Protein AF-A0A4Z1SYX3-F1 (afdb_monomer)

Sequence (659 aa):
MNRSADDVRPVAAAAPKKRDGNDTVETYSTALTLSNTMVGAALLSLSYTIVRIGWGMGLVLMAFAFTYSLFGFYAVIDAAHYTQSRTLRGCVTAVFGPIPAMVMDVCIVLMYTGLLVVYVSICGDYIGACITGFSYGRASFDIRYTKLILGGLLLPLTLLRSVKALSNISGFCIIFIFVSVLSITVYFFIGLGKRKVACNVAGLQIDEPFTGSTCDLDANTCTWEPFPSPMYIVGPAHTVAWKAFLEIVRRVSVFMPLFGCHASIAPLLHELKGTPIRRWKILRKAITIAAATTGALYLISGFGSSLMFNRYIQANVLLSFLPTEIYMTVVRLLYTLVMALSYVVILFPIRVIIMSWWSLSNETKKGKVVFVCIGIILMIVSVTLSIFVPSIDTVFNAISALFGIAVYWLVPLLLRWKLPFIQATSPLAFPDEVQDEAEDDTVAVGAFAMFGLNVNYARTMSKVLSRDHALQSRLRTRSELRQNQNDIAARGRAATLAVPKGSRDPLLTPSNPPLVTENLRSEPPITDRNTILTQQRNRTISIADSHPTKPFDLTDDANSPDRKAPPPGVTADLLIMQQVVDEFRAEQAEQATRPETVAIPIEEQEIDMTDPRRVLLLKKMTKLRFGGFMAATTIICIINLTAFFLSTFVDTNTFTFNI

Secondary structure (DSSP, 8-state):
-----------------PPPHHHHHHHHHHHHHHHHHH-STHHHHHHHHHHHH-H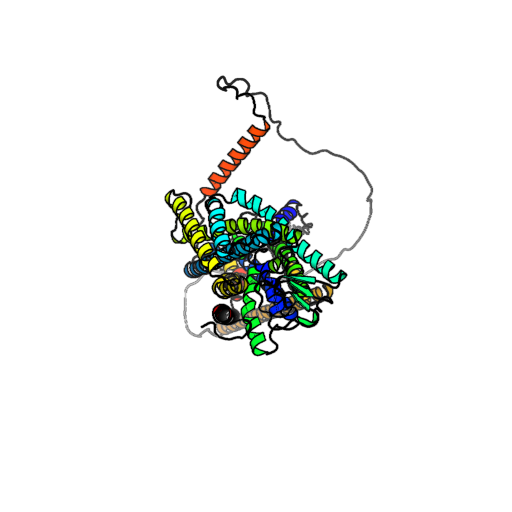HHHHHHHHHHHHHHHHHHHHHHHHHHHH--SSHHHHHHHHH-HHHHHHHHHHHHHHHHHHHHHHHHHHHHHHHHHHHHHTTTS----HHHHHHHHHHHHHHHHT----HHHHHHHHHHHHHHHHHHHHHHHHHHHHHHHT-EEEE-TT---SSPPTTEEEETTTTEEEESSPPPGGGGSS-S-SSHHHHHHHHHHHGGGGTGGG--HHHHHHHHHHS-S-HHHHHHHHHHHHHHHHHHHHHHHIIIIIHHHHHHTTS--SSGGGGS-TT-HHHHHHHHHHHHHHHHHHHHHHHHHHHHHHHHTT--TTSHHHHHHHHHHHHHHHHHHHHHHHS-S-HHHHHHHHHHHTHIIIIIIHHHHHHHHHHHHHHH-SSPPPPSSSHHHHHHHHHHHHHHHTT--HHHHHHHHHHHHHHHHHHHHHHHHHHHHHHHHHHHHHHHHHHS-------------------------------------------------PPPPP----S-S--S--PPPPTT--HHHHHHHHHHHHHHHHHHHHHHS-------GGGSPP-TTSHHHHHHHHT--HHHHHHHHHHHHHHHHHHHHHHHHHHHB-TTT--B--

Radius of gyration: 33.65 Å; Cα contacts (8 Å, |Δi|>4): 683; chains: 1; bounding box: 106×90×88 Å

Structure (mmCIF, N/CA/C/O backbone):
data_AF-A0A4Z1SYX3-F1
#
_entry.id   AF-A0A4Z1SYX3-F1
#
loop_
_atom_site.group_PDB
_atom_site.id
_atom_site.type_symbol
_atom_site.label_atom_id
_atom_site.label_alt_id
_atom_site.label_comp_id
_atom_site.label_asym_id
_atom_site.label_entity_id
_atom_site.label_seq_id
_atom_site.pdbx_PDB_ins_code
_atom_site.Cartn_x
_atom_site.Cartn_y
_atom_site.Cartn_z
_atom_site.occupancy
_atom_site.B_iso_or_equiv
_atom_site.auth_seq_id
_atom_site.auth_comp_id
_atom_site.auth_asym_id
_atom_site.auth_atom_id
_atom_site.pdbx_PDB_model_num
ATOM 1 N N . MET A 1 1 ? -74.793 15.955 28.199 1.00 36.84 1 MET A N 1
ATOM 2 C CA . MET A 1 1 ? -73.450 16.561 28.062 1.00 36.84 1 MET A CA 1
ATOM 3 C C . MET A 1 1 ? -72.533 15.523 27.430 1.00 36.84 1 MET A C 1
ATOM 5 O O . MET A 1 1 ? -72.028 14.666 28.135 1.00 36.84 1 MET A O 1
ATOM 9 N N . ASN A 1 2 ? -72.411 15.547 26.100 1.00 31.08 2 ASN A N 1
ATOM 10 C CA . ASN A 1 2 ? -71.523 14.675 25.320 1.00 31.08 2 ASN A CA 1
ATOM 11 C C . ASN A 1 2 ? -70.255 15.460 24.955 1.00 31.08 2 ASN A C 1
ATOM 13 O O . ASN A 1 2 ? -70.366 16.580 24.457 1.00 31.08 2 ASN A O 1
ATOM 17 N N . ARG A 1 3 ? -69.072 14.866 25.134 1.00 29.41 3 ARG A N 1
ATOM 18 C CA . ARG A 1 3 ? -67.852 15.231 24.397 1.00 29.41 3 ARG A CA 1
ATOM 19 C C . ARG A 1 3 ? -67.200 13.943 23.901 1.00 29.41 3 ARG A C 1
ATOM 21 O O . ARG A 1 3 ? -66.823 13.101 24.709 1.00 29.41 3 ARG A O 1
ATOM 28 N N . SER A 1 4 ? -67.154 13.801 22.579 1.00 27.48 4 SER A N 1
ATOM 29 C CA . SER A 1 4 ? -66.535 12.705 21.838 1.00 27.48 4 SER A CA 1
ATOM 30 C C . SER A 1 4 ? -65.041 12.948 21.614 1.00 27.48 4 SER A C 1
ATOM 32 O O . SER A 1 4 ? -64.558 14.078 21.693 1.00 27.48 4 SER A O 1
ATOM 34 N N . ALA A 1 5 ? -64.346 11.851 21.317 1.00 38.03 5 ALA A N 1
ATOM 35 C CA . ALA A 1 5 ? -63.003 11.791 20.760 1.00 38.03 5 ALA A CA 1
ATOM 36 C C . ALA A 1 5 ? -62.943 12.364 19.329 1.00 38.03 5 ALA A C 1
ATOM 38 O O . ALA A 1 5 ? -63.943 12.297 18.621 1.00 38.03 5 ALA A O 1
ATOM 39 N N . ASP A 1 6 ? -61.788 12.936 18.963 1.00 30.81 6 ASP A N 1
ATOM 40 C CA . ASP A 1 6 ? -61.081 12.806 17.670 1.00 30.81 6 ASP A CA 1
ATOM 41 C C . ASP A 1 6 ? -60.074 13.961 17.505 1.00 30.81 6 ASP A C 1
ATOM 43 O O . ASP A 1 6 ? -60.460 15.096 17.243 1.00 30.81 6 ASP A O 1
ATOM 47 N N . ASP A 1 7 ? -58.773 13.678 17.645 1.00 28.75 7 ASP A N 1
ATOM 48 C CA . ASP A 1 7 ? -57.711 14.499 17.034 1.00 28.75 7 ASP A CA 1
ATOM 49 C C . ASP A 1 7 ? -56.451 13.639 16.792 1.00 28.75 7 ASP A C 1
ATOM 51 O O . ASP A 1 7 ? -55.428 13.753 17.470 1.00 28.75 7 ASP A O 1
ATOM 55 N N . VAL A 1 8 ? -56.536 12.701 15.840 1.00 32.72 8 VAL A N 1
ATOM 56 C CA . VAL A 1 8 ? -55.350 12.064 15.245 1.00 32.72 8 VAL A CA 1
ATOM 57 C C . VAL A 1 8 ? -54.934 12.912 14.047 1.00 32.72 8 VAL A C 1
ATOM 59 O O . VAL A 1 8 ? -55.524 12.834 12.971 1.00 32.72 8 VAL A O 1
ATOM 62 N N . ARG A 1 9 ? -53.907 13.742 14.237 1.00 26.08 9 ARG A N 1
ATOM 63 C CA . ARG A 1 9 ? -53.308 14.543 13.162 1.00 26.08 9 ARG A CA 1
ATOM 64 C C . ARG A 1 9 ? -52.588 13.639 12.151 1.00 26.08 9 ARG A C 1
ATOM 66 O O . ARG A 1 9 ? -51.863 12.733 12.566 1.00 26.08 9 ARG A O 1
ATOM 73 N N . PRO A 1 10 ? -52.703 13.893 10.836 1.00 28.12 10 PRO A N 1
ATOM 74 C CA . PRO A 1 10 ? -51.936 13.161 9.839 1.00 28.12 10 PRO A CA 1
ATOM 75 C C . PRO A 1 10 ? -50.450 13.525 9.964 1.00 28.12 10 PRO A C 1
ATOM 77 O O . PRO A 1 10 ? -50.082 14.700 10.006 1.00 28.12 10 PRO A O 1
ATOM 80 N N . VAL A 1 11 ? -49.585 12.508 10.017 1.00 30.77 11 VAL A N 1
ATOM 81 C CA . VAL A 1 11 ? -48.128 12.670 9.940 1.00 30.77 11 VAL A CA 1
ATOM 82 C C . VAL A 1 11 ? -47.802 13.269 8.573 1.00 30.77 11 VAL A C 1
ATOM 84 O O . VAL A 1 11 ? -47.882 12.592 7.549 1.00 30.77 11 VAL A O 1
ATOM 87 N N . ALA A 1 12 ? -47.474 14.560 8.555 1.00 31.50 12 ALA A N 1
ATOM 88 C CA . ALA A 1 12 ? -46.992 15.242 7.367 1.00 31.50 12 ALA A CA 1
ATOM 89 C C . ALA A 1 12 ? -45.757 14.501 6.832 1.00 31.50 12 ALA A C 1
ATOM 91 O O . ALA A 1 12 ? -44.781 14.298 7.555 1.00 31.50 12 ALA A O 1
ATOM 92 N N . ALA A 1 13 ? -45.812 14.087 5.565 1.00 31.72 13 ALA A N 1
ATOM 93 C CA . ALA A 1 13 ? -44.674 13.516 4.863 1.00 31.72 13 ALA A CA 1
ATOM 94 C C . ALA A 1 13 ? -43.483 14.480 4.976 1.00 31.72 13 ALA A C 1
ATOM 96 O O . ALA A 1 13 ? -43.553 15.623 4.521 1.00 31.72 13 ALA A O 1
ATOM 97 N N . ALA A 1 14 ? -42.409 14.029 5.627 1.00 31.66 14 ALA A N 1
ATOM 98 C CA . ALA A 1 14 ? -41.200 14.817 5.801 1.00 31.66 14 ALA A CA 1
ATOM 99 C C . ALA A 1 14 ? -40.653 15.216 4.423 1.00 31.66 14 ALA A C 1
ATOM 101 O O . ALA A 1 14 ? -40.245 14.366 3.630 1.00 31.66 14 ALA A O 1
ATOM 102 N N . ALA A 1 15 ? -40.661 16.519 4.137 1.00 33.12 15 ALA A N 1
ATOM 103 C CA . ALA A 1 15 ? -40.040 17.070 2.943 1.00 33.12 15 ALA A CA 1
ATOM 104 C C . ALA A 1 15 ? -38.557 16.644 2.881 1.00 33.12 15 ALA A C 1
ATOM 106 O O . ALA A 1 15 ? -37.897 16.574 3.925 1.00 33.12 15 ALA A O 1
ATOM 107 N N . PRO A 1 16 ? -38.003 16.361 1.686 1.00 33.44 16 PRO A N 1
ATOM 108 C CA . PRO A 1 16 ? -36.612 15.953 1.553 1.00 33.44 16 PRO A CA 1
ATOM 109 C C . PRO A 1 16 ? -35.702 17.039 2.132 1.00 33.44 16 PRO A C 1
ATOM 111 O O . PRO A 1 16 ? -35.651 18.168 1.643 1.00 33.44 16 PRO A O 1
ATOM 114 N N . LYS A 1 17 ? -34.996 16.687 3.210 1.00 38.41 17 LYS A N 1
ATOM 115 C CA . LYS A 1 17 ? -34.055 17.562 3.910 1.00 38.41 17 LYS A CA 1
ATOM 116 C C . LYS A 1 17 ? -32.992 18.029 2.910 1.00 38.41 17 LYS A C 1
ATOM 118 O O . LYS A 1 17 ? -32.253 17.209 2.362 1.00 38.41 17 LYS A O 1
ATOM 123 N N . LYS A 1 18 ? -32.951 19.337 2.639 1.00 35.69 18 LYS A N 1
ATOM 124 C CA . LYS A 1 18 ? -31.956 19.981 1.770 1.00 35.69 18 LYS A CA 1
ATOM 125 C C . LYS A 1 18 ? -30.565 19.571 2.279 1.00 35.69 18 LYS A C 1
ATOM 127 O O . LYS A 1 18 ? -30.258 19.807 3.441 1.00 35.69 18 LYS A O 1
ATOM 132 N N . ARG A 1 19 ? -29.767 18.871 1.461 1.00 47.53 19 ARG A N 1
ATOM 133 C CA . ARG A 1 19 ? -28.376 18.519 1.808 1.00 47.53 19 ARG A CA 1
ATOM 134 C C . ARG A 1 19 ? -27.602 19.824 1.985 1.00 47.53 19 ARG A C 1
ATOM 136 O O . ARG A 1 19 ? -27.468 20.572 1.018 1.00 47.53 19 ARG A O 1
ATOM 143 N N . ASP A 1 20 ? -27.114 20.089 3.192 1.00 56.81 20 ASP A N 1
ATOM 144 C CA . ASP A 1 20 ? -26.285 21.258 3.469 1.00 56.81 20 ASP A CA 1
ATOM 145 C C . ASP A 1 20 ? -24.988 21.154 2.654 1.00 56.81 20 ASP A C 1
ATOM 147 O O . ASP A 1 20 ? -24.298 20.136 2.712 1.00 56.81 20 ASP A O 1
ATOM 151 N N . GLY A 1 21 ? -24.629 22.196 1.893 1.00 63.06 21 GLY A N 1
ATOM 152 C CA . GLY A 1 21 ? -23.403 22.214 1.073 1.00 63.06 21 GLY A CA 1
ATOM 153 C C . GLY A 1 21 ? -22.113 21.973 1.875 1.00 63.06 21 GLY A C 1
ATOM 154 O O . GLY A 1 21 ? -21.093 21.574 1.316 1.00 63.06 21 GLY A O 1
ATOM 155 N N . ASN A 1 22 ? -22.177 22.132 3.198 1.00 77.88 22 ASN A N 1
ATOM 156 C CA . ASN A 1 22 ? -21.096 21.819 4.123 1.00 77.88 22 ASN A CA 1
ATOM 157 C C . ASN A 1 22 ? -20.799 20.304 4.206 1.00 77.88 22 ASN A C 1
ATOM 159 O O . ASN A 1 22 ? -19.635 19.913 4.235 1.00 77.88 22 ASN A O 1
ATOM 163 N N . ASP A 1 23 ? -21.822 19.437 4.149 1.00 81.44 23 ASP A N 1
ATOM 164 C CA . ASP A 1 23 ? -21.647 17.973 4.222 1.00 81.44 23 ASP A CA 1
ATOM 165 C C . ASP A 1 23 ? -20.876 17.432 3.018 1.00 81.44 23 ASP A C 1
ATOM 167 O O . ASP A 1 23 ? -20.065 16.513 3.142 1.00 81.44 23 ASP A O 1
ATOM 171 N N . THR A 1 24 ? -21.135 17.988 1.832 1.00 81.50 24 THR A N 1
ATOM 172 C CA . THR A 1 24 ? -20.435 17.590 0.609 1.00 81.50 24 THR A CA 1
ATOM 173 C C . THR A 1 24 ? -18.963 17.969 0.665 1.00 81.50 24 THR A C 1
ATOM 175 O O . THR A 1 24 ? -18.121 17.126 0.371 1.00 81.50 24 THR A O 1
ATOM 178 N N . VAL A 1 25 ? -18.642 19.191 1.099 1.00 82.94 25 VAL A N 1
ATOM 179 C CA . VAL A 1 25 ? -17.252 19.657 1.226 1.00 82.94 25 VAL A CA 1
ATOM 180 C C . VAL A 1 25 ? -16.490 18.818 2.254 1.00 82.94 25 VAL A C 1
ATOM 182 O O . VAL A 1 25 ? -15.387 18.355 1.962 1.00 82.94 25 VAL A O 1
ATOM 185 N N . GLU A 1 26 ? -17.100 18.550 3.412 1.00 84.88 26 GLU A N 1
ATOM 186 C CA . GLU A 1 26 ? -16.522 17.691 4.453 1.00 84.88 26 GLU A CA 1
ATOM 187 C C . GLU A 1 26 ? -16.277 16.269 3.912 1.00 84.88 26 GLU A C 1
ATOM 189 O O . GLU A 1 26 ? -15.167 15.757 4.024 1.00 84.88 26 GLU A O 1
ATOM 194 N N . THR A 1 27 ? -17.249 15.682 3.198 1.00 84.88 27 THR A N 1
ATOM 195 C CA . THR A 1 27 ? -17.113 14.348 2.575 1.00 84.88 27 THR A CA 1
ATOM 196 C C . THR A 1 27 ? -15.939 14.274 1.595 1.00 84.88 27 THR A C 1
ATOM 198 O O . THR A 1 27 ? -15.153 13.328 1.657 1.00 84.88 27 THR A O 1
ATOM 201 N N . TYR A 1 28 ? -15.802 15.246 0.685 1.00 83.56 28 TYR A N 1
ATOM 202 C CA . TYR A 1 28 ? -14.714 15.245 -0.300 1.00 83.56 28 TYR A CA 1
ATOM 203 C C . TYR A 1 28 ? -13.348 15.481 0.346 1.00 83.56 28 TYR A C 1
ATOM 205 O O . TYR A 1 28 ? -12.388 14.806 -0.018 1.00 83.56 28 TYR A O 1
ATOM 213 N N . SER A 1 29 ? -13.260 16.377 1.332 1.00 82.25 29 SER A N 1
ATOM 214 C CA . SER A 1 29 ? -12.023 16.607 2.088 1.00 82.25 29 SER A CA 1
ATOM 215 C C . SER A 1 29 ? -11.564 15.330 2.802 1.00 82.25 29 SER A C 1
ATOM 217 O O . SER A 1 29 ? -10.428 14.885 2.633 1.00 82.25 29 SER A O 1
ATOM 219 N N . THR A 1 30 ? -12.479 14.655 3.504 1.00 85.06 30 THR A N 1
ATOM 220 C CA . THR A 1 30 ? -12.210 13.361 4.146 1.00 85.06 30 THR A CA 1
ATOM 221 C C . THR A 1 30 ? -11.812 12.287 3.130 1.00 85.06 30 THR A C 1
ATOM 223 O O . THR A 1 30 ? -10.894 11.509 3.392 1.00 85.06 30 THR A O 1
ATOM 226 N N . ALA A 1 31 ? -12.453 12.249 1.957 1.00 86.56 31 ALA A N 1
ATOM 227 C CA . ALA A 1 31 ? -12.118 11.297 0.898 1.00 86.56 31 ALA A CA 1
ATOM 228 C C . ALA A 1 31 ? -10.707 11.524 0.333 1.00 86.56 31 ALA A C 1
ATOM 230 O O . ALA A 1 31 ? -9.995 10.557 0.060 1.00 86.56 31 ALA A O 1
ATOM 231 N N . LEU A 1 32 ? -10.275 12.780 0.186 1.00 81.69 32 LEU A N 1
ATOM 232 C CA . LEU A 1 32 ? -8.916 13.114 -0.251 1.00 81.69 32 LEU A CA 1
ATOM 233 C C . LEU A 1 32 ? -7.874 12.684 0.782 1.00 81.69 32 LEU A C 1
ATOM 235 O O . LEU A 1 32 ? -6.881 12.057 0.413 1.00 81.69 32 LEU A O 1
ATOM 239 N N . THR A 1 33 ? -8.128 12.935 2.068 1.00 81.44 33 THR A N 1
ATOM 240 C CA . THR A 1 33 ? -7.256 12.465 3.153 1.00 81.44 33 THR A CA 1
ATOM 241 C C . THR A 1 33 ? -7.143 10.940 3.150 1.00 81.44 33 THR A C 1
ATOM 243 O O . THR A 1 33 ? -6.035 10.408 3.186 1.00 81.44 33 THR A O 1
ATOM 246 N N . LEU A 1 34 ? -8.266 10.222 3.031 1.00 84.88 34 LEU A N 1
ATOM 247 C CA . LEU A 1 34 ? -8.268 8.758 2.941 1.00 84.88 34 LEU A CA 1
ATOM 248 C C . LEU A 1 34 ? -7.544 8.255 1.686 1.00 84.88 34 LEU A C 1
ATOM 250 O O . LEU A 1 34 ? -6.760 7.313 1.777 1.00 84.88 34 LEU A O 1
ATOM 254 N N . SER A 1 35 ? -7.733 8.910 0.540 1.00 85.06 35 SER A N 1
ATOM 255 C CA . SER A 1 35 ? -7.019 8.566 -0.697 1.00 85.06 35 SER A CA 1
ATOM 256 C C . SER A 1 35 ? -5.509 8.715 -0.515 1.00 85.06 35 SER A C 1
ATOM 258 O O . SER A 1 35 ? -4.763 7.807 -0.861 1.00 85.06 35 SER A O 1
ATOM 260 N N . ASN A 1 36 ? -5.053 9.802 0.116 1.00 79.62 36 ASN A N 1
ATOM 261 C CA . ASN A 1 36 ? -3.634 10.007 0.421 1.00 79.62 36 ASN A CA 1
ATOM 262 C C . ASN A 1 36 ? -3.060 8.911 1.336 1.00 79.62 36 ASN A C 1
ATOM 264 O O . ASN A 1 36 ? -1.887 8.575 1.232 1.00 79.62 36 ASN A O 1
ATOM 268 N N . THR A 1 37 ? -3.878 8.333 2.224 1.00 80.50 37 THR A N 1
ATOM 269 C CA . THR A 1 37 ? -3.438 7.204 3.062 1.00 80.50 37 THR A CA 1
ATOM 270 C C . THR A 1 37 ? -3.395 5.871 2.320 1.00 80.50 37 THR A C 1
ATOM 272 O O . THR A 1 37 ? -2.559 5.036 2.647 1.00 80.50 37 THR A O 1
ATOM 275 N N . MET A 1 38 ? -4.276 5.663 1.335 1.00 84.94 38 MET A N 1
ATOM 276 C CA . MET A 1 38 ? -4.302 4.436 0.534 1.00 84.94 38 MET A CA 1
ATOM 277 C C . MET A 1 38 ? -3.177 4.431 -0.503 1.00 84.94 38 MET A C 1
ATOM 279 O O . MET A 1 38 ? -2.479 3.430 -0.648 1.00 84.94 38 MET A O 1
ATOM 283 N N . VAL A 1 39 ? -2.985 5.554 -1.205 1.00 80.69 39 VAL A N 1
ATOM 284 C CA . VAL A 1 39 ? -2.004 5.682 -2.283 1.00 80.69 39 VAL A CA 1
ATOM 285 C C . VAL A 1 39 ? -0.588 5.740 -1.701 1.00 80.69 39 VAL A C 1
ATOM 287 O O . VAL A 1 39 ? -0.113 6.782 -1.256 1.00 80.69 39 VAL A O 1
ATOM 290 N N . GLY A 1 40 ? 0.105 4.603 -1.729 1.00 71.56 40 GLY A N 1
ATOM 291 C CA . GLY A 1 40 ? 1.465 4.465 -1.207 1.00 71.56 40 GLY A CA 1
ATOM 292 C C . GLY A 1 40 ? 2.410 3.719 -2.146 1.00 71.56 40 GLY A C 1
ATOM 293 O O . GLY A 1 40 ? 2.137 3.522 -3.330 1.00 71.56 40 GLY A O 1
ATOM 294 N N . ALA A 1 41 ? 3.534 3.257 -1.596 1.00 73.19 41 ALA A N 1
ATOM 295 C CA . ALA A 1 41 ? 4.580 2.571 -2.358 1.00 73.19 41 ALA A CA 1
ATOM 296 C C . ALA A 1 41 ? 4.133 1.254 -3.021 1.00 73.19 41 ALA A C 1
ATOM 298 O O . ALA A 1 41 ? 4.755 0.827 -3.990 1.00 73.19 41 ALA A O 1
ATOM 299 N N . ALA A 1 42 ? 3.051 0.627 -2.548 1.00 78.44 42 ALA A N 1
ATOM 300 C CA . ALA A 1 42 ? 2.508 -0.594 -3.147 1.00 78.44 42 ALA A CA 1
ATOM 301 C C . ALA A 1 42 ? 2.011 -0.384 -4.595 1.00 78.44 42 ALA A C 1
ATOM 303 O O . ALA A 1 42 ? 1.994 -1.324 -5.387 1.00 78.44 42 ALA A O 1
ATOM 304 N N . LEU A 1 43 ? 1.689 0.858 -4.986 1.00 87.69 43 LEU A N 1
ATOM 305 C CA . LEU A 1 43 ? 1.382 1.206 -6.377 1.00 87.69 43 LEU A CA 1
ATOM 306 C C . LEU A 1 43 ? 2.554 0.907 -7.326 1.00 87.69 43 LEU A C 1
ATOM 308 O O . LEU A 1 43 ? 2.339 0.538 -8.478 1.00 87.69 43 LEU A O 1
ATOM 312 N N . LEU A 1 44 ? 3.793 1.055 -6.853 1.00 88.31 44 LEU A N 1
ATOM 313 C CA . LEU A 1 44 ? 4.992 0.935 -7.683 1.00 88.31 44 LEU A CA 1
ATOM 314 C C . LEU A 1 44 ? 5.325 -0.515 -8.052 1.00 88.31 44 LEU A C 1
ATOM 316 O O . LEU A 1 44 ? 5.926 -0.750 -9.100 1.00 88.31 44 LEU A O 1
ATOM 320 N N . SER A 1 45 ? 4.930 -1.471 -7.206 1.00 90.56 45 SER A N 1
ATOM 321 C CA . SER A 1 45 ? 5.126 -2.910 -7.423 1.00 90.56 45 SER A CA 1
ATOM 322 C C . SER A 1 45 ? 3.912 -3.610 -8.028 1.00 90.56 45 SER A C 1
ATOM 324 O O . SER A 1 45 ? 4.008 -4.766 -8.457 1.00 90.56 45 SER A O 1
ATOM 326 N N . LEU A 1 46 ? 2.774 -2.915 -8.117 1.00 92.31 46 LEU A N 1
ATOM 327 C CA . LEU A 1 46 ? 1.546 -3.457 -8.687 1.00 92.31 46 LEU A CA 1
ATOM 328 C C . LEU A 1 46 ? 1.741 -3.905 -10.140 1.00 92.31 46 LEU A C 1
ATOM 330 O O . LEU A 1 46 ? 1.343 -5.010 -10.500 1.00 92.31 46 LEU A O 1
ATOM 334 N N . SER A 1 47 ? 2.394 -3.086 -10.965 1.00 93.50 47 SER A N 1
ATOM 335 C CA . SER A 1 47 ? 2.629 -3.390 -12.381 1.00 93.50 47 SER A CA 1
ATOM 336 C C . SER A 1 47 ? 3.450 -4.669 -12.563 1.00 93.50 47 SER A C 1
ATOM 338 O O . SER A 1 47 ? 3.093 -5.530 -13.366 1.00 93.50 47 SER A O 1
ATOM 340 N N . TYR A 1 48 ? 4.513 -4.828 -11.769 1.00 92.56 48 TYR A N 1
ATOM 341 C CA . TYR A 1 48 ? 5.330 -6.042 -11.757 1.00 92.56 48 TYR A CA 1
ATOM 342 C C . TYR A 1 48 ? 4.509 -7.259 -11.318 1.00 92.56 48 TYR A C 1
ATOM 344 O O . TYR A 1 48 ? 4.538 -8.302 -11.969 1.00 92.56 48 TYR A O 1
ATOM 352 N N . THR A 1 49 ? 3.702 -7.107 -10.266 1.00 92.88 49 THR A N 1
ATOM 353 C CA . THR A 1 49 ? 2.800 -8.162 -9.781 1.00 92.88 49 THR A CA 1
ATOM 354 C C . THR A 1 49 ? 1.836 -8.620 -10.874 1.00 92.88 49 THR A C 1
ATOM 356 O O . THR A 1 49 ? 1.694 -9.824 -11.083 1.00 92.88 49 THR A O 1
ATOM 359 N N . ILE A 1 50 ? 1.241 -7.679 -11.615 1.00 93.88 50 ILE A N 1
ATOM 360 C CA . ILE A 1 50 ? 0.329 -7.946 -12.736 1.00 93.88 50 ILE A CA 1
ATOM 361 C C . ILE A 1 50 ? 1.026 -8.733 -13.852 1.00 93.88 50 ILE A C 1
ATOM 363 O O . ILE A 1 50 ? 0.462 -9.713 -14.332 1.00 93.88 50 ILE A O 1
ATOM 367 N N . VAL A 1 51 ? 2.254 -8.372 -14.237 1.00 92.19 51 VAL A N 1
ATOM 368 C CA . VAL A 1 51 ? 3.007 -9.116 -15.269 1.00 92.19 51 VAL A CA 1
ATOM 369 C C . VAL A 1 51 ? 3.313 -10.552 -14.829 1.00 92.19 51 VAL A C 1
ATOM 371 O O . VAL A 1 51 ? 3.336 -11.462 -15.657 1.00 92.19 51 VAL A O 1
ATOM 374 N N . ARG A 1 52 ? 3.514 -10.786 -13.528 1.00 91.44 52 ARG A N 1
ATOM 375 C CA . ARG A 1 52 ? 3.851 -12.113 -12.991 1.00 91.44 52 ARG A CA 1
ATOM 376 C C . ARG A 1 52 ? 2.653 -13.057 -12.905 1.00 91.44 52 ARG A C 1
ATOM 378 O O . ARG A 1 52 ? 2.792 -14.236 -13.224 1.00 91.44 52 ARG A O 1
ATOM 385 N N . ILE A 1 53 ? 1.482 -12.559 -12.516 1.00 92.88 53 ILE A N 1
ATOM 386 C CA . ILE A 1 53 ? 0.250 -13.371 -12.415 1.00 92.88 53 ILE A CA 1
ATOM 387 C C . ILE A 1 53 ? -0.607 -13.347 -13.689 1.00 92.88 53 ILE A C 1
ATOM 389 O O . ILE A 1 53 ? -1.494 -14.185 -13.842 1.00 92.88 53 ILE A O 1
ATOM 393 N N . GLY A 1 54 ? -0.335 -12.411 -14.595 1.00 92.38 54 GLY A N 1
ATOM 394 C CA . GLY A 1 54 ? -1.141 -12.121 -15.774 1.00 92.38 54 GLY A CA 1
ATOM 395 C C . GLY A 1 54 ? -2.234 -11.091 -15.490 1.00 92.38 54 GLY A C 1
ATOM 396 O O . GLY A 1 54 ? -2.858 -11.092 -14.424 1.00 92.38 54 GLY A O 1
ATOM 397 N N . TRP A 1 55 ? -2.510 -10.204 -16.447 1.00 90.62 55 TRP A N 1
ATOM 398 C CA . TRP A 1 55 ? -3.464 -9.111 -16.233 1.00 90.62 55 TRP A CA 1
ATOM 399 C C . TRP A 1 55 ? -4.903 -9.590 -16.035 1.00 90.62 55 TRP A C 1
ATOM 401 O O . TRP A 1 55 ? -5.652 -8.939 -15.308 1.00 90.62 55 TRP A O 1
ATOM 411 N N . GLY A 1 56 ? -5.280 -10.749 -16.589 1.00 90.88 56 GLY A N 1
ATOM 412 C CA . GLY A 1 56 ? -6.600 -11.337 -16.355 1.00 90.88 56 GLY A CA 1
ATOM 413 C C . GLY A 1 56 ? -6.811 -11.684 -14.878 1.00 90.88 56 GLY A C 1
ATOM 414 O O . GLY A 1 56 ? -7.769 -11.224 -14.256 1.00 90.88 56 GLY A O 1
ATOM 415 N N . MET A 1 57 ? -5.871 -12.429 -14.286 1.00 91.81 57 MET A N 1
ATOM 416 C CA . MET A 1 57 ? -5.908 -12.761 -12.857 1.00 91.81 57 MET A CA 1
ATOM 417 C C . MET A 1 57 ? -5.709 -11.516 -11.984 1.00 91.81 57 MET A C 1
ATOM 419 O O . MET A 1 57 ? -6.394 -11.354 -10.977 1.00 91.81 57 MET A O 1
ATOM 423 N N . GLY A 1 58 ? -4.824 -10.599 -12.387 1.00 93.44 58 GLY A N 1
ATOM 424 C CA . GLY A 1 58 ? -4.608 -9.335 -11.684 1.00 93.44 58 GLY A CA 1
ATOM 425 C C . GLY A 1 58 ? -5.870 -8.482 -11.573 1.00 93.44 58 GLY A C 1
ATOM 426 O O . GLY A 1 58 ? -6.111 -7.899 -10.518 1.00 93.44 58 GLY A O 1
ATOM 427 N N . LEU A 1 59 ? -6.718 -8.459 -12.606 1.00 93.25 59 LEU A N 1
ATOM 428 C CA . LEU A 1 59 ? -8.001 -7.753 -12.570 1.00 93.25 59 LEU A CA 1
ATOM 429 C C . LEU A 1 59 ? -8.981 -8.400 -11.585 1.00 93.25 59 LEU A C 1
ATOM 431 O O . LEU A 1 59 ? -9.608 -7.694 -10.796 1.00 93.25 59 LEU A O 1
ATOM 435 N N . VAL A 1 60 ? -9.070 -9.734 -11.587 1.00 93.75 60 VAL A N 1
ATOM 436 C CA . VAL A 1 60 ? -9.919 -10.487 -10.649 1.00 93.75 60 VAL A CA 1
ATOM 437 C C . VAL A 1 60 ? -9.476 -10.255 -9.203 1.00 93.75 60 VAL A C 1
ATOM 439 O O . VAL A 1 60 ? -10.308 -9.956 -8.346 1.00 93.75 60 VAL A O 1
ATOM 442 N N . LEU A 1 61 ? -8.171 -10.335 -8.925 1.00 93.88 61 LEU A N 1
ATOM 443 C CA . LEU A 1 61 ? -7.633 -10.098 -7.584 1.00 93.88 61 LEU A CA 1
ATOM 444 C C . LEU A 1 61 ? -7.787 -8.642 -7.141 1.00 93.88 61 LEU A C 1
ATOM 446 O O . LEU A 1 61 ? -8.112 -8.401 -5.981 1.00 93.88 61 LEU A O 1
ATOM 450 N N . MET A 1 62 ? -7.623 -7.677 -8.049 1.00 94.12 62 MET A N 1
ATOM 451 C CA . MET A 1 62 ? -7.886 -6.268 -7.751 1.00 94.12 62 MET A CA 1
ATOM 452 C C . MET A 1 62 ? -9.361 -6.037 -7.403 1.00 94.12 62 MET A C 1
ATOM 454 O O . MET A 1 62 ? -9.657 -5.349 -6.428 1.00 94.12 62 MET A O 1
ATOM 458 N N . ALA A 1 63 ? -10.291 -6.636 -8.154 1.00 93.00 63 ALA A N 1
ATOM 459 C CA . ALA A 1 63 ? -11.726 -6.543 -7.881 1.00 93.00 63 ALA A CA 1
ATOM 460 C C . ALA A 1 63 ? -12.105 -7.159 -6.534 1.00 93.00 63 ALA A C 1
ATOM 462 O O . ALA A 1 63 ? -12.867 -6.574 -5.755 1.00 93.00 63 ALA A O 1
ATOM 463 N N . PHE A 1 64 ? -11.527 -8.320 -6.239 1.00 92.94 64 PHE A N 1
ATOM 464 C CA . PHE A 1 64 ? -11.675 -8.966 -4.947 1.00 92.94 64 PHE A CA 1
ATOM 465 C C . PHE A 1 64 ? -11.125 -8.089 -3.814 1.00 92.94 64 PHE A C 1
ATOM 467 O O . PHE A 1 64 ? -11.839 -7.838 -2.846 1.00 92.94 64 PHE A O 1
ATOM 474 N N . ALA A 1 65 ? -9.907 -7.559 -3.951 1.00 93.44 65 ALA A N 1
ATOM 475 C CA . ALA A 1 65 ? -9.289 -6.705 -2.943 1.00 93.44 65 ALA A CA 1
ATOM 476 C C . ALA A 1 65 ? -10.064 -5.404 -2.722 1.00 93.44 65 ALA A C 1
ATOM 478 O O . ALA A 1 65 ? -10.256 -5.007 -1.575 1.00 93.44 65 ALA A O 1
ATOM 479 N N . PHE A 1 66 ? -10.580 -4.779 -3.781 1.00 93.69 66 PHE A N 1
ATOM 480 C CA . PHE A 1 66 ? -11.440 -3.602 -3.675 1.00 93.69 66 PHE A CA 1
ATOM 481 C C . PHE A 1 66 ? -12.723 -3.907 -2.886 1.00 93.69 66 PHE A C 1
ATOM 483 O O . PHE A 1 66 ? -13.041 -3.226 -1.910 1.00 93.69 66 PHE A O 1
ATOM 490 N N . THR A 1 67 ? -13.427 -4.976 -3.265 1.00 89.62 67 THR A N 1
ATOM 491 C CA . THR A 1 67 ? -14.700 -5.373 -2.640 1.00 89.62 67 THR A CA 1
ATOM 492 C C . THR A 1 67 ? -14.506 -5.770 -1.177 1.00 89.62 67 THR A C 1
ATOM 494 O O . THR A 1 67 ? -15.253 -5.337 -0.299 1.00 89.62 67 THR A O 1
ATOM 497 N N . TYR A 1 68 ? -13.476 -6.569 -0.900 1.00 91.62 68 TYR A N 1
ATOM 498 C CA . TYR A 1 68 ? -13.147 -7.018 0.446 1.00 91.62 68 TYR A CA 1
ATOM 499 C C . TYR A 1 68 ? -12.683 -5.861 1.342 1.00 91.62 68 TYR A C 1
ATOM 501 O O . TYR A 1 68 ? -13.060 -5.791 2.512 1.00 91.62 68 TYR A O 1
ATOM 509 N N . SER A 1 69 ? -11.930 -4.909 0.786 1.00 92.31 69 SER A N 1
ATOM 510 C CA . SER A 1 69 ? -11.500 -3.718 1.527 1.00 92.31 69 SER A CA 1
ATOM 511 C C . SER A 1 69 ? -12.686 -2.823 1.885 1.00 92.31 69 SER A C 1
ATOM 513 O O . SER A 1 69 ? -12.789 -2.411 3.035 1.00 92.31 69 SER A O 1
ATOM 515 N N . LEU A 1 70 ? -13.641 -2.597 0.970 1.00 91.00 70 LEU A N 1
ATOM 516 C CA . LEU A 1 70 ? -14.889 -1.878 1.284 1.00 91.00 70 LEU A CA 1
ATOM 517 C C . LEU A 1 70 ? -15.675 -2.558 2.411 1.00 91.00 70 LEU A C 1
ATOM 519 O O . LEU A 1 70 ? -16.113 -1.895 3.354 1.00 91.00 70 LEU A O 1
ATOM 523 N N . PHE A 1 71 ? -15.802 -3.885 2.342 1.00 90.00 71 PHE A N 1
ATOM 524 C CA . PHE A 1 71 ? -16.400 -4.677 3.413 1.00 90.00 71 PHE A CA 1
ATOM 525 C C . PHE A 1 71 ? -15.691 -4.441 4.756 1.00 90.00 71 PHE A C 1
ATOM 527 O O . PHE A 1 71 ? -16.353 -4.203 5.771 1.00 90.00 71 PHE A O 1
ATOM 534 N N . GLY A 1 72 ? -14.355 -4.463 4.769 1.00 90.69 72 GLY A N 1
ATOM 535 C CA . GLY A 1 72 ? -13.580 -4.258 5.988 1.00 90.69 72 GLY A CA 1
ATOM 536 C C . GLY A 1 72 ? -13.629 -2.838 6.524 1.00 90.69 72 GLY A C 1
ATOM 537 O O . GLY A 1 72 ? -13.763 -2.645 7.734 1.00 90.69 72 GLY A O 1
ATOM 538 N N . PHE A 1 73 ? -13.640 -1.841 5.648 1.00 92.69 73 PHE A N 1
ATOM 539 C CA . PHE A 1 73 ? -13.822 -0.451 6.034 1.00 92.69 73 PHE A CA 1
ATOM 540 C C . PHE A 1 73 ? -15.151 -0.226 6.733 1.00 92.69 73 PHE A C 1
ATOM 542 O O . PHE A 1 73 ? -15.168 0.367 7.808 1.00 92.69 73 PHE A O 1
ATOM 549 N N . TYR A 1 74 ? -16.256 -0.724 6.176 1.00 90.94 74 TYR A N 1
ATOM 550 C CA . TYR A 1 74 ? -17.560 -0.581 6.820 1.00 90.94 74 TYR A CA 1
ATOM 551 C C . TYR A 1 74 ? -17.628 -1.327 8.149 1.00 90.94 74 TYR A C 1
ATOM 553 O O . TYR A 1 74 ? -18.180 -0.787 9.104 1.00 90.94 74 TYR A O 1
ATOM 561 N N . ALA A 1 75 ? -17.013 -2.509 8.255 1.00 90.25 75 ALA A N 1
ATOM 562 C CA . ALA A 1 75 ? -16.930 -3.227 9.525 1.00 90.25 75 ALA A CA 1
ATOM 563 C C . ALA A 1 75 ? -16.192 -2.411 10.603 1.00 90.25 75 ALA A C 1
ATOM 565 O O . ALA A 1 75 ? -16.655 -2.336 11.742 1.00 90.25 75 ALA A O 1
ATOM 566 N N . VAL A 1 76 ? -15.082 -1.756 10.245 1.00 92.12 76 VAL A N 1
ATOM 567 C CA . VAL A 1 76 ? -14.331 -0.887 11.165 1.00 92.12 76 VAL A CA 1
ATOM 568 C C . VAL A 1 76 ? -15.090 0.408 11.474 1.00 92.12 76 VAL A C 1
ATOM 570 O O . VAL A 1 76 ? -15.102 0.826 12.628 1.00 92.12 76 VAL A O 1
ATOM 573 N N . ILE A 1 77 ? -15.750 1.029 10.490 1.00 91.94 77 ILE A N 1
ATOM 574 C CA . ILE A 1 77 ? -16.578 2.231 10.698 1.00 91.94 77 ILE A CA 1
ATOM 575 C C . ILE A 1 77 ? -17.725 1.928 11.663 1.00 91.94 77 ILE A C 1
ATOM 577 O O . ILE A 1 77 ? -17.963 2.704 12.587 1.00 91.94 77 ILE A O 1
ATOM 581 N N . ASP A 1 78 ? -18.422 0.809 11.464 1.00 89.19 78 ASP A N 1
ATOM 582 C CA . ASP A 1 78 ? -19.528 0.400 12.325 1.00 89.19 78 ASP A CA 1
ATOM 583 C C . ASP A 1 78 ? -19.031 0.116 13.739 1.00 89.19 78 ASP A C 1
ATOM 585 O O . ASP A 1 78 ? -19.605 0.621 14.701 1.00 89.19 78 ASP A O 1
ATOM 589 N N . ALA A 1 79 ? -17.926 -0.621 13.875 1.00 89.94 79 ALA A N 1
ATOM 590 C CA . ALA A 1 79 ? -17.316 -0.859 15.175 1.00 89.94 79 ALA A CA 1
ATOM 591 C C . ALA A 1 79 ? -16.947 0.460 15.868 1.00 89.94 79 ALA A C 1
ATOM 593 O O . ALA A 1 79 ? -17.404 0.697 16.978 1.00 89.94 79 ALA A O 1
ATOM 594 N N . ALA A 1 80 ? -16.209 1.353 15.204 1.00 90.06 80 ALA A N 1
ATOM 595 C CA . ALA A 1 80 ? -15.813 2.643 15.769 1.00 90.06 80 ALA A CA 1
ATOM 596 C C . ALA A 1 80 ? -17.017 3.530 16.127 1.00 90.06 80 ALA A C 1
ATOM 598 O O . ALA A 1 80 ? -16.977 4.260 17.118 1.00 90.06 80 ALA A O 1
ATOM 599 N N . HIS A 1 81 ? -18.101 3.454 15.350 1.00 89.81 81 HIS A N 1
ATOM 600 C CA . HIS A 1 81 ? -19.340 4.165 15.638 1.00 89.81 81 HIS A CA 1
ATOM 601 C C . HIS A 1 81 ? -20.046 3.602 16.872 1.00 89.81 81 HIS A C 1
ATOM 603 O O . HIS A 1 81 ? -20.402 4.368 17.757 1.00 89.81 81 HIS A O 1
ATOM 609 N N . TYR A 1 82 ? -20.231 2.291 16.987 1.00 87.25 82 TYR A N 1
ATOM 610 C CA . TYR A 1 82 ? -20.978 1.731 18.116 1.00 87.25 82 TYR A CA 1
ATOM 611 C C . TYR A 1 82 ? -20.170 1.674 19.416 1.00 87.25 82 TYR A C 1
ATOM 613 O O . TYR A 1 82 ? -20.747 1.849 20.487 1.00 87.25 82 TYR A O 1
ATOM 621 N N . THR A 1 83 ? -18.851 1.478 19.342 1.00 86.75 83 THR A N 1
ATOM 622 C CA . THR A 1 83 ? -17.975 1.466 20.526 1.00 86.75 83 THR A CA 1
ATOM 623 C C . THR A 1 83 ? -17.517 2.857 20.956 1.00 86.75 83 THR A C 1
ATOM 625 O O . THR A 1 83 ? -16.945 2.989 22.034 1.00 86.75 83 THR A O 1
ATOM 628 N N . GLN A 1 84 ? -17.707 3.883 20.112 1.00 87.25 84 GLN A N 1
ATOM 629 C CA . GLN A 1 84 ? -17.194 5.249 20.321 1.00 87.25 84 GLN A CA 1
ATOM 630 C C . GLN A 1 84 ? -15.682 5.288 20.636 1.00 87.25 84 GLN A C 1
ATOM 632 O O . GLN A 1 84 ? -15.177 6.190 21.304 1.00 87.25 84 GLN A O 1
ATOM 637 N N . SER A 1 85 ? -14.940 4.287 20.155 1.00 84.12 85 SER A N 1
ATOM 638 C CA . SER A 1 85 ? -13.500 4.178 20.369 1.00 84.12 85 SER A CA 1
ATOM 639 C C . SER A 1 85 ? -12.733 4.996 19.334 1.00 84.12 85 SER A C 1
ATOM 641 O O . SER A 1 85 ? -12.920 4.836 18.129 1.00 84.12 85 SER A O 1
ATOM 643 N N . ARG A 1 86 ? -11.802 5.838 19.798 1.00 84.06 86 ARG A N 1
ATOM 644 C CA . ARG A 1 86 ? -10.987 6.722 18.938 1.00 84.06 86 ARG A CA 1
ATOM 645 C C . ARG A 1 86 ? -9.874 6.011 18.173 1.00 84.06 86 ARG A C 1
ATOM 647 O O . ARG A 1 86 ? -9.282 6.599 17.277 1.00 84.06 86 ARG A O 1
ATOM 654 N N . THR A 1 87 ? -9.567 4.767 18.522 1.00 86.81 87 THR A N 1
ATOM 655 C CA . THR A 1 87 ? -8.484 3.988 17.916 1.00 86.81 87 THR A CA 1
ATOM 656 C C . THR A 1 87 ? -8.982 2.612 17.500 1.00 86.81 87 THR A C 1
ATOM 658 O O . THR A 1 87 ? -9.914 2.062 18.094 1.00 86.81 87 THR A O 1
ATOM 661 N N . LEU A 1 88 ? -8.333 2.027 16.488 1.00 87.06 88 LEU A N 1
ATOM 662 C CA . LEU A 1 88 ? -8.628 0.657 16.070 1.00 87.06 88 LEU A CA 1
ATOM 663 C C . LEU A 1 88 ? -8.366 -0.339 17.212 1.00 87.06 88 LEU A C 1
ATOM 665 O O . LEU A 1 88 ? -9.180 -1.229 17.442 1.00 87.06 88 LEU A O 1
ATOM 669 N N . ARG A 1 89 ? -7.289 -0.132 17.984 1.00 86.88 89 ARG A N 1
ATOM 670 C CA . ARG A 1 89 ? -7.005 -0.900 19.203 1.00 86.88 89 ARG A CA 1
ATOM 671 C C . ARG A 1 89 ? -8.165 -0.825 20.190 1.00 86.88 89 ARG A C 1
ATOM 673 O O . ARG A 1 89 ? -8.620 -1.864 20.640 1.00 86.88 89 ARG A O 1
ATOM 680 N N . GLY A 1 90 ? -8.672 0.374 20.489 1.00 86.81 90 GLY A N 1
ATOM 681 C CA . GLY A 1 90 ? -9.816 0.555 21.389 1.00 86.81 90 GLY A CA 1
ATOM 682 C C . GLY A 1 90 ? -11.050 -0.217 20.923 1.00 86.81 90 GLY A C 1
ATOM 683 O O . GLY A 1 90 ? -11.675 -0.905 21.724 1.00 86.81 90 GLY A O 1
ATOM 684 N N . CYS A 1 91 ? -11.326 -0.209 19.613 1.00 88.06 91 CYS A N 1
ATOM 685 C CA . CYS A 1 91 ? -12.418 -0.995 19.036 1.00 88.06 91 CYS A CA 1
ATOM 686 C C . CYS A 1 91 ? -12.231 -2.497 19.286 1.00 88.06 91 CYS A C 1
ATOM 688 O O . CYS A 1 91 ? -13.162 -3.168 19.717 1.00 88.06 91 CYS A O 1
ATOM 690 N N . VAL A 1 92 ? -11.035 -3.032 19.027 1.00 90.38 92 VAL A N 1
ATOM 691 C CA . VAL A 1 92 ? -10.757 -4.464 19.214 1.00 90.38 92 VAL A CA 1
ATOM 692 C C . VAL A 1 92 ? -10.761 -4.840 20.696 1.00 90.38 92 VAL A C 1
ATOM 694 O O . VAL A 1 92 ? -11.357 -5.855 21.045 1.00 90.38 92 VAL A O 1
ATOM 697 N N . THR A 1 93 ? -10.189 -4.009 21.571 1.00 89.25 93 THR A N 1
ATOM 698 C CA . THR A 1 93 ? -10.198 -4.224 23.026 1.00 89.25 93 THR A CA 1
ATOM 699 C C . THR A 1 93 ? -11.618 -4.269 23.576 1.00 89.25 93 THR A C 1
ATOM 701 O O . THR A 1 93 ? -11.933 -5.153 24.367 1.00 89.25 93 THR A O 1
ATOM 704 N N . ALA A 1 94 ? -12.487 -3.358 23.132 1.00 85.50 94 ALA A N 1
ATOM 705 C CA . ALA A 1 94 ? -13.872 -3.302 23.588 1.00 85.50 94 ALA A CA 1
ATOM 706 C C . ALA A 1 94 ? -14.679 -4.550 23.183 1.00 85.50 94 ALA A C 1
ATOM 708 O O . ALA A 1 94 ? -15.586 -4.945 23.907 1.00 85.50 94 ALA A O 1
ATOM 709 N N . VAL A 1 95 ? -14.353 -5.169 22.041 1.00 87.25 95 VAL A N 1
ATOM 710 C CA . VAL A 1 95 ? -15.128 -6.282 21.457 1.00 87.25 95 VAL A CA 1
ATOM 711 C C . VAL A 1 95 ? -14.563 -7.664 21.805 1.00 87.25 95 VAL A C 1
ATOM 713 O O . VAL A 1 95 ? -15.331 -8.614 21.950 1.00 87.25 95 VAL A O 1
ATOM 716 N N . PHE A 1 96 ? -13.238 -7.799 21.885 1.00 88.31 96 PHE A N 1
ATOM 717 C CA . PHE A 1 96 ? -12.533 -9.083 22.017 1.00 88.31 96 PHE A CA 1
ATOM 718 C C . PHE A 1 96 ? -11.573 -9.144 23.212 1.00 88.31 96 PHE A C 1
ATOM 720 O O . PHE A 1 96 ? -10.896 -10.155 23.403 1.00 88.31 96 PHE A O 1
ATOM 727 N N . GLY A 1 97 ? -11.475 -8.068 23.992 1.00 88.00 97 GLY A N 1
ATOM 728 C CA . GLY A 1 97 ? -10.547 -7.964 25.109 1.00 88.00 97 GLY A CA 1
ATOM 729 C C . GLY A 1 97 ? -9.120 -7.556 24.706 1.00 88.00 97 GLY A C 1
ATOM 730 O O . GLY A 1 97 ? -8.806 -7.344 23.530 1.00 88.00 97 GLY A O 1
ATOM 731 N N . PRO A 1 98 ? -8.219 -7.422 25.693 1.00 87.38 98 PRO A N 1
ATOM 732 C CA . PRO A 1 98 ? -6.905 -6.806 25.501 1.00 87.38 98 PRO A CA 1
ATOM 733 C C . PRO A 1 98 ? -5.899 -7.687 24.745 1.00 87.38 98 PRO A C 1
ATOM 735 O O . PRO A 1 98 ? -5.031 -7.156 24.055 1.00 87.38 98 PRO A O 1
ATOM 738 N N . ILE A 1 99 ? -5.999 -9.019 24.843 1.00 89.94 99 ILE A N 1
ATOM 739 C CA . ILE A 1 99 ? -5.017 -9.935 24.237 1.00 89.94 99 ILE A CA 1
ATOM 740 C C . ILE A 1 99 ? -5.068 -9.870 22.698 1.00 89.94 99 ILE A C 1
ATOM 742 O O . ILE A 1 99 ? -4.024 -9.618 22.092 1.00 89.94 99 ILE A O 1
ATOM 746 N N . PRO A 1 100 ? -6.234 -10.014 22.030 1.00 89.19 100 PRO A N 1
ATOM 747 C CA . PRO A 1 100 ? -6.303 -9.893 20.571 1.00 89.19 100 PRO A CA 1
ATOM 748 C C . PRO A 1 100 ? -5.918 -8.497 20.069 1.00 89.19 100 PRO A C 1
ATOM 750 O O . PRO A 1 100 ? -5.302 -8.374 19.011 1.00 89.19 100 PRO A O 1
ATOM 753 N N . ALA A 1 101 ? -6.228 -7.450 20.842 1.00 88.69 101 ALA A N 1
ATOM 754 C CA . ALA A 1 101 ? -5.818 -6.085 20.527 1.00 88.69 101 ALA A CA 1
ATOM 755 C C . ALA A 1 101 ? -4.288 -5.924 20.557 1.00 88.69 101 ALA A C 1
ATOM 757 O O . ALA A 1 101 ? -3.721 -5.325 19.647 1.00 88.69 101 ALA A O 1
ATOM 758 N N . MET A 1 102 ? -3.612 -6.519 21.547 1.00 89.50 102 MET A N 1
ATOM 759 C CA . MET A 1 102 ? -2.148 -6.524 21.633 1.00 89.50 102 MET A CA 1
ATOM 760 C C . MET A 1 102 ? -1.506 -7.276 20.459 1.00 89.50 102 MET A C 1
ATOM 762 O O . MET A 1 102 ? -0.548 -6.787 19.864 1.00 89.50 102 MET A O 1
ATOM 766 N N . VAL A 1 103 ? -2.043 -8.443 20.086 1.00 91.56 103 VAL A N 1
ATOM 767 C CA . VAL A 1 103 ? -1.549 -9.214 18.929 1.00 91.56 103 VAL A CA 1
ATOM 768 C C . VAL A 1 103 ? -1.686 -8.404 17.638 1.00 91.56 103 VAL A C 1
ATOM 770 O O . VAL A 1 103 ? -0.736 -8.320 16.860 1.00 91.56 103 VAL A O 1
ATOM 773 N N . MET A 1 104 ? -2.837 -7.756 17.431 1.00 91.12 104 MET A N 1
ATOM 774 C CA . MET A 1 104 ? -3.053 -6.868 16.288 1.00 91.12 104 MET A CA 1
ATOM 775 C C . MET A 1 104 ? -2.043 -5.713 16.272 1.00 91.12 104 MET A C 1
ATOM 777 O O . MET A 1 104 ? -1.456 -5.443 15.226 1.00 91.12 104 MET A O 1
ATOM 781 N N . ASP A 1 105 ? -1.816 -5.053 17.408 1.00 90.56 105 ASP A N 1
ATOM 782 C CA . ASP A 1 105 ? -0.849 -3.959 17.530 1.00 90.56 105 ASP A CA 1
ATOM 783 C C . ASP A 1 105 ? 0.571 -4.406 17.154 1.00 90.56 105 ASP A C 1
ATOM 785 O O . ASP A 1 105 ? 1.251 -3.712 16.397 1.00 90.56 105 ASP A O 1
ATOM 789 N N . VAL A 1 106 ? 1.009 -5.581 17.622 1.00 92.69 106 VAL A N 1
ATOM 790 C CA . VAL A 1 106 ? 2.311 -6.160 17.248 1.00 92.69 106 VAL A CA 1
ATOM 791 C C . VAL A 1 106 ? 2.387 -6.392 15.737 1.00 92.69 106 VAL A C 1
ATOM 793 O O . VAL A 1 106 ? 3.374 -6.002 15.108 1.00 92.69 106 VAL A O 1
ATOM 796 N N . CYS A 1 107 ? 1.339 -6.952 15.126 1.00 92.38 107 CYS A N 1
ATOM 797 C CA . CYS A 1 107 ? 1.271 -7.116 13.673 1.00 92.38 107 CYS A CA 1
ATOM 798 C C . CYS A 1 107 ? 1.334 -5.769 12.932 1.00 92.38 107 CYS A C 1
ATOM 800 O O . CYS A 1 107 ? 2.073 -5.657 11.955 1.00 92.38 107 CYS A O 1
ATOM 802 N N . ILE A 1 108 ? 0.625 -4.732 13.399 1.00 90.50 108 ILE A N 1
ATOM 803 C CA . ILE A 1 108 ? 0.673 -3.382 12.807 1.00 90.50 108 ILE A CA 1
ATOM 804 C C . ILE A 1 108 ? 2.090 -2.810 12.883 1.00 90.50 108 ILE A C 1
ATOM 806 O O . ILE A 1 108 ? 2.597 -2.300 11.884 1.00 90.50 108 ILE A O 1
ATOM 810 N N . VAL A 1 109 ? 2.743 -2.907 14.046 1.00 91.94 109 VAL A N 1
ATOM 811 C CA . VAL A 1 109 ? 4.107 -2.399 14.257 1.00 91.94 109 VAL A CA 1
ATOM 812 C C . VAL A 1 109 ? 5.096 -3.087 13.316 1.00 91.94 109 VAL A C 1
ATOM 814 O O . VAL A 1 109 ? 5.874 -2.403 12.648 1.00 91.94 109 VAL A O 1
ATOM 817 N N . LEU A 1 110 ? 5.052 -4.416 13.214 1.00 93.19 110 LEU A N 1
ATOM 818 C CA . LEU A 1 110 ? 5.933 -5.179 12.323 1.00 93.19 110 LEU A CA 1
ATOM 819 C C . LEU A 1 110 ? 5.650 -4.877 10.846 1.00 93.19 110 LEU A C 1
ATOM 821 O O . LEU A 1 110 ? 6.584 -4.656 10.073 1.00 93.19 110 LEU A O 1
ATOM 825 N N . MET A 1 111 ? 4.375 -4.771 10.467 1.00 90.50 111 MET A N 1
ATOM 826 C CA . MET A 1 111 ? 3.966 -4.409 9.112 1.00 90.50 111 MET A CA 1
ATOM 827 C C . MET A 1 111 ? 4.468 -3.019 8.708 1.00 90.50 111 MET A C 1
ATOM 829 O O . MET A 1 111 ? 5.092 -2.861 7.658 1.00 90.50 111 MET A O 1
ATOM 833 N N . TYR A 1 112 ? 4.242 -2.011 9.549 1.00 90.62 112 TYR A N 1
ATOM 834 C CA . TYR A 1 112 ? 4.684 -0.645 9.276 1.00 90.62 112 TYR A CA 1
ATOM 835 C C . TYR A 1 112 ? 6.203 -0.500 9.334 1.00 90.62 112 TYR A C 1
ATOM 837 O O . TYR A 1 112 ? 6.759 0.236 8.526 1.00 90.62 112 TYR A O 1
ATOM 845 N N . THR A 1 113 ? 6.895 -1.240 10.203 1.00 92.50 113 THR A N 1
ATOM 846 C CA . THR A 1 113 ? 8.369 -1.284 10.204 1.00 92.50 113 THR A CA 1
ATOM 847 C C . THR A 1 113 ? 8.886 -1.802 8.864 1.00 92.50 113 THR A C 1
ATOM 849 O O . THR A 1 113 ? 9.807 -1.229 8.286 1.00 92.50 113 THR A O 1
ATOM 852 N N . GLY A 1 114 ? 8.237 -2.824 8.312 1.00 92.06 114 GLY A N 1
ATOM 853 C CA . GLY A 1 114 ? 8.510 -3.305 6.969 1.00 92.06 114 GLY A CA 1
ATOM 854 C C . GLY A 1 114 ? 8.243 -2.273 5.861 1.00 92.06 114 GLY A C 1
ATOM 855 O O . GLY A 1 114 ? 9.052 -2.137 4.945 1.00 92.06 114 GLY A O 1
ATOM 856 N N . LEU A 1 115 ? 7.174 -1.474 5.970 1.00 90.44 115 LEU A N 1
ATOM 857 C CA . LEU A 1 115 ? 6.938 -0.343 5.056 1.00 90.44 115 LEU A CA 1
ATOM 858 C C . LEU A 1 115 ? 8.045 0.719 5.147 1.00 90.44 115 LEU A C 1
ATOM 860 O O . LEU A 1 115 ? 8.478 1.226 4.113 1.00 90.44 115 LEU A O 1
ATOM 864 N N . LEU A 1 116 ? 8.545 1.021 6.351 1.00 92.44 116 LEU A N 1
ATOM 865 C CA . LEU A 1 116 ? 9.669 1.945 6.542 1.00 92.44 116 LEU A CA 1
ATOM 866 C C . LEU A 1 116 ? 10.935 1.449 5.825 1.00 92.44 116 LEU A C 1
ATOM 868 O O . LEU A 1 116 ? 11.612 2.243 5.173 1.00 92.44 116 LEU A O 1
ATOM 872 N N . VAL A 1 117 ? 11.225 0.143 5.888 1.00 93.81 117 VAL A N 1
ATOM 873 C CA . VAL A 1 117 ? 12.339 -0.482 5.148 1.00 93.81 117 VAL A CA 1
ATOM 874 C C . VAL A 1 117 ? 12.180 -0.274 3.640 1.00 93.81 117 VAL A C 1
ATOM 876 O O . VAL A 1 117 ? 13.130 0.130 2.965 1.00 93.81 117 VAL A O 1
ATOM 879 N N . VAL A 1 118 ? 10.977 -0.509 3.106 1.00 92.50 118 VAL A N 1
ATOM 880 C CA . VAL A 1 118 ? 10.705 -0.333 1.673 1.00 92.50 118 VAL A CA 1
ATOM 881 C C . VAL A 1 118 ? 10.838 1.129 1.252 1.00 92.50 118 VAL A C 1
ATOM 883 O O . VAL A 1 118 ? 11.420 1.403 0.206 1.00 92.50 118 VAL A O 1
ATOM 886 N N . TYR A 1 119 ? 10.371 2.079 2.064 1.00 92.06 119 TYR A N 1
ATOM 887 C CA . TYR A 1 119 ? 10.502 3.507 1.758 1.00 92.06 119 TYR A CA 1
ATOM 888 C C . TYR A 1 119 ? 11.965 3.946 1.675 1.00 92.06 119 TYR A C 1
ATOM 890 O O . TYR A 1 119 ? 12.329 4.649 0.733 1.00 92.06 119 TYR A O 1
ATOM 898 N N . VAL A 1 120 ? 12.820 3.493 2.600 1.00 93.31 120 VAL A N 1
ATOM 899 C CA . VAL A 1 120 ? 14.266 3.767 2.525 1.00 93.31 120 VAL A CA 1
ATOM 900 C C . VAL A 1 120 ? 14.871 3.132 1.273 1.00 93.31 120 VAL A C 1
ATOM 902 O O . VAL A 1 120 ? 15.661 3.787 0.591 1.00 93.31 120 VAL A O 1
ATOM 905 N N . SER A 1 121 ? 14.471 1.902 0.925 1.00 92.38 121 SER A N 1
ATOM 906 C CA . SER A 1 121 ? 14.961 1.250 -0.295 1.00 92.38 121 SER A CA 1
ATOM 907 C C . SER A 1 121 ? 14.590 2.042 -1.549 1.00 92.38 121 SER A C 1
ATOM 909 O O . SER A 1 121 ? 15.478 2.391 -2.318 1.00 92.38 121 SER A O 1
ATOM 911 N N . ILE A 1 122 ? 13.312 2.398 -1.712 1.00 92.56 122 ILE A N 1
ATOM 912 C CA . ILE A 1 122 ? 12.812 3.139 -2.881 1.00 92.56 122 ILE A CA 1
ATOM 913 C C . ILE A 1 122 ? 13.516 4.490 -3.020 1.00 92.56 122 ILE A C 1
ATOM 915 O O . ILE A 1 122 ? 13.971 4.841 -4.108 1.00 92.56 122 ILE A O 1
ATOM 919 N N . CYS A 1 123 ? 13.631 5.247 -1.928 1.00 92.88 123 CYS A N 1
ATOM 920 C CA . CYS A 1 123 ? 14.325 6.530 -1.950 1.00 92.88 123 CYS A CA 1
ATOM 921 C C . CYS A 1 123 ? 15.806 6.376 -2.325 1.00 92.88 123 CYS A C 1
ATOM 923 O O . CYS A 1 123 ? 16.325 7.192 -3.086 1.00 92.88 123 CYS A O 1
ATOM 925 N N . GLY A 1 124 ? 16.483 5.341 -1.815 1.00 92.25 124 GLY A N 1
ATOM 926 C CA . GLY A 1 124 ? 17.868 5.036 -2.174 1.00 92.25 124 GLY A CA 1
ATOM 927 C C . GLY A 1 124 ? 18.026 4.754 -3.668 1.00 92.25 124 GLY A C 1
ATOM 928 O O . GLY A 1 124 ? 18.873 5.369 -4.319 1.00 92.25 124 GLY A O 1
ATOM 929 N N . ASP A 1 125 ? 17.159 3.902 -4.221 1.00 91.50 125 ASP A N 1
ATOM 930 C CA . ASP A 1 125 ? 17.170 3.538 -5.641 1.00 91.50 125 ASP A CA 1
ATOM 931 C C . ASP A 1 125 ? 16.906 4.763 -6.536 1.00 91.50 125 ASP A C 1
ATOM 933 O O . ASP A 1 125 ? 17.566 4.961 -7.558 1.00 91.50 125 ASP A O 1
ATOM 937 N N . TYR A 1 126 ? 15.982 5.641 -6.133 1.00 92.75 126 TYR A N 1
ATOM 938 C CA . TYR A 1 126 ? 15.661 6.856 -6.883 1.00 92.75 126 TYR A CA 1
ATOM 939 C C . TYR A 1 126 ? 16.759 7.901 -6.826 1.00 92.75 126 TYR A C 1
ATOM 941 O O . TYR A 1 126 ? 17.051 8.502 -7.857 1.00 92.75 126 TYR A O 1
ATOM 949 N N . ILE A 1 127 ? 17.383 8.124 -5.668 1.00 92.62 127 ILE A N 1
ATOM 950 C CA . ILE A 1 127 ? 18.515 9.051 -5.566 1.00 92.62 127 ILE A CA 1
ATOM 951 C C . ILE A 1 127 ? 19.675 8.545 -6.426 1.00 92.62 127 ILE A C 1
ATOM 953 O O . ILE A 1 127 ? 20.238 9.331 -7.186 1.00 92.62 127 ILE A O 1
ATOM 957 N N . GLY A 1 128 ? 19.977 7.242 -6.381 1.00 90.69 128 GLY A N 1
ATOM 958 C CA . GLY A 1 128 ? 20.979 6.627 -7.255 1.00 90.69 128 GLY A CA 1
ATOM 959 C C . GLY A 1 128 ? 20.671 6.867 -8.736 1.00 90.69 128 GLY A C 1
ATOM 960 O O . GLY A 1 128 ? 21.498 7.428 -9.457 1.00 90.69 128 GLY A O 1
ATOM 961 N N . ALA A 1 129 ? 19.444 6.556 -9.167 1.00 89.62 129 ALA A N 1
ATOM 962 C CA . ALA A 1 129 ? 18.998 6.789 -10.541 1.00 89.62 129 ALA A CA 1
ATOM 963 C C . ALA A 1 129 ? 19.027 8.277 -10.939 1.00 89.62 129 ALA A C 1
ATOM 965 O O . ALA A 1 129 ? 19.352 8.596 -12.081 1.00 89.62 129 ALA A O 1
ATOM 966 N N . CYS A 1 130 ? 18.725 9.194 -10.014 1.00 92.12 130 CYS A N 1
ATOM 967 C CA . CYS A 1 130 ? 18.804 10.634 -10.257 1.00 92.12 130 CYS A CA 1
ATOM 968 C C . CYS A 1 130 ? 20.242 11.105 -10.458 1.00 92.12 130 CYS A C 1
ATOM 970 O O . CYS A 1 130 ? 20.494 11.903 -11.358 1.00 92.12 130 CYS A O 1
ATOM 972 N N . ILE A 1 131 ? 21.190 10.599 -9.667 1.00 91.88 131 ILE A N 1
ATOM 973 C CA . ILE A 1 131 ? 22.606 10.941 -9.827 1.00 91.88 131 ILE A CA 1
ATOM 974 C C . ILE A 1 131 ? 23.110 10.463 -11.192 1.00 91.88 131 ILE A C 1
ATOM 976 O O . ILE A 1 131 ? 23.731 11.237 -11.922 1.00 91.88 131 ILE A O 1
ATOM 980 N N . THR A 1 132 ? 22.792 9.228 -11.580 1.00 89.56 132 THR A N 1
ATOM 981 C CA . THR A 1 132 ? 23.164 8.697 -12.899 1.00 89.56 132 THR A CA 1
ATOM 982 C C . THR A 1 132 ? 22.474 9.456 -14.034 1.00 89.56 132 THR A C 1
ATOM 984 O O . THR A 1 132 ? 23.125 9.808 -15.016 1.00 89.56 132 THR A O 1
ATOM 987 N N . GLY A 1 133 ? 21.188 9.779 -13.889 1.00 88.38 133 GLY A N 1
ATOM 988 C CA . GLY A 1 133 ? 20.422 10.526 -14.886 1.00 88.38 133 GLY A CA 1
ATOM 989 C C . GLY A 1 133 ? 20.930 11.950 -15.105 1.00 88.38 133 GLY A C 1
ATOM 990 O O . GLY A 1 133 ? 21.239 12.328 -16.233 1.00 88.38 133 GLY A O 1
ATOM 991 N N . PHE A 1 134 ? 21.086 12.736 -14.034 1.00 92.19 134 PHE A N 1
ATOM 992 C CA . PHE A 1 134 ? 21.551 14.126 -14.128 1.00 92.19 134 PHE A CA 1
ATOM 993 C C . PHE A 1 134 ? 23.034 14.252 -14.492 1.00 92.19 134 PHE A C 1
ATOM 995 O O . PHE A 1 134 ? 23.437 15.260 -15.070 1.00 92.19 134 PHE A O 1
ATOM 1002 N N . SER A 1 135 ? 23.852 13.238 -14.193 1.00 90.88 135 SER A N 1
ATOM 1003 C CA . SER A 1 135 ? 25.260 13.206 -14.608 1.00 90.88 135 SER A CA 1
ATOM 1004 C C . SER A 1 135 ? 25.471 12.699 -16.037 1.00 90.88 135 SER A C 1
ATOM 1006 O O . SER A 1 135 ? 26.620 12.622 -16.475 1.00 90.88 135 SER A O 1
ATOM 1008 N N . TYR A 1 136 ? 24.401 12.353 -16.766 1.00 85.44 136 TYR A N 1
ATOM 1009 C CA . TYR A 1 136 ? 24.472 11.692 -18.074 1.00 85.44 136 TYR A CA 1
ATOM 1010 C C . TYR A 1 136 ? 25.349 10.428 -18.041 1.00 85.44 136 TYR A C 1
ATOM 1012 O O . TYR A 1 136 ? 26.168 10.199 -18.928 1.00 85.44 136 TYR A O 1
ATOM 1020 N N . GLY A 1 137 ? 25.225 9.634 -16.974 1.00 81.56 137 GLY A N 1
ATOM 1021 C CA . GLY A 1 137 ? 25.974 8.390 -16.785 1.00 81.56 137 GLY A CA 1
ATOM 1022 C C . GLY A 1 137 ? 27.414 8.556 -16.290 1.00 81.56 137 GLY A C 1
ATOM 1023 O O . GLY A 1 137 ? 28.103 7.558 -16.114 1.00 81.56 137 GLY A O 1
ATOM 1024 N N . ARG A 1 138 ? 27.888 9.782 -16.032 1.00 84.25 138 ARG A N 1
ATOM 1025 C CA . ARG A 1 138 ? 29.275 10.023 -15.583 1.00 84.25 138 ARG A CA 1
ATOM 1026 C C . ARG A 1 138 ? 29.517 9.713 -14.108 1.00 84.25 138 ARG A C 1
ATOM 1028 O O . ARG A 1 138 ? 30.664 9.528 -13.716 1.00 84.25 138 ARG A O 1
ATOM 1035 N N . ALA A 1 139 ? 28.466 9.702 -13.290 1.00 85.56 139 ALA A N 1
ATOM 1036 C CA . ALA A 1 139 ? 28.553 9.416 -11.865 1.00 85.56 139 ALA A CA 1
ATOM 1037 C C . ALA A 1 139 ? 27.537 8.342 -11.457 1.00 85.56 139 ALA A C 1
ATOM 1039 O O . ALA A 1 139 ? 26.337 8.451 -11.722 1.00 85.56 139 ALA A O 1
ATOM 1040 N N . SER A 1 140 ? 28.021 7.327 -10.749 1.00 83.75 140 SER A N 1
ATOM 1041 C CA . SER A 1 140 ? 27.210 6.302 -10.095 1.00 83.75 140 SER A CA 1
ATOM 1042 C C . SER A 1 140 ? 27.800 6.024 -8.718 1.00 83.75 140 SER A C 1
ATOM 1044 O O . SER A 1 140 ? 28.994 5.750 -8.604 1.00 83.75 140 SER A O 1
ATOM 1046 N N . PHE A 1 141 ? 26.974 6.096 -7.678 1.00 85.50 141 PHE A N 1
ATOM 1047 C CA . PHE A 1 141 ? 27.369 5.706 -6.327 1.00 85.50 141 PHE A CA 1
ATOM 1048 C C . PHE A 1 141 ? 26.842 4.314 -6.019 1.00 85.50 141 PHE A C 1
ATOM 1050 O O . PHE A 1 141 ? 25.774 3.931 -6.499 1.00 85.50 141 PHE A O 1
ATOM 1057 N N . ASP A 1 142 ? 27.572 3.576 -5.186 1.00 87.19 142 ASP A N 1
ATOM 1058 C CA . ASP A 1 142 ? 27.055 2.324 -4.651 1.00 87.19 142 ASP A CA 1
ATOM 1059 C C . ASP A 1 142 ? 25.833 2.621 -3.766 1.00 87.19 142 ASP A C 1
ATOM 1061 O O . ASP A 1 142 ? 25.857 3.448 -2.843 1.00 87.19 142 ASP A O 1
ATOM 1065 N N . ILE A 1 143 ? 24.749 1.925 -4.089 1.00 84.94 143 ILE A N 1
ATOM 1066 C CA . ILE A 1 143 ? 23.413 2.092 -3.528 1.00 84.94 143 ILE A CA 1
ATOM 1067 C C . ILE A 1 143 ? 23.396 1.924 -2.007 1.00 84.94 143 ILE A C 1
ATOM 1069 O O . ILE A 1 143 ? 22.580 2.538 -1.315 1.00 84.94 143 ILE A O 1
ATOM 1073 N N . ARG A 1 144 ? 24.336 1.136 -1.467 1.00 88.88 144 ARG A N 1
ATOM 1074 C CA . ARG A 1 144 ? 24.503 0.919 -0.023 1.00 88.88 144 ARG A CA 1
ATOM 1075 C C . ARG A 1 144 ? 24.860 2.216 0.701 1.00 88.88 144 ARG A C 1
ATOM 1077 O O . ARG A 1 144 ? 24.248 2.539 1.720 1.00 88.88 144 ARG A O 1
ATOM 1084 N N . TYR A 1 145 ? 25.795 2.992 0.152 1.00 87.75 145 TYR A N 1
ATOM 1085 C CA . TYR A 1 145 ? 26.169 4.288 0.719 1.00 87.75 145 TYR A CA 1
ATOM 1086 C C . TYR A 1 145 ? 25.059 5.319 0.524 1.00 87.75 145 TYR A C 1
ATOM 1088 O O . TYR A 1 145 ? 24.789 6.095 1.440 1.00 87.75 145 TYR A O 1
ATOM 1096 N N . THR A 1 146 ? 24.354 5.290 -0.613 1.00 89.06 146 THR A N 1
ATOM 1097 C CA . THR A 1 146 ? 23.196 6.166 -0.852 1.00 89.06 146 THR A CA 1
ATOM 1098 C C . THR A 1 146 ? 22.109 5.969 0.209 1.00 89.06 146 THR A C 1
ATOM 1100 O O . THR A 1 146 ? 21.620 6.953 0.766 1.00 89.06 146 THR A O 1
ATOM 1103 N N . LYS A 1 147 ? 21.777 4.716 0.555 1.00 90.69 147 LYS A N 1
ATOM 1104 C CA . LYS A 1 147 ? 20.806 4.389 1.618 1.00 90.69 147 LYS A CA 1
ATOM 1105 C C . LYS A 1 147 ? 21.271 4.871 3.002 1.00 90.69 147 LYS A C 1
ATOM 1107 O O . LYS A 1 147 ? 20.468 5.427 3.750 1.00 90.69 147 LYS A O 1
ATOM 1112 N N . LEU A 1 148 ? 22.560 4.727 3.329 1.00 90.12 148 LEU A N 1
ATOM 1113 C CA . LEU A 1 148 ? 23.146 5.216 4.589 1.00 90.12 148 LEU A CA 1
ATOM 1114 C C . LEU A 1 148 ? 23.090 6.746 4.716 1.00 90.12 148 LEU A C 1
ATOM 1116 O O . LEU A 1 148 ? 22.637 7.264 5.738 1.00 90.12 148 LEU A O 1
ATOM 1120 N N . ILE A 1 149 ? 23.509 7.468 3.672 1.00 88.75 149 ILE A N 1
ATOM 1121 C CA . ILE A 1 149 ? 23.480 8.939 3.633 1.00 88.75 149 ILE A CA 1
ATOM 1122 C C . ILE A 1 149 ? 22.038 9.438 3.761 1.00 88.75 149 ILE A C 1
ATOM 1124 O O . ILE A 1 149 ? 21.762 10.355 4.536 1.00 88.75 149 ILE A O 1
ATOM 1128 N N . LEU A 1 150 ? 21.106 8.797 3.051 1.00 88.19 150 LEU A N 1
ATOM 1129 C CA . LEU A 1 150 ? 19.687 9.105 3.153 1.00 88.19 150 LEU A CA 1
ATOM 1130 C C . LEU A 1 150 ? 19.151 8.885 4.573 1.00 88.19 150 LEU A C 1
ATOM 1132 O O . LEU A 1 150 ? 18.414 9.730 5.073 1.00 88.19 150 LEU A O 1
ATOM 1136 N N . GLY A 1 151 ? 19.527 7.792 5.241 1.00 86.31 151 GLY A N 1
ATOM 1137 C CA . GLY A 1 151 ? 19.165 7.552 6.640 1.00 86.31 151 GLY A CA 1
ATOM 1138 C C . GLY A 1 151 ? 19.606 8.695 7.560 1.00 86.31 151 GLY A C 1
ATOM 1139 O O . GLY A 1 151 ? 18.817 9.180 8.373 1.00 86.31 151 GLY A O 1
ATOM 1140 N N . GLY A 1 152 ? 20.834 9.191 7.368 1.00 87.19 152 GLY A N 1
ATOM 1141 C CA . GLY A 1 152 ? 21.341 10.379 8.059 1.00 87.19 152 GLY A CA 1
ATOM 1142 C C . GLY A 1 152 ? 20.538 11.648 7.749 1.00 87.19 152 GLY A C 1
ATOM 1143 O O . GLY A 1 152 ? 20.235 12.418 8.658 1.00 87.19 152 GLY A O 1
ATOM 1144 N N . LEU A 1 153 ? 20.127 11.838 6.491 1.00 87.81 153 LEU A N 1
ATOM 1145 C CA . LEU A 1 153 ? 19.310 12.980 6.064 1.00 87.81 153 LEU A CA 1
ATOM 1146 C C . LEU A 1 153 ? 17.873 12.924 6.610 1.00 87.81 153 LEU A C 1
ATOM 1148 O O . LEU A 1 153 ? 17.297 13.961 6.938 1.00 87.81 153 LEU A O 1
ATOM 1152 N N . LEU A 1 154 ? 17.290 11.729 6.733 1.00 86.31 154 LEU A N 1
ATOM 1153 C CA . LEU A 1 154 ? 15.946 11.528 7.283 1.00 86.31 154 LEU A CA 1
ATOM 1154 C C . LEU A 1 154 ? 15.916 11.619 8.814 1.00 86.31 154 LEU A C 1
ATOM 1156 O O . LEU A 1 154 ? 14.865 11.917 9.386 1.00 86.31 154 LEU A O 1
ATOM 1160 N N . LEU A 1 155 ? 17.049 11.393 9.486 1.00 86.75 155 LEU A N 1
ATOM 1161 C CA . LEU A 1 155 ? 17.170 11.455 10.943 1.00 86.75 155 LEU A CA 1
ATOM 1162 C C . LEU A 1 155 ? 16.571 12.740 11.550 1.00 86.75 155 LEU A C 1
ATOM 1164 O O . LEU A 1 155 ? 15.684 12.599 12.396 1.00 86.75 155 LEU A O 1
ATOM 1168 N N . PRO A 1 156 ? 16.938 13.971 11.128 1.00 84.94 156 PRO A N 1
ATOM 1169 C CA . PRO A 1 156 ? 16.347 15.190 11.683 1.00 84.94 156 PRO A CA 1
ATOM 1170 C C . PRO A 1 156 ? 14.828 15.259 11.485 1.00 84.94 156 PRO A C 1
ATOM 1172 O O . PRO A 1 156 ? 14.119 15.697 12.392 1.00 84.94 156 PRO A O 1
ATOM 1175 N N . LEU A 1 157 ? 14.303 14.762 10.358 1.00 81.12 157 LEU A N 1
ATOM 1176 C CA . LEU A 1 157 ? 12.858 14.731 10.124 1.00 81.12 157 LEU A CA 1
ATOM 1177 C C . LEU A 1 157 ? 12.143 13.764 11.076 1.00 81.12 157 LEU A C 1
ATOM 1179 O O . LEU A 1 157 ? 11.023 14.038 11.502 1.00 81.12 157 LEU A O 1
ATOM 1183 N N . THR A 1 158 ? 12.784 12.662 11.474 1.00 81.00 158 THR A N 1
ATOM 1184 C CA . THR A 1 158 ? 12.185 11.749 12.459 1.00 81.00 158 THR A CA 1
ATOM 1185 C C . THR A 1 158 ? 12.127 12.319 13.872 1.00 81.00 158 THR A C 1
ATOM 1187 O O . THR A 1 158 ? 11.301 11.873 14.671 1.00 81.00 158 THR A O 1
ATOM 1190 N N . LEU A 1 159 ? 12.962 13.304 14.202 1.00 81.50 159 LEU A N 1
ATOM 1191 C CA . LEU A 1 159 ? 12.948 13.952 15.516 1.00 81.50 159 LEU A CA 1
ATOM 1192 C C . LEU A 1 159 ? 11.770 14.922 15.675 1.00 81.50 159 LEU A C 1
ATOM 1194 O O . LEU A 1 159 ? 11.481 15.357 16.793 1.00 81.50 159 LEU A O 1
ATOM 1198 N N . LEU A 1 160 ? 11.059 15.238 14.584 1.00 74.12 160 LEU A N 1
ATOM 1199 C CA . LEU A 1 160 ? 9.878 16.089 14.631 1.00 74.12 160 LEU A CA 1
ATOM 1200 C C . LEU A 1 160 ? 8.808 15.469 15.534 1.00 74.12 160 LEU A C 1
ATOM 1202 O O . LEU A 1 160 ? 8.374 14.327 15.373 1.00 74.12 160 LEU A O 1
ATOM 1206 N N . ARG A 1 161 ? 8.395 16.263 16.522 1.00 63.00 161 ARG A N 1
ATOM 1207 C CA . ARG A 1 161 ? 7.487 15.839 17.591 1.00 63.00 161 ARG A CA 1
ATOM 1208 C C . ARG A 1 161 ? 6.025 16.190 17.320 1.00 63.00 161 ARG A C 1
ATOM 1210 O O . ARG A 1 161 ? 5.141 15.601 17.932 1.00 63.00 161 ARG A O 1
ATOM 1217 N N . SER A 1 162 ? 5.774 17.129 16.407 1.00 58.72 162 SER A N 1
ATOM 1218 C CA . SER A 1 162 ? 4.433 17.539 15.993 1.00 58.72 162 SER A CA 1
ATOM 1219 C C . SER A 1 162 ? 4.223 17.227 14.519 1.00 58.72 162 SER A C 1
ATOM 1221 O O . SER A 1 162 ? 4.921 17.750 13.654 1.00 58.72 162 SER A O 1
ATOM 1223 N N . VAL A 1 163 ? 3.234 16.381 14.241 1.00 59.00 163 VAL A N 1
ATOM 1224 C CA . VAL A 1 163 ? 2.855 15.970 12.882 1.00 59.00 163 VAL A CA 1
ATOM 1225 C C . VAL A 1 163 ? 1.928 17.002 12.230 1.00 59.00 163 VAL A C 1
ATOM 1227 O O . VAL A 1 163 ? 1.698 16.938 11.033 1.00 59.00 163 VAL A O 1
ATOM 1230 N N . LYS A 1 164 ? 1.423 18.005 12.966 1.00 54.22 164 LYS A N 1
ATOM 1231 C CA . LYS A 1 164 ? 0.394 18.929 12.451 1.00 54.22 164 LYS A CA 1
ATOM 1232 C C . LYS A 1 164 ? 0.896 19.785 11.278 1.00 54.22 164 LYS A C 1
ATOM 1234 O O . LYS A 1 164 ? 0.188 19.943 10.292 1.00 54.22 164 LYS A O 1
ATOM 1239 N N . ALA A 1 165 ? 2.147 20.249 11.336 1.00 54.81 165 ALA A N 1
ATOM 1240 C CA . ALA A 1 165 ? 2.790 20.938 10.211 1.00 54.81 165 ALA A CA 1
ATOM 1241 C C . ALA A 1 165 ? 3.098 19.980 9.044 1.00 54.81 165 ALA A C 1
ATOM 1243 O O . ALA A 1 165 ? 2.940 20.338 7.881 1.00 54.81 165 ALA A O 1
ATOM 1244 N N . LEU A 1 166 ? 3.484 18.739 9.357 1.00 55.62 166 LEU A N 1
ATOM 1245 C CA . LEU A 1 166 ? 3.828 17.720 8.368 1.00 55.62 166 LEU A CA 1
ATOM 1246 C C . LEU A 1 166 ? 2.598 17.173 7.627 1.00 55.62 166 LEU A C 1
ATOM 1248 O O . LEU A 1 166 ? 2.685 16.888 6.440 1.00 55.62 166 LEU A O 1
ATOM 1252 N N . SER A 1 167 ? 1.449 17.070 8.297 1.00 56.44 167 SER A N 1
ATOM 1253 C CA . SER A 1 167 ? 0.185 16.607 7.719 1.00 56.44 167 SER A CA 1
ATOM 1254 C C . SER A 1 167 ? -0.287 17.544 6.609 1.00 56.44 167 SER A C 1
ATOM 1256 O O . SER A 1 167 ? -0.667 17.076 5.538 1.00 56.44 167 SER A O 1
ATOM 1258 N N . ASN A 1 168 ? -0.176 18.862 6.816 1.00 63.12 168 ASN A N 1
ATOM 1259 C CA . ASN A 1 168 ? -0.492 19.853 5.785 1.00 63.12 168 ASN A CA 1
ATOM 1260 C C . ASN A 1 168 ? 0.445 19.719 4.573 1.00 63.12 168 ASN A C 1
ATOM 1262 O O . ASN A 1 168 ? -0.015 19.765 3.436 1.00 63.12 168 ASN A O 1
ATOM 1266 N N . ILE A 1 169 ? 1.741 19.479 4.805 1.00 65.62 169 ILE A N 1
ATOM 1267 C CA . ILE A 1 169 ? 2.726 19.237 3.737 1.00 65.62 169 ILE A CA 1
ATOM 1268 C C . ILE A 1 169 ? 2.427 17.916 3.006 1.00 65.62 169 ILE A C 1
ATOM 1270 O O . ILE A 1 169 ? 2.483 17.864 1.780 1.00 65.62 169 ILE A O 1
ATOM 1274 N N . SER A 1 170 ? 2.033 16.863 3.730 1.00 62.12 170 SER A N 1
ATOM 1275 C CA . SER A 1 170 ? 1.684 15.559 3.152 1.00 62.12 170 SER A CA 1
ATOM 1276 C C . SER A 1 170 ? 0.446 15.608 2.252 1.00 62.12 170 SER A C 1
ATOM 1278 O O . SER A 1 170 ? 0.322 14.787 1.348 1.00 62.12 170 SER A O 1
ATOM 1280 N N . GLY A 1 171 ? -0.437 16.596 2.440 1.00 66.50 171 GLY A N 1
ATOM 1281 C CA . GLY A 1 171 ? -1.553 16.855 1.528 1.00 66.50 171 GLY A CA 1
ATOM 1282 C C . GLY A 1 171 ? -1.092 17.257 0.123 1.00 66.50 171 GLY A C 1
ATOM 1283 O O . GLY A 1 171 ? -1.738 16.894 -0.855 1.00 66.50 171 GLY A O 1
ATOM 1284 N N . PHE A 1 172 ? 0.063 17.922 -0.007 1.00 72.00 172 PHE A N 1
ATOM 1285 C CA . PHE A 1 172 ? 0.655 18.242 -1.310 1.00 72.00 172 PHE A CA 1
ATOM 1286 C C . PHE A 1 172 ? 1.304 17.024 -1.983 1.00 72.00 172 PHE A C 1
ATOM 1288 O O . PHE A 1 172 ? 1.388 16.990 -3.210 1.00 72.00 172 PHE A O 1
ATOM 1295 N N . CYS A 1 173 ? 1.703 15.992 -1.227 1.00 74.50 173 CYS A N 1
ATOM 1296 C CA . CYS A 1 173 ? 2.282 14.767 -1.795 1.00 74.50 173 CYS A CA 1
ATOM 1297 C C . CYS A 1 173 ? 1.335 14.065 -2.770 1.00 74.50 173 CYS A C 1
ATOM 1299 O O . CYS A 1 173 ? 1.800 13.456 -3.735 1.00 74.50 173 CYS A O 1
ATOM 1301 N N . ILE A 1 174 ? 0.019 14.192 -2.564 1.00 78.88 174 ILE A N 1
ATOM 1302 C CA . ILE A 1 174 ? -0.971 13.598 -3.461 1.00 78.88 174 ILE A CA 1
ATOM 1303 C C . ILE A 1 174 ? -0.802 14.125 -4.891 1.00 78.88 174 ILE A C 1
ATOM 1305 O O . ILE A 1 174 ? -0.894 13.348 -5.834 1.00 78.88 174 ILE A O 1
ATOM 1309 N N . ILE A 1 175 ? -0.452 15.409 -5.060 1.00 84.38 175 ILE A N 1
ATOM 1310 C CA . ILE A 1 175 ? -0.212 16.031 -6.370 1.00 84.38 175 ILE A CA 1
ATOM 1311 C C . ILE A 1 175 ? 0.953 15.333 -7.067 1.00 84.38 175 ILE A C 1
ATOM 1313 O O . ILE A 1 175 ? 0.840 14.991 -8.238 1.00 84.38 175 ILE A O 1
ATOM 1317 N N . PHE A 1 176 ? 2.051 15.068 -6.360 1.00 86.75 176 PHE A N 1
ATOM 1318 C CA . PHE A 1 176 ? 3.210 14.387 -6.941 1.00 86.75 176 PHE A CA 1
ATOM 1319 C C . PHE A 1 176 ? 2.911 12.935 -7.315 1.00 86.75 176 PHE A C 1
ATOM 1321 O O . PHE A 1 176 ? 3.422 12.450 -8.326 1.00 86.75 176 PHE A O 1
ATOM 1328 N N . ILE A 1 177 ? 2.045 12.254 -6.562 1.00 85.69 177 ILE A N 1
ATOM 1329 C CA . ILE A 1 177 ? 1.589 10.914 -6.941 1.00 85.69 177 ILE A CA 1
ATOM 1330 C C . ILE A 1 177 ? 0.657 10.971 -8.159 1.00 85.69 177 ILE A C 1
ATOM 1332 O O . ILE A 1 177 ? 0.796 10.174 -9.083 1.00 85.69 177 ILE A O 1
ATOM 1336 N N . PHE A 1 178 ? -0.264 11.934 -8.213 1.00 87.69 178 PHE A N 1
ATOM 1337 C CA . PHE A 1 178 ? -1.090 12.155 -9.401 1.00 87.69 178 PHE A CA 1
ATOM 1338 C C . PHE A 1 178 ? -0.234 12.470 -10.629 1.00 87.69 178 PHE A C 1
ATOM 1340 O O . PHE A 1 178 ? -0.492 11.922 -11.699 1.00 87.69 178 PHE A O 1
ATOM 1347 N N . VAL A 1 179 ? 0.808 13.295 -10.475 1.00 90.50 179 VAL A N 1
ATOM 1348 C CA . VAL A 1 179 ? 1.781 13.576 -11.535 1.00 90.50 179 VAL A CA 1
ATOM 1349 C C . VAL A 1 179 ? 2.449 12.283 -11.988 1.00 90.50 179 VAL A C 1
ATOM 1351 O O . VAL A 1 179 ? 2.457 12.037 -13.185 1.00 90.50 179 VAL A O 1
ATOM 1354 N N . SER A 1 180 ? 2.930 11.419 -11.088 1.00 89.69 180 SER A N 1
ATOM 1355 C CA . SER A 1 180 ? 3.586 10.171 -11.507 1.00 89.69 180 SER A CA 1
ATOM 1356 C C . SER A 1 180 ? 2.639 9.214 -12.242 1.00 89.69 180 SER A C 1
ATOM 1358 O O . SER A 1 180 ? 3.016 8.666 -13.280 1.00 89.69 180 SER A O 1
ATOM 1360 N N . VAL A 1 181 ? 1.393 9.063 -11.779 1.00 91.62 181 VAL A N 1
ATOM 1361 C CA . VAL A 1 181 ? 0.367 8.258 -12.471 1.00 91.62 181 VAL A CA 1
ATOM 1362 C C . VAL A 1 181 ? 0.040 8.845 -13.846 1.00 91.62 181 VAL A C 1
ATOM 1364 O O . VAL A 1 181 ? -0.041 8.110 -14.835 1.00 91.62 181 VAL A O 1
ATOM 1367 N N . LEU A 1 182 ? -0.110 10.168 -13.938 1.00 92.75 182 LEU A N 1
ATOM 1368 C CA . LEU A 1 182 ? -0.362 10.855 -15.202 1.00 92.75 182 LEU A CA 1
ATOM 1369 C C . LEU A 1 182 ? 0.822 10.701 -16.164 1.00 92.75 182 LEU A C 1
ATOM 1371 O O . LEU A 1 182 ? 0.612 10.370 -17.327 1.00 92.75 182 LEU A O 1
ATOM 1375 N N . SER A 1 183 ? 2.056 10.872 -15.685 1.00 93.38 183 SER A N 1
ATOM 1376 C CA . SER A 1 183 ? 3.283 10.676 -16.462 1.00 93.38 183 SER A CA 1
ATOM 1377 C C . SER A 1 183 ? 3.344 9.270 -17.054 1.00 93.38 183 SER A C 1
ATOM 1379 O O . SER A 1 183 ? 3.549 9.127 -18.257 1.00 93.38 183 SER A O 1
ATOM 1381 N N . ILE A 1 184 ? 3.105 8.235 -16.245 1.00 93.06 184 ILE A N 1
ATOM 1382 C CA . ILE A 1 184 ? 3.047 6.840 -16.708 1.00 93.06 184 ILE A CA 1
ATOM 1383 C C . ILE A 1 184 ? 1.986 6.675 -17.804 1.00 93.06 184 ILE A C 1
ATOM 1385 O O . ILE A 1 184 ? 2.255 6.089 -18.852 1.00 93.06 184 ILE A O 1
ATOM 1389 N N . THR A 1 185 ? 0.797 7.238 -17.587 1.00 93.31 185 THR A N 1
ATOM 1390 C CA . THR A 1 185 ? -0.322 7.164 -18.538 1.00 93.31 185 THR A CA 1
ATOM 1391 C C . THR A 1 185 ? 0.022 7.833 -19.870 1.00 93.31 185 THR A C 1
ATOM 1393 O O . THR A 1 185 ? -0.228 7.274 -20.936 1.00 93.31 185 THR A O 1
ATOM 1396 N N . VAL A 1 186 ? 0.641 9.014 -19.833 1.00 94.38 186 VAL A N 1
ATOM 1397 C CA . VAL A 1 186 ? 1.078 9.739 -21.034 1.00 94.38 186 VAL A CA 1
ATOM 1398 C C . VAL A 1 186 ? 2.135 8.940 -21.797 1.00 94.38 186 VAL A C 1
ATOM 1400 O O . VAL A 1 186 ? 2.026 8.797 -23.014 1.00 94.38 186 VAL A O 1
ATOM 1403 N N . TYR A 1 187 ? 3.122 8.369 -21.103 1.00 93.25 187 TYR A N 1
ATOM 1404 C CA . TYR A 1 187 ? 4.160 7.553 -21.740 1.00 93.25 187 TYR A CA 1
ATOM 1405 C C . TYR A 1 187 ? 3.592 6.280 -22.373 1.00 93.25 187 TYR A C 1
ATOM 1407 O O . TYR A 1 187 ? 4.026 5.910 -23.463 1.00 93.25 187 TYR A O 1
ATOM 1415 N N . PHE A 1 188 ? 2.574 5.672 -21.761 1.00 93.25 188 PHE A N 1
ATOM 1416 C CA . PHE A 1 188 ? 1.844 4.558 -22.363 1.00 93.25 188 PHE A CA 1
ATOM 1417 C C . PHE A 1 188 ? 1.224 4.949 -23.713 1.00 93.25 188 PHE A C 1
ATOM 1419 O O . PHE A 1 188 ? 1.452 4.268 -24.714 1.00 93.25 188 PHE A O 1
ATOM 1426 N N . PHE A 1 189 ? 0.510 6.079 -23.785 1.00 93.44 189 PHE A N 1
ATOM 1427 C CA . PHE A 1 189 ? -0.087 6.547 -25.044 1.00 93.44 189 PHE A CA 1
ATOM 1428 C C . PHE A 1 189 ? 0.955 6.974 -26.088 1.00 93.44 189 PHE A C 1
ATOM 1430 O O . PHE A 1 189 ? 0.770 6.705 -27.277 1.00 93.44 189 PHE A O 1
ATOM 1437 N N . ILE A 1 190 ? 2.068 7.585 -25.671 1.00 92.88 190 ILE A N 1
ATOM 1438 C CA . ILE A 1 190 ? 3.187 7.904 -26.573 1.00 92.88 190 ILE A CA 1
ATOM 1439 C C . ILE A 1 190 ? 3.792 6.618 -27.150 1.00 92.88 190 ILE A C 1
ATOM 1441 O O . ILE A 1 190 ? 4.032 6.546 -28.357 1.00 92.88 190 ILE A O 1
ATOM 1445 N N . GLY A 1 191 ? 4.009 5.602 -26.311 1.00 90.50 191 GLY A N 1
ATOM 1446 C CA . GLY A 1 191 ? 4.518 4.297 -26.727 1.00 90.50 191 GLY A CA 1
ATOM 1447 C C . GLY A 1 191 ? 3.589 3.603 -27.721 1.00 90.50 191 GLY A C 1
ATOM 1448 O O . GLY A 1 191 ? 4.048 3.121 -28.759 1.00 90.50 191 GLY A O 1
ATOM 1449 N N . LEU A 1 192 ? 2.278 3.629 -27.456 1.00 91.19 192 LEU A N 1
ATOM 1450 C CA . LEU A 1 192 ? 1.255 3.124 -28.376 1.00 91.19 192 LEU A CA 1
ATOM 1451 C C . LEU A 1 192 ? 1.291 3.844 -29.731 1.00 91.19 192 LEU A C 1
ATOM 1453 O O . LEU A 1 192 ? 1.282 3.190 -30.773 1.00 91.19 192 LEU A O 1
ATOM 1457 N N . GLY A 1 193 ? 1.367 5.179 -29.726 1.00 91.88 193 GLY A N 1
ATOM 1458 C CA . GLY A 1 193 ? 1.401 5.988 -30.947 1.00 91.88 193 GLY A CA 1
ATOM 1459 C C . GLY A 1 193 ? 2.663 5.764 -31.783 1.00 91.88 193 GLY A C 1
ATOM 1460 O O . GLY A 1 193 ? 2.580 5.644 -33.004 1.00 91.88 193 GLY A O 1
ATOM 1461 N N . LYS A 1 194 ? 3.829 5.651 -31.133 1.00 91.44 194 LYS A N 1
ATOM 1462 C CA . LYS A 1 194 ? 5.121 5.399 -31.799 1.00 91.44 194 LYS A CA 1
ATOM 1463 C C . LYS A 1 194 ? 5.352 3.930 -32.159 1.00 91.44 194 LYS A C 1
ATOM 1465 O O . LYS A 1 194 ? 6.309 3.631 -32.864 1.00 91.44 194 LYS A O 1
ATOM 1470 N N . ARG A 1 195 ? 4.521 3.017 -31.647 1.00 89.31 195 ARG A N 1
ATOM 1471 C CA . ARG A 1 195 ? 4.727 1.560 -31.682 1.00 89.31 195 ARG A CA 1
ATOM 1472 C C . ARG A 1 195 ? 6.100 1.113 -31.155 1.00 89.31 195 ARG A C 1
ATOM 1474 O O . ARG A 1 195 ? 6.570 0.044 -31.533 1.00 89.31 195 ARG A O 1
ATOM 1481 N N . LYS A 1 196 ? 6.714 1.928 -30.294 1.00 89.38 196 LYS A N 1
ATOM 1482 C CA . LYS A 1 196 ? 8.056 1.735 -29.741 1.00 89.38 196 LYS A CA 1
ATOM 1483 C C . LYS A 1 196 ? 8.088 2.139 -28.275 1.00 89.38 196 LYS A C 1
ATOM 1485 O O . LYS A 1 196 ? 7.591 3.213 -27.934 1.00 89.38 196 LYS A O 1
ATOM 1490 N N . VAL A 1 197 ? 8.722 1.328 -27.431 1.00 90.00 197 VAL A N 1
ATOM 1491 C CA . VAL A 1 197 ? 8.942 1.634 -26.006 1.00 90.00 197 VAL A CA 1
ATOM 1492 C C . VAL A 1 197 ? 10.369 1.273 -25.615 1.00 90.00 197 VAL A C 1
ATOM 1494 O O . VAL A 1 197 ? 10.815 0.169 -25.906 1.00 90.00 197 VAL A O 1
ATOM 1497 N N . ALA A 1 198 ? 11.072 2.183 -24.940 1.00 90.12 198 ALA A N 1
ATOM 1498 C CA . ALA A 1 198 ? 12.371 1.911 -24.328 1.00 90.12 198 ALA A CA 1
ATOM 1499 C C . ALA A 1 198 ? 12.203 1.555 -22.844 1.00 90.12 198 ALA A C 1
ATOM 1501 O O . ALA A 1 198 ? 11.390 2.162 -22.142 1.00 90.12 198 ALA A O 1
ATOM 1502 N N . CYS A 1 199 ? 12.979 0.581 -22.382 1.00 90.75 199 CYS A N 1
ATOM 1503 C CA . CYS A 1 199 ? 12.913 0.008 -21.044 1.00 90.75 199 CYS A CA 1
ATOM 1504 C C . CYS A 1 199 ? 14.322 -0.062 -20.453 1.00 90.75 199 CYS A C 1
ATOM 1506 O O . CYS A 1 199 ? 15.274 -0.449 -21.132 1.00 90.75 199 CYS A O 1
ATOM 1508 N N . ASN A 1 200 ? 14.438 0.278 -19.176 1.00 92.12 200 ASN A N 1
ATOM 1509 C CA . ASN A 1 200 ? 15.642 0.068 -18.392 1.00 92.12 200 ASN A CA 1
ATOM 1510 C C . ASN A 1 200 ? 15.640 -1.349 -17.828 1.00 92.12 200 ASN A C 1
ATOM 1512 O O . ASN A 1 200 ? 14.756 -1.713 -17.043 1.00 92.12 200 ASN A O 1
ATOM 1516 N N . VAL A 1 201 ? 16.659 -2.117 -18.190 1.00 88.62 201 VAL A N 1
ATOM 1517 C CA . VAL A 1 201 ? 16.801 -3.516 -17.783 1.00 88.62 201 VAL A CA 1
ATOM 1518 C C . VAL A 1 201 ? 17.905 -3.739 -16.755 1.00 88.62 201 VAL A C 1
ATOM 1520 O O . VAL A 1 201 ? 18.253 -4.880 -16.466 1.00 88.62 201 VAL A O 1
ATOM 1523 N N . ALA A 1 202 ? 18.414 -2.664 -16.148 1.00 85.75 202 ALA A N 1
ATOM 1524 C CA . ALA A 1 202 ? 19.372 -2.760 -15.055 1.00 85.75 202 ALA A CA 1
ATOM 1525 C C . ALA A 1 202 ? 18.859 -3.700 -13.947 1.00 85.75 202 ALA A C 1
ATOM 1527 O O . ALA A 1 202 ? 17.774 -3.504 -13.396 1.00 85.75 202 ALA A O 1
ATOM 1528 N N . GLY A 1 203 ? 19.652 -4.723 -13.625 1.00 78.56 203 GLY A N 1
ATOM 1529 C CA . GLY A 1 203 ? 19.329 -5.706 -12.587 1.00 78.56 203 GLY A CA 1
ATOM 1530 C C . GLY A 1 203 ? 18.306 -6.778 -12.985 1.00 78.56 203 GLY A C 1
ATOM 1531 O O . GLY A 1 203 ? 17.948 -7.594 -12.137 1.00 78.56 203 GLY A O 1
ATOM 1532 N N . LEU A 1 204 ? 17.840 -6.816 -14.239 1.00 84.81 204 LEU A N 1
ATOM 1533 C CA . LEU A 1 204 ? 17.046 -7.931 -14.764 1.00 84.81 204 LEU A CA 1
ATOM 1534 C C . LEU A 1 204 ? 17.968 -9.004 -15.361 1.00 84.81 204 LEU A C 1
ATOM 1536 O O . LEU A 1 204 ? 18.907 -8.692 -16.086 1.00 84.81 204 LEU A O 1
ATOM 1540 N N . GLN A 1 205 ? 17.678 -10.277 -15.084 1.00 79.06 205 GLN A N 1
ATOM 1541 C CA . GLN A 1 205 ? 18.316 -11.404 -15.769 1.00 79.06 205 GLN A CA 1
ATOM 1542 C C . GLN A 1 205 ? 17.612 -11.631 -17.112 1.00 79.06 205 GLN A C 1
ATOM 1544 O O . GLN A 1 205 ? 16.417 -11.931 -17.140 1.00 79.06 205 GLN A O 1
ATOM 1549 N N . ILE A 1 206 ? 18.338 -11.443 -18.217 1.00 79.56 206 ILE A N 1
ATOM 1550 C CA . ILE A 1 206 ? 17.842 -11.643 -19.583 1.00 79.56 206 ILE A CA 1
ATOM 1551 C C . ILE A 1 206 ? 18.686 -12.742 -20.222 1.00 79.56 206 ILE A C 1
ATOM 1553 O O . ILE A 1 206 ? 19.774 -12.469 -20.718 1.00 79.56 206 ILE A O 1
ATOM 1557 N N . ASP A 1 207 ? 18.181 -13.976 -20.193 1.00 68.31 207 ASP A N 1
ATOM 1558 C CA . ASP A 1 207 ? 18.874 -15.118 -20.801 1.00 68.31 207 ASP A CA 1
ATOM 1559 C C . ASP A 1 207 ? 18.733 -15.106 -22.333 1.00 68.31 207 ASP A C 1
ATOM 1561 O O . ASP A 1 207 ? 19.692 -15.389 -23.044 1.00 68.31 207 ASP A O 1
ATOM 1565 N N . GLU A 1 208 ? 17.564 -14.698 -22.852 1.00 73.00 208 GLU A N 1
ATOM 1566 C CA . GLU A 1 208 ? 17.334 -14.473 -24.284 1.00 73.00 208 GLU A CA 1
ATOM 1567 C C . GLU A 1 208 ? 16.426 -13.251 -24.541 1.00 73.00 208 GLU A C 1
ATOM 1569 O O . GLU A 1 208 ? 15.448 -13.029 -23.809 1.00 73.00 208 GLU A O 1
ATOM 1574 N N . PRO A 1 209 ? 16.711 -12.440 -25.581 1.00 76.06 209 PRO A N 1
ATOM 1575 C CA . PRO A 1 209 ? 15.840 -11.346 -25.989 1.00 76.06 209 PRO A CA 1
ATOM 1576 C C . PRO A 1 209 ? 14.511 -11.886 -26.533 1.00 76.06 209 PRO A C 1
ATOM 1578 O O . PRO A 1 209 ? 14.459 -12.796 -27.360 1.00 76.06 209 PRO A O 1
ATOM 1581 N N . PHE A 1 210 ? 13.408 -11.308 -26.073 1.00 77.56 210 PHE A N 1
ATOM 1582 C CA . PHE A 1 210 ? 12.065 -11.729 -26.440 1.00 77.56 210 PHE A CA 1
ATOM 1583 C C . PHE A 1 210 ? 11.735 -11.272 -27.864 1.00 77.56 210 PHE A C 1
ATOM 1585 O O . PHE A 1 210 ? 12.225 -10.243 -28.338 1.00 77.56 210 PHE A O 1
ATOM 1592 N N . THR A 1 211 ? 10.865 -12.004 -28.558 1.00 78.50 211 THR A N 1
ATOM 1593 C CA . THR A 1 211 ? 10.484 -11.678 -29.938 1.00 78.50 211 THR A CA 1
ATOM 1594 C C . THR A 1 211 ? 9.897 -10.264 -30.029 1.00 78.50 211 THR A C 1
ATOM 1596 O O . THR A 1 211 ? 8.927 -9.954 -29.339 1.00 78.50 211 THR A O 1
ATOM 1599 N N . GLY A 1 212 ? 10.468 -9.413 -30.889 1.00 78.38 212 GLY A N 1
ATOM 1600 C CA . GLY A 1 212 ? 10.073 -8.002 -31.014 1.00 78.38 212 GLY A CA 1
ATOM 1601 C C . GLY A 1 212 ? 10.775 -7.059 -30.031 1.00 78.38 212 GLY A C 1
ATOM 1602 O O . GLY A 1 212 ? 10.322 -5.931 -29.846 1.00 78.38 212 GLY A O 1
ATOM 1603 N N . SER A 1 213 ? 11.865 -7.505 -29.398 1.00 85.06 213 SER A N 1
ATOM 1604 C CA . SER A 1 213 ? 12.726 -6.660 -28.572 1.00 85.06 213 SER A CA 1
ATOM 1605 C C . SER A 1 213 ? 14.177 -6.657 -29.051 1.00 85.06 213 SER A C 1
ATOM 1607 O O . SER A 1 213 ? 14.682 -7.658 -29.559 1.00 85.06 213 SER A O 1
ATOM 1609 N N . THR A 1 214 ? 14.847 -5.522 -28.882 1.00 89.75 214 THR A N 1
ATOM 1610 C CA . THR A 1 214 ? 16.284 -5.346 -29.119 1.00 89.75 214 THR A CA 1
ATOM 1611 C C . THR A 1 214 ? 16.927 -4.818 -27.845 1.00 89.75 214 THR A C 1
ATOM 1613 O O . THR A 1 214 ? 16.441 -3.849 -27.263 1.00 89.75 214 THR A O 1
ATOM 1616 N N . CYS A 1 215 ? 17.993 -5.470 -27.386 1.00 88.38 215 CYS A N 1
ATOM 1617 C CA . CYS A 1 215 ? 18.631 -5.171 -26.109 1.00 88.38 215 CYS A CA 1
ATOM 1618 C C . CYS A 1 215 ? 20.110 -4.846 -26.295 1.00 88.38 215 CYS A C 1
ATOM 1620 O O . CYS A 1 215 ? 20.837 -5.597 -26.941 1.00 88.38 215 CYS A O 1
ATOM 1622 N N . ASP A 1 216 ? 20.531 -3.745 -25.686 1.00 89.19 216 ASP A N 1
ATOM 1623 C CA . ASP A 1 216 ? 21.919 -3.362 -25.473 1.00 89.19 216 ASP A CA 1
ATOM 1624 C C . ASP A 1 216 ? 22.227 -3.541 -23.979 1.00 89.19 216 ASP A C 1
ATOM 1626 O O . ASP A 1 216 ? 21.783 -2.762 -23.127 1.00 89.19 216 ASP A O 1
ATOM 1630 N N . LEU A 1 217 ? 22.926 -4.634 -23.665 1.00 84.44 217 LEU A N 1
ATOM 1631 C CA . LEU A 1 217 ? 23.249 -5.028 -22.293 1.00 84.44 217 LEU A CA 1
ATOM 1632 C C . LEU A 1 217 ? 24.317 -4.118 -21.672 1.00 84.44 217 LEU A C 1
ATOM 1634 O O . LEU A 1 217 ? 24.252 -3.864 -20.471 1.00 84.44 217 LEU A O 1
ATOM 1638 N N . ASP A 1 218 ? 25.228 -3.560 -22.474 1.00 84.50 218 ASP A N 1
ATOM 1639 C CA . ASP A 1 218 ? 26.256 -2.634 -21.987 1.00 84.50 218 ASP A CA 1
ATOM 1640 C C . ASP A 1 218 ? 25.616 -1.309 -21.548 1.00 84.50 218 ASP A C 1
ATOM 1642 O O . ASP A 1 218 ? 25.974 -0.730 -20.518 1.00 84.50 218 ASP A O 1
ATOM 1646 N N . ALA A 1 219 ? 24.594 -0.864 -22.285 1.00 84.06 219 ALA A N 1
ATOM 1647 C CA . ALA A 1 219 ? 23.801 0.314 -21.947 1.00 84.06 219 ALA A CA 1
ATOM 1648 C C . ALA A 1 219 ? 22.608 0.029 -21.007 1.00 84.06 219 ALA A C 1
ATOM 1650 O O . ALA A 1 219 ? 21.827 0.946 -20.729 1.00 84.06 219 ALA A O 1
ATOM 1651 N N . ASN A 1 220 ? 22.422 -1.211 -20.530 1.00 88.62 220 ASN A N 1
ATOM 1652 C CA . ASN A 1 220 ? 21.262 -1.650 -19.733 1.00 88.62 220 ASN A CA 1
ATOM 1653 C C . ASN A 1 220 ? 19.900 -1.220 -20.320 1.00 88.62 220 ASN A C 1
ATOM 1655 O O . ASN A 1 220 ? 18.960 -0.884 -19.588 1.00 88.62 220 ASN A O 1
ATOM 1659 N N . THR A 1 221 ? 19.781 -1.205 -21.647 1.00 90.81 221 THR A N 1
ATOM 1660 C CA . THR A 1 221 ? 18.622 -0.649 -22.354 1.00 90.81 221 THR A CA 1
ATOM 1661 C C . THR A 1 221 ? 18.036 -1.676 -23.311 1.00 90.81 221 THR A C 1
ATOM 1663 O O . THR A 1 221 ? 18.740 -2.217 -24.155 1.00 90.81 221 THR A O 1
ATOM 1666 N N . CYS A 1 222 ? 16.724 -1.895 -23.242 1.00 90.25 222 CYS A N 1
ATOM 1667 C CA . CYS A 1 222 ? 15.992 -2.661 -24.250 1.00 90.25 222 CYS A CA 1
ATOM 1668 C C . CYS A 1 222 ? 14.912 -1.803 -24.905 1.00 90.25 222 CYS A C 1
ATOM 1670 O O . CYS A 1 222 ? 14.330 -0.922 -24.269 1.00 90.25 222 CYS A O 1
ATOM 1672 N N . THR A 1 223 ? 14.599 -2.077 -26.168 1.00 89.50 223 THR A N 1
ATOM 1673 C CA . THR A 1 223 ? 13.488 -1.444 -26.880 1.00 89.50 223 THR A CA 1
ATOM 1674 C C . THR A 1 223 ? 12.540 -2.483 -27.462 1.00 89.50 223 THR A C 1
ATOM 1676 O O . THR A 1 223 ? 12.985 -3.506 -27.970 1.00 89.50 223 THR A O 1
ATOM 1679 N N . TRP A 1 224 ? 11.236 -2.226 -27.369 1.00 85.94 224 TRP A N 1
ATOM 1680 C CA . TRP A 1 224 ? 10.182 -3.030 -27.988 1.00 85.94 224 TRP A CA 1
ATOM 1681 C C . TRP A 1 224 ? 9.747 -2.405 -29.308 1.00 85.94 224 TRP A C 1
ATOM 1683 O O . TRP A 1 224 ? 9.309 -1.254 -29.304 1.00 85.94 224 TRP A O 1
ATOM 1693 N N . GLU A 1 225 ? 9.817 -3.171 -30.396 1.00 86.62 225 GLU A N 1
ATOM 1694 C CA . GLU A 1 225 ? 9.327 -2.813 -31.730 1.00 86.62 225 GLU A CA 1
ATOM 1695 C C . GLU A 1 225 ? 8.770 -4.071 -32.438 1.00 86.62 225 GLU A C 1
ATOM 1697 O O . GLU A 1 225 ? 9.540 -4.981 -32.756 1.00 86.62 225 GLU A O 1
ATOM 1702 N N . PRO A 1 226 ? 7.453 -4.164 -32.728 1.00 84.88 226 PRO A N 1
ATOM 1703 C CA . PRO A 1 226 ? 6.383 -3.204 -32.432 1.00 84.88 226 PRO A CA 1
ATOM 1704 C C . PRO A 1 226 ? 5.958 -3.209 -30.950 1.00 84.88 226 PRO A C 1
ATOM 1706 O O . PRO A 1 226 ? 6.377 -4.061 -30.171 1.00 84.88 226 PRO A O 1
ATOM 1709 N N . PHE A 1 227 ? 5.079 -2.271 -30.567 1.00 86.00 227 PHE A N 1
ATOM 1710 C CA . PHE A 1 227 ? 4.515 -2.191 -29.213 1.00 86.00 227 PHE A CA 1
ATOM 1711 C C . PHE A 1 227 ? 3.976 -3.555 -28.743 1.00 86.00 227 PHE A C 1
ATOM 1713 O O . PHE A 1 227 ? 3.260 -4.219 -29.505 1.00 86.00 227 PHE A O 1
ATOM 1720 N N . PRO A 1 228 ? 4.289 -3.976 -27.504 1.00 83.50 228 PRO A N 1
ATOM 1721 C CA . PRO A 1 228 ? 3.960 -5.307 -27.013 1.00 83.50 228 PRO A CA 1
ATOM 1722 C C . PRO A 1 228 ? 2.451 -5.576 -27.027 1.00 83.50 228 PRO A C 1
ATOM 1724 O O . PRO A 1 228 ? 1.638 -4.758 -26.597 1.00 83.50 228 PRO A O 1
ATOM 1727 N N . SER A 1 229 ? 2.063 -6.761 -27.510 1.00 84.19 229 SER A N 1
ATOM 1728 C CA . SER A 1 229 ? 0.651 -7.144 -27.524 1.00 84.19 229 SER A CA 1
ATOM 1729 C C . SER A 1 229 ? 0.160 -7.488 -26.105 1.00 84.19 229 SER A C 1
ATOM 1731 O O . SER A 1 229 ? 0.836 -8.247 -25.400 1.00 84.19 229 SER A O 1
ATOM 1733 N N . PRO A 1 230 ? -1.037 -7.024 -25.689 1.00 83.94 230 PRO A N 1
ATOM 1734 C CA . PRO A 1 230 ? -1.630 -7.388 -24.397 1.00 83.94 230 PRO A CA 1
ATOM 1735 C C . PRO A 1 230 ? -1.828 -8.896 -24.204 1.00 83.94 230 PRO A C 1
ATOM 1737 O O . PRO A 1 230 ? -1.893 -9.371 -23.070 1.00 83.94 230 PRO A O 1
ATOM 1740 N N . MET A 1 231 ? -1.925 -9.656 -25.303 1.00 83.81 231 MET A N 1
ATOM 1741 C CA . MET A 1 231 ? -2.170 -11.101 -25.277 1.00 83.81 231 MET A CA 1
ATOM 1742 C C . MET A 1 231 ? -1.012 -11.884 -24.646 1.00 83.81 231 MET A C 1
ATOM 1744 O O . MET A 1 231 ? -1.247 -12.923 -24.032 1.00 83.81 231 MET A O 1
ATOM 1748 N N . TYR A 1 232 ? 0.219 -11.364 -24.707 1.00 80.00 232 TYR A N 1
ATOM 1749 C CA . TYR A 1 232 ? 1.408 -12.045 -24.176 1.00 80.00 232 TYR A CA 1
ATOM 1750 C C . TYR A 1 232 ? 1.457 -12.143 -22.644 1.00 80.00 232 TYR A C 1
ATOM 1752 O O . TYR A 1 232 ? 2.200 -12.966 -22.105 1.00 80.00 232 TYR A O 1
ATOM 1760 N N . ILE A 1 233 ? 0.670 -11.324 -21.942 1.00 85.62 233 ILE A N 1
ATOM 1761 C CA . ILE A 1 233 ? 0.617 -11.274 -20.472 1.00 85.62 233 ILE A CA 1
ATOM 1762 C C . ILE A 1 233 ? -0.797 -11.465 -19.923 1.00 85.62 233 ILE A C 1
ATOM 1764 O O . ILE A 1 233 ? -1.075 -11.096 -18.786 1.00 85.62 233 ILE A O 1
ATOM 1768 N N . VAL A 1 234 ? -1.717 -12.030 -20.713 1.00 86.06 234 VAL A N 1
ATOM 1769 C CA . VAL A 1 234 ? -3.056 -12.402 -20.209 1.00 86.06 234 VAL A CA 1
ATOM 1770 C C . VAL A 1 234 ? -2.926 -13.455 -19.115 1.00 86.06 234 VAL A C 1
ATOM 1772 O O . VAL A 1 234 ? -3.558 -13.344 -18.064 1.00 86.06 234 VAL A O 1
ATOM 1775 N N . GLY A 1 235 ? -2.108 -14.473 -19.387 1.00 83.44 235 GLY A N 1
ATOM 1776 C CA . GLY A 1 235 ? -1.836 -15.578 -18.482 1.00 83.44 235 GLY A CA 1
ATOM 1777 C C . GLY A 1 235 ? -0.644 -15.324 -17.554 1.00 83.44 235 GLY A C 1
ATOM 1778 O O . GLY A 1 235 ? 0.126 -14.383 -17.766 1.00 83.44 235 GLY A O 1
ATOM 1779 N N . PRO A 1 236 ? -0.481 -16.180 -16.533 1.00 86.38 236 PRO A N 1
ATOM 1780 C CA . PRO A 1 236 ? 0.621 -16.104 -15.585 1.00 86.38 236 PRO A CA 1
ATOM 1781 C C . PRO A 1 236 ? 1.977 -16.285 -16.268 1.00 86.38 236 PRO A C 1
ATOM 1783 O O . PRO A 1 236 ? 2.100 -16.916 -17.320 1.00 86.38 236 PRO A O 1
ATOM 1786 N N . ALA A 1 237 ? 3.020 -15.745 -15.637 1.00 84.19 237 ALA A N 1
ATOM 1787 C CA . ALA A 1 237 ? 4.367 -15.766 -16.188 1.00 84.19 237 ALA A CA 1
ATOM 1788 C C . ALA A 1 237 ? 4.903 -17.187 -16.407 1.00 84.19 237 ALA A C 1
ATOM 1790 O O . ALA A 1 237 ? 5.655 -17.397 -17.360 1.00 84.19 237 ALA A O 1
ATOM 1791 N N . HIS A 1 238 ? 4.496 -18.134 -15.557 1.00 85.00 238 HIS A N 1
ATOM 1792 C CA . HIS A 1 238 ? 4.835 -19.548 -15.662 1.00 85.00 238 HIS A CA 1
ATOM 1793 C C . HIS A 1 238 ? 3.783 -20.302 -16.477 1.00 85.00 238 HIS A C 1
ATOM 1795 O O . HIS A 1 238 ? 2.593 -20.244 -16.180 1.00 85.00 238 HIS A O 1
ATOM 1801 N N . THR A 1 239 ? 4.235 -21.074 -17.463 1.00 82.31 239 THR A N 1
ATOM 1802 C CA . THR A 1 239 ? 3.373 -21.915 -18.310 1.00 82.31 239 THR A CA 1
ATOM 1803 C C . THR A 1 239 ? 2.908 -23.190 -17.604 1.00 82.31 239 THR A C 1
ATOM 1805 O O . THR A 1 239 ? 1.869 -23.751 -17.938 1.00 82.31 239 THR A O 1
ATOM 1808 N N . VAL A 1 240 ? 3.659 -23.647 -16.598 1.00 89.00 240 VAL A N 1
ATOM 1809 C CA . VAL A 1 240 ? 3.326 -24.832 -15.803 1.00 89.00 240 VAL A CA 1
ATOM 1810 C C . VAL A 1 240 ? 2.272 -24.475 -14.751 1.00 89.00 240 VAL A C 1
ATOM 1812 O O . VAL A 1 240 ? 2.523 -23.647 -13.875 1.00 89.00 240 VAL A O 1
ATOM 1815 N N . ALA A 1 241 ? 1.117 -25.146 -14.799 1.00 88.94 241 ALA A N 1
ATOM 1816 C CA . ALA A 1 241 ? -0.065 -24.807 -14.000 1.00 88.94 241 ALA A CA 1
ATOM 1817 C C . ALA A 1 241 ? 0.187 -24.735 -12.481 1.00 88.94 241 ALA A C 1
ATOM 1819 O O . ALA A 1 241 ? -0.279 -23.804 -11.829 1.00 88.94 241 ALA A O 1
ATOM 1820 N N . TRP A 1 242 ? 0.950 -25.671 -11.905 1.00 87.81 242 TRP A N 1
ATOM 1821 C CA . TRP A 1 242 ? 1.223 -25.655 -10.462 1.00 87.81 242 TRP A CA 1
ATOM 1822 C C . TRP A 1 242 ? 2.150 -24.497 -10.053 1.00 87.81 242 TRP A C 1
ATOM 1824 O O . TRP A 1 242 ? 1.905 -23.864 -9.030 1.00 87.81 242 TRP A O 1
ATOM 1834 N N . LYS A 1 243 ? 3.159 -24.157 -10.873 1.00 88.50 243 LYS A N 1
ATOM 1835 C CA . LYS A 1 243 ? 4.037 -22.993 -10.641 1.00 88.50 243 LYS A CA 1
ATOM 1836 C C . LYS A 1 243 ? 3.245 -21.692 -10.739 1.00 88.50 243 LYS A C 1
ATOM 1838 O O . LYS A 1 243 ? 3.376 -20.817 -9.891 1.00 88.50 243 LYS A O 1
ATOM 1843 N N . ALA A 1 244 ? 2.372 -21.594 -11.740 1.00 89.44 244 ALA A N 1
ATOM 1844 C CA . ALA A 1 244 ? 1.461 -20.468 -11.894 1.00 89.44 244 ALA A CA 1
ATOM 1845 C C . ALA A 1 244 ? 0.534 -20.296 -10.681 1.00 89.44 244 ALA A C 1
ATOM 1847 O O . ALA A 1 244 ? 0.385 -19.186 -10.176 1.00 89.44 244 ALA A O 1
ATOM 1848 N N . PHE A 1 245 ? -0.053 -21.388 -10.185 1.00 91.12 245 PHE A N 1
ATOM 1849 C CA . PHE A 1 245 ? -0.897 -21.359 -8.992 1.00 91.12 245 PHE A CA 1
ATOM 1850 C C . PHE A 1 245 ? -0.134 -20.860 -7.758 1.00 91.12 245 PHE A C 1
ATOM 1852 O O . PHE A 1 245 ? -0.619 -19.969 -7.062 1.00 91.12 245 PHE A O 1
ATOM 1859 N N . LEU A 1 246 ? 1.074 -21.374 -7.507 1.00 91.19 246 LEU A N 1
ATOM 1860 C CA . LEU A 1 246 ? 1.889 -20.924 -6.376 1.00 91.19 246 LEU A CA 1
ATOM 1861 C C . LEU A 1 246 ? 2.317 -19.456 -6.512 1.00 91.19 246 LEU A C 1
ATOM 1863 O O . LEU A 1 246 ? 2.322 -18.739 -5.514 1.00 91.19 246 LEU A O 1
ATOM 1867 N N . GLU A 1 247 ? 2.606 -18.976 -7.725 1.00 90.38 247 GLU A N 1
ATOM 1868 C CA . GLU A 1 247 ? 2.923 -17.558 -7.958 1.00 90.38 247 GLU A CA 1
ATOM 1869 C C . GLU A 1 247 ? 1.718 -16.650 -7.651 1.00 90.38 247 GLU A C 1
ATOM 1871 O O . GLU A 1 247 ? 1.883 -15.571 -7.079 1.00 90.38 247 GLU A O 1
ATOM 1876 N N . ILE A 1 248 ? 0.495 -17.099 -7.956 1.00 92.44 248 ILE A N 1
ATOM 1877 C CA . ILE A 1 248 ? -0.740 -16.394 -7.581 1.00 92.44 248 ILE A CA 1
ATOM 1878 C C . ILE A 1 248 ? -0.916 -16.386 -6.057 1.00 92.44 248 ILE A C 1
ATOM 1880 O O . ILE A 1 248 ? -1.156 -15.325 -5.477 1.00 92.44 248 ILE A O 1
ATOM 1884 N N . VAL A 1 249 ? -0.758 -17.540 -5.397 1.00 92.31 249 VAL A N 1
ATOM 1885 C CA . VAL A 1 249 ? -0.866 -17.659 -3.930 1.00 92.31 249 VAL A CA 1
ATOM 1886 C C . VAL A 1 249 ? 0.146 -16.754 -3.234 1.00 92.31 249 VAL A C 1
ATOM 1888 O O . VAL A 1 249 ? -0.218 -16.050 -2.299 1.00 92.31 249 VAL A O 1
ATOM 1891 N N . ARG A 1 250 ? 1.388 -16.698 -3.721 1.00 91.00 250 ARG A N 1
ATOM 1892 C CA . ARG A 1 250 ? 2.442 -15.831 -3.176 1.00 91.00 250 ARG A CA 1
ATOM 1893 C C . ARG A 1 250 ? 2.068 -14.347 -3.198 1.00 91.00 250 ARG A C 1
ATOM 1895 O O . ARG A 1 250 ? 2.425 -13.614 -2.282 1.00 91.00 250 ARG A O 1
ATOM 1902 N N . ARG A 1 251 ? 1.351 -13.914 -4.239 1.00 91.69 251 ARG A N 1
ATOM 1903 C CA . ARG A 1 251 ? 1.086 -12.498 -4.539 1.00 91.69 251 ARG A CA 1
ATOM 1904 C C . ARG A 1 251 ? -0.282 -11.994 -4.089 1.00 91.69 251 ARG A C 1
ATOM 1906 O O . ARG A 1 251 ? -0.492 -10.782 -4.044 1.00 91.69 251 ARG A O 1
ATOM 1913 N N . VAL A 1 252 ? -1.206 -12.886 -3.723 1.00 90.50 252 VAL A N 1
ATOM 1914 C CA . VAL A 1 252 ? -2.582 -12.519 -3.333 1.00 90.50 252 VAL A CA 1
ATOM 1915 C C . VAL A 1 252 ? -2.614 -11.504 -2.186 1.00 90.50 252 VAL A C 1
ATOM 1917 O O . VAL A 1 252 ? -3.415 -10.569 -2.198 1.00 90.50 252 VAL A O 1
ATOM 1920 N N . SER A 1 253 ? -1.702 -11.640 -1.222 1.00 88.81 253 SER A N 1
ATOM 1921 C CA . SER A 1 253 ? -1.687 -10.819 -0.012 1.00 88.81 253 SER A CA 1
ATOM 1922 C C . SER A 1 253 ? -1.243 -9.379 -0.261 1.00 88.81 253 SER A C 1
ATOM 1924 O O . SER A 1 253 ? -1.625 -8.508 0.514 1.00 88.81 253 SER A O 1
ATOM 1926 N N . VAL A 1 254 ? -0.499 -9.096 -1.340 1.00 90.44 254 VAL A N 1
ATOM 1927 C CA . VAL A 1 254 ? -0.034 -7.731 -1.676 1.00 90.44 254 VAL A CA 1
ATOM 1928 C C . VAL A 1 254 ? -1.161 -6.830 -2.161 1.00 90.44 254 VAL A C 1
ATOM 1930 O O . VAL A 1 254 ? -1.072 -5.612 -2.022 1.00 90.44 254 VAL A O 1
ATOM 1933 N N . PHE A 1 255 ? -2.260 -7.402 -2.655 1.00 92.12 255 PHE A N 1
ATOM 1934 C CA . PHE A 1 255 ? -3.403 -6.605 -3.090 1.00 92.12 255 PHE A CA 1
ATOM 1935 C C . PHE A 1 255 ? -4.158 -5.947 -1.927 1.00 92.12 255 PHE A C 1
ATOM 1937 O O . PHE A 1 255 ? -4.767 -4.900 -2.115 1.00 92.12 255 PHE A O 1
ATOM 1944 N N . MET A 1 256 ? -4.116 -6.517 -0.720 1.00 89.88 256 MET A N 1
ATOM 1945 C CA . MET A 1 256 ? -4.844 -5.970 0.433 1.00 89.88 256 MET A CA 1
ATOM 1946 C C . MET A 1 256 ? -4.255 -4.653 0.975 1.00 89.88 256 MET A C 1
ATOM 1948 O O . MET A 1 256 ? -5.016 -3.703 1.171 1.00 89.88 256 MET A O 1
ATOM 1952 N N . PRO A 1 257 ? -2.925 -4.520 1.157 1.00 88.12 257 PRO A N 1
ATOM 1953 C CA . PRO A 1 257 ? -2.306 -3.250 1.522 1.00 88.12 257 PRO A CA 1
ATOM 1954 C C . PRO A 1 257 ? -2.550 -2.102 0.537 1.00 88.12 257 PRO A C 1
ATOM 1956 O O . PRO A 1 257 ? -2.435 -0.952 0.952 1.00 88.12 257 PRO A O 1
ATOM 1959 N N . LEU A 1 258 ? -2.899 -2.368 -0.733 1.00 90.69 258 LEU A N 1
ATOM 1960 C CA . LEU A 1 258 ? -3.197 -1.313 -1.718 1.00 90.69 258 LEU A CA 1
ATOM 1961 C C . LEU A 1 258 ? -4.295 -0.364 -1.224 1.00 90.69 258 LEU A C 1
ATOM 1963 O O . LEU A 1 258 ? -4.239 0.838 -1.468 1.00 90.69 258 LEU A O 1
ATOM 1967 N N . PHE A 1 259 ? -5.273 -0.890 -0.494 1.00 90.25 259 PHE A N 1
ATOM 1968 C CA . PHE A 1 259 ? -6.354 -0.112 0.105 1.00 90.25 259 PHE A CA 1
ATOM 1969 C C . PHE A 1 259 ? -6.135 0.068 1.621 1.00 90.25 259 PHE A C 1
ATOM 1971 O O . PHE A 1 259 ? -7.068 0.232 2.400 1.00 90.25 259 PHE A O 1
ATOM 1978 N N . GLY A 1 260 ? -4.896 0.009 2.105 1.00 86.25 260 GLY A N 1
ATOM 1979 C CA . GLY A 1 260 ? -4.599 0.003 3.535 1.00 86.25 260 GLY A CA 1
ATOM 1980 C C . GLY A 1 260 ? -4.891 1.329 4.248 1.00 86.25 260 GLY A C 1
ATOM 1981 O O . GLY A 1 260 ? -3.993 2.146 4.393 1.00 86.25 260 GLY A O 1
ATOM 1982 N N . CYS A 1 261 ? -6.100 1.517 4.792 1.00 87.00 261 CYS A N 1
ATOM 1983 C CA . CYS A 1 261 ? -6.428 2.684 5.636 1.00 87.00 261 CYS A CA 1
ATOM 1984 C C . CYS A 1 261 ? -7.131 2.343 6.968 1.00 87.00 261 CYS A C 1
ATOM 1986 O O . CYS A 1 261 ? -7.535 3.244 7.700 1.00 87.00 261 CYS A O 1
ATOM 1988 N N . HIS A 1 262 ? -7.283 1.055 7.300 1.00 88.62 262 HIS A N 1
ATOM 1989 C CA . HIS A 1 262 ? -8.077 0.558 8.436 1.00 88.62 262 HIS A CA 1
ATOM 1990 C C . HIS A 1 262 ? -7.744 1.230 9.781 1.00 88.62 262 HIS A C 1
ATOM 1992 O O . HIS A 1 262 ? -8.646 1.580 10.540 1.00 88.62 262 HIS A O 1
ATOM 1998 N N . ALA A 1 263 ? -6.458 1.460 10.063 1.00 84.69 263 ALA A N 1
ATOM 1999 C CA . ALA A 1 263 ? -6.008 2.092 11.305 1.00 84.69 263 ALA A CA 1
ATOM 2000 C C . ALA A 1 263 ? -6.414 3.576 11.421 1.00 84.69 263 ALA A C 1
ATOM 2002 O O . ALA A 1 263 ? -6.570 4.080 12.532 1.00 84.69 263 ALA A O 1
ATOM 2003 N N . SER A 1 264 ? -6.620 4.258 10.291 1.00 84.62 264 SER A N 1
ATOM 2004 C CA . SER A 1 264 ? -6.955 5.688 10.225 1.00 84.62 264 SER A CA 1
ATOM 2005 C C . SER A 1 264 ? -8.459 5.959 10.340 1.00 84.62 264 SER A C 1
ATOM 2007 O O . SER A 1 264 ? -8.856 7.089 10.607 1.00 84.62 264 SER A O 1
ATOM 2009 N N . ILE A 1 265 ? -9.305 4.935 10.171 1.00 89.75 265 ILE A N 1
ATOM 2010 C CA . ILE A 1 265 ? -10.770 5.075 10.146 1.00 89.75 265 ILE A CA 1
ATOM 2011 C C . ILE A 1 265 ? -11.318 5.590 11.483 1.00 89.75 265 ILE A C 1
ATOM 2013 O O . ILE A 1 265 ? -12.084 6.552 11.505 1.00 89.75 265 ILE A O 1
ATOM 2017 N N . ALA A 1 266 ? -10.939 4.957 12.597 1.00 89.06 266 ALA A N 1
ATOM 2018 C CA . ALA A 1 266 ? -11.480 5.294 13.914 1.00 89.06 266 ALA A CA 1
ATOM 2019 C C . ALA A 1 266 ? -11.088 6.712 14.389 1.00 89.06 266 ALA A C 1
ATOM 2021 O O . ALA A 1 266 ? -11.987 7.438 14.826 1.00 89.06 266 ALA A O 1
ATOM 2022 N N . PRO A 1 267 ? -9.820 7.161 14.254 1.00 85.75 267 PRO A N 1
ATOM 2023 C CA . PRO A 1 267 ? -9.454 8.549 14.536 1.00 85.75 267 PRO A CA 1
ATOM 2024 C C . PRO A 1 267 ? -10.228 9.546 13.667 1.00 85.75 267 PRO A C 1
ATOM 2026 O O . PRO A 1 267 ? -10.831 10.482 14.191 1.00 85.75 267 PRO A O 1
ATOM 2029 N N . LEU A 1 268 ? -10.309 9.292 12.356 1.00 86.25 268 LEU A N 1
ATOM 2030 C CA . LEU A 1 268 ? -10.960 10.193 11.403 1.00 86.25 268 LEU A CA 1
ATOM 2031 C C . LEU A 1 268 ? -12.465 10.343 11.671 1.00 86.25 268 LEU A C 1
ATOM 2033 O O . LEU A 1 268 ? -13.012 11.437 11.550 1.00 86.25 268 LEU A O 1
ATOM 2037 N N . LEU A 1 269 ? -13.139 9.272 12.110 1.00 88.88 269 LEU A N 1
ATOM 2038 C CA . LEU A 1 269 ? -14.544 9.335 12.528 1.00 88.88 269 LEU A CA 1
ATOM 2039 C C . LEU A 1 269 ? -14.766 10.324 13.683 1.00 88.88 269 LEU A C 1
ATOM 2041 O O . LEU A 1 269 ? -15.802 10.990 13.741 1.00 88.88 269 LEU A O 1
ATOM 2045 N N . HIS A 1 270 ? -13.810 10.413 14.606 1.00 86.31 270 HIS A N 1
ATOM 2046 C CA . HIS A 1 270 ? -13.911 11.262 15.790 1.00 86.31 270 HIS A CA 1
ATOM 2047 C C . HIS A 1 270 ? -13.490 12.712 15.530 1.00 86.31 270 HIS A C 1
ATOM 2049 O O . HIS A 1 270 ? -13.932 13.596 16.268 1.00 86.31 270 HIS A O 1
ATOM 2055 N N . GLU A 1 271 ? -12.709 12.957 14.477 1.00 85.12 271 GLU A N 1
ATOM 2056 C CA . GLU A 1 271 ? -12.347 14.298 14.002 1.00 85.12 271 GLU A CA 1
ATOM 2057 C C . GLU A 1 271 ? -13.499 15.007 13.274 1.00 85.12 271 GLU A C 1
ATOM 2059 O O . GLU A 1 271 ? -13.614 16.232 13.350 1.00 85.12 271 GLU A O 1
ATOM 2064 N N . LEU A 1 272 ? -14.378 14.249 12.606 1.00 86.94 272 LEU A N 1
ATOM 2065 C CA . LEU A 1 272 ? -15.562 14.793 11.933 1.00 86.94 272 LEU A CA 1
ATOM 2066 C C . LEU A 1 272 ? -16.488 15.520 12.917 1.00 86.94 272 LEU A C 1
ATOM 2068 O O . LEU A 1 272 ? -16.681 15.076 14.053 1.00 86.94 272 LEU A O 1
ATOM 2072 N N . LYS A 1 273 ? -17.112 16.620 12.483 1.00 85.06 273 LYS A N 1
ATOM 2073 C CA . LYS A 1 273 ? -17.988 17.428 13.351 1.00 85.06 273 LYS A CA 1
ATOM 2074 C C . LYS A 1 273 ? -19.450 16.969 13.265 1.00 85.06 273 LYS A C 1
ATOM 2076 O O . LYS A 1 273 ? -19.926 16.458 12.257 1.00 85.06 273 LYS A O 1
ATOM 2081 N N . GLY A 1 274 ? -20.213 17.194 14.338 1.00 84.50 274 GLY A N 1
ATOM 2082 C CA . GLY A 1 274 ? -21.662 16.936 14.384 1.00 84.50 274 GLY A CA 1
ATOM 2083 C C . GLY A 1 274 ? -22.066 15.669 15.141 1.00 84.50 274 GLY A C 1
ATOM 2084 O O . GLY A 1 274 ? -21.305 15.163 15.967 1.00 84.50 274 GLY A O 1
ATOM 2085 N N . THR A 1 275 ? -23.287 15.184 14.892 1.00 86.06 275 THR A N 1
ATOM 2086 C CA . THR A 1 275 ? -23.867 14.020 15.586 1.00 86.06 275 THR A CA 1
ATOM 2087 C C . THR A 1 275 ? -23.188 12.707 15.167 1.00 86.06 275 THR A C 1
ATOM 2089 O O . THR A 1 275 ? -22.740 12.606 14.021 1.00 86.06 275 THR A O 1
ATOM 2092 N N . PRO A 1 276 ? -23.144 11.670 16.030 1.00 83.25 276 PRO A N 1
ATOM 2093 C CA . PRO A 1 276 ? -22.532 10.378 15.697 1.00 83.25 276 PRO A CA 1
ATOM 2094 C C . PRO A 1 276 ? -23.063 9.773 14.389 1.00 83.25 276 PRO A C 1
ATOM 2096 O O . PRO A 1 276 ? -22.289 9.251 13.588 1.00 83.25 276 PRO A O 1
ATOM 2099 N N . ILE A 1 277 ? -24.372 9.905 14.135 1.00 85.56 277 ILE A N 1
ATOM 2100 C CA . ILE A 1 277 ? -25.022 9.417 12.909 1.00 85.56 277 ILE A CA 1
ATOM 2101 C C . ILE A 1 277 ? -24.541 10.183 11.666 1.00 85.56 277 ILE A C 1
ATOM 2103 O O . ILE A 1 277 ? -24.348 9.590 10.607 1.00 85.56 277 ILE A O 1
ATOM 2107 N N . ARG A 1 278 ? -24.330 11.505 11.780 1.00 87.00 278 ARG A N 1
ATOM 2108 C CA . ARG A 1 278 ? -23.867 12.349 10.669 1.00 87.00 278 ARG A CA 1
ATOM 2109 C C . ARG A 1 278 ? -22.434 11.984 10.295 1.00 87.00 278 ARG A C 1
ATOM 2111 O O . ARG A 1 278 ? -22.174 11.736 9.121 1.00 87.00 278 ARG A O 1
ATOM 2118 N N . ARG A 1 279 ? -21.543 11.868 11.286 1.00 89.50 279 ARG A N 1
ATOM 2119 C CA . ARG A 1 279 ? -20.135 11.477 11.080 1.00 89.50 279 ARG A CA 1
ATOM 2120 C C . ARG A 1 279 ? -20.025 10.109 10.407 1.00 89.50 279 ARG A C 1
ATOM 2122 O O . ARG A 1 279 ? -19.291 9.966 9.437 1.00 89.50 279 ARG A O 1
ATOM 2129 N N . TRP A 1 280 ? -20.820 9.138 10.860 1.00 89.06 280 TRP A N 1
ATOM 2130 C CA . TRP A 1 280 ? -20.891 7.801 10.262 1.00 89.06 280 TRP A CA 1
ATOM 2131 C C . TRP A 1 280 ? -21.318 7.844 8.783 1.00 89.06 280 TRP A C 1
ATOM 2133 O O . TRP A 1 280 ? -20.638 7.263 7.936 1.00 89.06 280 TRP A O 1
ATOM 2143 N N . LYS A 1 281 ? -22.371 8.607 8.438 1.00 88.44 281 LYS A N 1
ATOM 2144 C CA . LYS A 1 281 ? -22.828 8.766 7.039 1.00 88.44 281 LYS A CA 1
ATOM 2145 C C . LYS A 1 281 ? -21.795 9.463 6.151 1.00 88.44 281 LYS A C 1
ATOM 2147 O O . LYS A 1 281 ? -21.636 9.080 4.992 1.00 88.44 281 LYS A O 1
ATOM 2152 N N . ILE A 1 282 ? -21.133 10.504 6.662 1.00 89.06 282 ILE A N 1
ATOM 2153 C CA . ILE A 1 282 ? -20.088 11.233 5.928 1.00 89.06 282 ILE A CA 1
ATOM 2154 C C . ILE A 1 282 ? -18.905 10.299 5.664 1.00 89.06 282 ILE A C 1
ATOM 2156 O O . ILE A 1 282 ? -18.485 10.161 4.515 1.00 89.06 282 ILE A O 1
ATOM 2160 N N . LEU A 1 283 ? -18.423 9.594 6.691 1.00 91.19 283 LEU A N 1
ATOM 2161 C CA . LEU A 1 283 ? -17.254 8.726 6.574 1.00 91.19 283 LEU A CA 1
ATOM 2162 C C . LEU A 1 283 ? -17.488 7.537 5.631 1.00 91.19 283 LEU A C 1
ATOM 2164 O O . LEU A 1 283 ? -16.620 7.245 4.810 1.00 91.19 283 LEU A O 1
ATOM 2168 N N . ARG A 1 284 ? -18.666 6.893 5.675 1.00 91.69 284 ARG A N 1
ATOM 2169 C CA . ARG A 1 284 ? -19.028 5.809 4.739 1.00 91.69 284 ARG A CA 1
ATOM 2170 C C . ARG A 1 284 ? -19.011 6.258 3.278 1.00 91.69 284 ARG A C 1
ATOM 2172 O O . ARG A 1 284 ? -18.468 5.564 2.417 1.00 91.69 284 ARG A O 1
ATOM 2179 N N . LYS A 1 285 ? -19.534 7.451 2.988 1.00 88.06 285 LYS A N 1
ATOM 2180 C CA . LYS A 1 285 ? -19.478 8.016 1.631 1.00 88.06 285 LYS A CA 1
ATOM 2181 C C . LYS A 1 285 ? -18.053 8.377 1.239 1.00 88.06 285 LYS A C 1
ATOM 2183 O O . LYS A 1 285 ? -17.622 8.022 0.145 1.00 88.06 285 LYS A O 1
ATOM 2188 N N . ALA A 1 286 ? -17.323 9.037 2.135 1.00 88.94 286 ALA A N 1
ATOM 2189 C CA . ALA A 1 286 ? -15.955 9.468 1.892 1.00 88.94 286 ALA A CA 1
ATOM 2190 C C . ALA A 1 286 ? -15.030 8.283 1.582 1.00 88.94 286 ALA A C 1
ATOM 2192 O O . ALA A 1 286 ? -14.280 8.340 0.611 1.00 88.94 286 ALA A O 1
ATOM 2193 N N . ILE A 1 287 ? -15.122 7.188 2.346 1.00 91.88 287 ILE A N 1
ATOM 2194 C CA . ILE A 1 287 ? -14.270 6.011 2.141 1.00 91.88 287 ILE A CA 1
ATOM 2195 C C . ILE A 1 287 ? -14.595 5.271 0.844 1.00 91.88 287 ILE A C 1
ATOM 2197 O O . ILE A 1 287 ? -13.688 4.792 0.173 1.00 91.88 287 ILE A O 1
ATOM 2201 N N . THR A 1 288 ? -15.870 5.239 0.451 1.00 90.56 288 THR A N 1
ATOM 2202 C CA . THR A 1 288 ? -16.295 4.660 -0.832 1.00 90.56 288 THR A CA 1
ATOM 2203 C C . THR A 1 288 ? -15.725 5.455 -2.001 1.00 90.56 288 THR A C 1
ATOM 2205 O O . THR A 1 288 ? -15.173 4.872 -2.931 1.00 90.56 288 THR A O 1
ATOM 2208 N N . ILE A 1 289 ? -15.815 6.790 -1.934 1.00 88.12 289 ILE A N 1
ATOM 2209 C CA . ILE A 1 289 ? -15.232 7.682 -2.942 1.00 88.12 289 ILE A CA 1
ATOM 2210 C C . ILE A 1 289 ? -13.713 7.486 -2.990 1.00 88.12 289 ILE A C 1
ATOM 2212 O O . ILE A 1 289 ? -13.182 7.270 -4.073 1.00 88.12 289 ILE A O 1
ATOM 2216 N N . ALA A 1 290 ? -13.039 7.487 -1.836 1.00 89.56 290 ALA A N 1
ATOM 2217 C CA . ALA A 1 290 ? -11.589 7.328 -1.737 1.00 89.56 290 ALA A CA 1
ATOM 2218 C C . ALA A 1 290 ? -11.090 5.981 -2.283 1.00 89.56 290 ALA A C 1
ATOM 2220 O O . ALA A 1 290 ? -10.103 5.926 -3.019 1.00 89.56 290 ALA A O 1
ATOM 2221 N N . ALA A 1 291 ? -11.779 4.887 -1.953 1.00 91.19 291 ALA A N 1
ATOM 2222 C CA . ALA A 1 291 ? -11.450 3.566 -2.470 1.00 91.19 291 ALA A CA 1
ATOM 2223 C C . ALA A 1 291 ? -11.649 3.512 -3.990 1.00 91.19 291 ALA A C 1
ATOM 2225 O O . ALA A 1 291 ? -10.807 2.961 -4.694 1.00 91.19 291 ALA A O 1
ATOM 2226 N N . ALA A 1 292 ? -12.736 4.098 -4.510 1.00 91.56 292 ALA A N 1
ATOM 2227 C CA . ALA A 1 292 ? -13.022 4.112 -5.943 1.00 91.56 292 ALA A CA 1
ATOM 2228 C C . ALA A 1 292 ? -11.998 4.945 -6.729 1.00 91.56 292 ALA A C 1
ATOM 2230 O O . ALA A 1 292 ? -11.492 4.486 -7.754 1.00 91.56 292 ALA A O 1
ATOM 2231 N N . THR A 1 293 ? -11.644 6.138 -6.240 1.00 88.12 293 THR A N 1
ATOM 2232 C CA . THR A 1 293 ? -10.618 6.986 -6.867 1.00 88.12 293 THR A CA 1
ATOM 2233 C C . THR A 1 293 ? -9.256 6.306 -6.846 1.00 88.12 293 THR A C 1
ATOM 2235 O O . THR A 1 293 ? -8.580 6.248 -7.871 1.00 88.12 293 THR A O 1
ATOM 2238 N N . THR A 1 294 ? -8.872 5.729 -5.710 1.00 90.75 294 THR A N 1
ATOM 2239 C CA . THR A 1 294 ? -7.590 5.031 -5.557 1.00 90.75 294 THR A CA 1
ATOM 2240 C C . THR A 1 294 ? -7.533 3.761 -6.412 1.00 90.75 294 THR A C 1
ATOM 2242 O O . THR A 1 294 ? -6.554 3.534 -7.118 1.00 90.75 294 THR A O 1
ATOM 2245 N N . GLY A 1 295 ? -8.616 2.981 -6.448 1.00 92.75 295 GLY A N 1
ATOM 2246 C CA . GLY A 1 295 ? -8.743 1.811 -7.316 1.00 92.75 295 GLY A CA 1
ATOM 2247 C C . GLY A 1 295 ? -8.611 2.168 -8.797 1.00 92.75 295 GLY A C 1
ATOM 2248 O O . GLY A 1 295 ? -7.892 1.489 -9.526 1.00 92.75 295 GLY A O 1
ATOM 2249 N N . ALA A 1 296 ? -9.214 3.275 -9.240 1.00 91.44 296 ALA A N 1
ATOM 2250 C CA . ALA A 1 296 ? -9.048 3.761 -10.609 1.00 91.44 296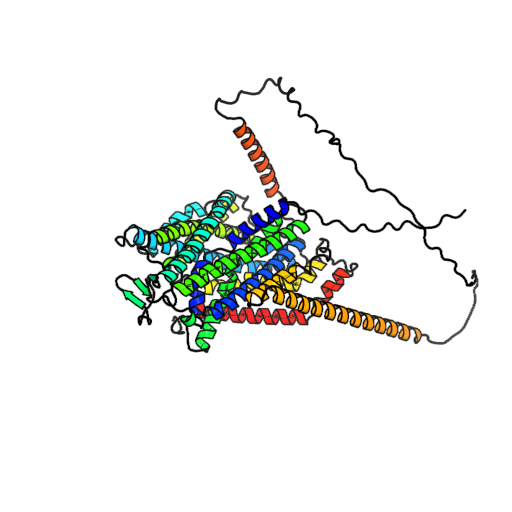 ALA A CA 1
ATOM 2251 C C . ALA A 1 296 ? -7.586 4.128 -10.922 1.00 91.44 296 ALA A C 1
ATOM 2253 O O . ALA A 1 296 ? -7.073 3.740 -11.971 1.00 91.44 296 ALA A O 1
ATOM 2254 N N . LEU A 1 297 ? -6.887 4.808 -10.004 1.00 91.12 297 LEU A N 1
ATOM 2255 C CA . LEU A 1 297 ? -5.462 5.125 -10.168 1.00 91.12 297 LEU A CA 1
ATOM 2256 C C . LEU A 1 297 ? -4.598 3.862 -10.275 1.00 91.12 297 LEU A C 1
ATOM 2258 O O . LEU A 1 297 ? -3.682 3.810 -11.097 1.00 91.12 297 LEU A O 1
ATOM 2262 N N . TYR A 1 298 ? -4.908 2.833 -9.489 1.00 92.56 298 TYR A N 1
ATOM 2263 C CA . TYR A 1 298 ? -4.218 1.543 -9.534 1.00 92.56 298 TYR A CA 1
ATOM 2264 C C . TYR A 1 298 ? -4.472 0.786 -10.829 1.00 92.56 298 TYR A C 1
ATOM 2266 O O . TYR A 1 298 ? -3.533 0.222 -11.390 1.00 92.56 298 TYR A O 1
ATOM 2274 N N . LEU A 1 299 ? -5.706 0.808 -11.335 1.00 92.56 299 LEU A N 1
ATOM 2275 C CA . LEU A 1 299 ? -6.025 0.214 -12.629 1.00 92.56 299 LEU A CA 1
ATOM 2276 C C . LEU A 1 299 ? -5.267 0.927 -13.756 1.00 92.56 299 LEU A C 1
ATOM 2278 O O . LEU A 1 299 ? -4.596 0.275 -14.549 1.00 92.56 299 LEU A O 1
ATOM 2282 N N . ILE A 1 300 ? -5.308 2.259 -13.797 1.00 91.31 300 ILE A N 1
ATOM 2283 C CA . ILE A 1 300 ? -4.649 3.043 -14.850 1.00 91.31 300 ILE A CA 1
ATOM 2284 C C . ILE A 1 300 ? -3.128 2.837 -14.815 1.00 91.31 300 ILE A C 1
ATOM 2286 O O . ILE A 1 300 ? -2.531 2.455 -15.821 1.00 91.31 300 ILE A O 1
ATOM 2290 N N . SER A 1 301 ? -2.501 3.049 -13.656 1.00 91.44 301 SER A N 1
ATOM 2291 C CA . SER A 1 301 ? -1.044 2.967 -13.514 1.00 91.44 301 SER A CA 1
ATOM 2292 C C . SER A 1 301 ? -0.531 1.529 -13.623 1.00 91.44 301 SER A C 1
ATOM 2294 O O . SER A 1 301 ? 0.396 1.256 -14.390 1.00 91.44 301 SER A O 1
ATOM 2296 N N . GLY A 1 302 ? -1.156 0.599 -12.894 1.00 92.38 302 GLY A N 1
ATOM 2297 C CA . GLY A 1 302 ? -0.750 -0.803 -12.830 1.00 92.38 302 GLY A CA 1
ATOM 2298 C C . GLY A 1 302 ? -0.878 -1.499 -14.181 1.00 92.38 302 GLY A C 1
ATOM 2299 O O . GLY A 1 302 ? 0.093 -2.069 -14.683 1.00 92.38 302 GLY A O 1
ATOM 2300 N N . PHE A 1 303 ? -2.054 -1.400 -14.810 1.00 90.81 303 PHE A N 1
ATOM 2301 C CA . PHE A 1 303 ? -2.290 -2.052 -16.097 1.00 90.81 303 PHE A CA 1
ATOM 2302 C C . PHE A 1 303 ? -1.569 -1.321 -17.224 1.00 90.81 303 PHE A C 1
ATOM 2304 O O . PHE A 1 303 ? -0.871 -1.977 -17.994 1.00 90.81 303 PHE A O 1
ATOM 2311 N N . GLY A 1 304 ? -1.647 0.014 -17.284 1.00 91.44 304 GLY A N 1
ATOM 2312 C CA . GLY A 1 304 ? -0.962 0.804 -18.312 1.00 91.44 304 GLY A CA 1
ATOM 2313 C C . GLY A 1 304 ? 0.537 0.506 -18.368 1.00 91.44 304 GLY A C 1
ATOM 2314 O O . GLY A 1 304 ? 1.075 0.215 -19.433 1.00 91.44 304 GLY A O 1
ATOM 2315 N N . SER A 1 305 ? 1.200 0.452 -17.212 1.00 92.25 305 SER A N 1
ATOM 2316 C CA . SER A 1 305 ? 2.625 0.108 -17.148 1.00 92.25 305 SER A CA 1
ATOM 2317 C C . SER A 1 305 ? 2.914 -1.352 -17.489 1.00 92.25 305 SER A C 1
ATOM 2319 O O . SER A 1 305 ? 3.893 -1.631 -18.177 1.00 92.25 305 SER A O 1
ATOM 2321 N N . SER A 1 306 ? 2.081 -2.286 -17.009 1.00 92.06 306 SER A N 1
ATOM 2322 C CA . SER A 1 306 ? 2.257 -3.717 -17.296 1.00 92.06 306 SER A CA 1
ATOM 2323 C C . SER A 1 306 ? 2.160 -4.011 -18.795 1.00 92.06 306 SER A C 1
ATOM 2325 O O . SER A 1 306 ? 2.967 -4.769 -19.329 1.00 92.06 306 SER A O 1
ATOM 2327 N N . LEU A 1 307 ? 1.228 -3.347 -19.487 1.00 91.19 307 LEU A N 1
ATOM 2328 C CA . LEU A 1 307 ? 1.052 -3.443 -20.932 1.00 91.19 307 LEU A CA 1
ATOM 2329 C C . LEU A 1 307 ? 2.194 -2.753 -21.684 1.00 91.19 307 LEU A C 1
ATOM 2331 O O . LEU A 1 307 ? 2.588 -3.238 -22.735 1.00 91.19 307 LEU A O 1
ATOM 2335 N N . MET A 1 308 ? 2.732 -1.649 -21.154 1.00 90.81 308 MET A N 1
ATOM 2336 C CA . MET A 1 308 ? 3.814 -0.888 -21.785 1.00 90.81 308 MET A CA 1
ATOM 2337 C C . MET A 1 308 ? 5.160 -1.623 -21.774 1.00 90.81 308 MET A C 1
ATOM 2339 O O . MET A 1 308 ? 5.822 -1.695 -22.805 1.00 90.81 308 MET A O 1
ATOM 2343 N N . PHE A 1 309 ? 5.580 -2.132 -20.612 1.00 90.12 309 PHE A N 1
ATOM 2344 C CA . PHE A 1 309 ? 6.915 -2.718 -20.421 1.00 90.12 309 PHE A CA 1
ATOM 2345 C C . PHE A 1 309 ? 6.944 -4.244 -20.579 1.00 90.12 309 PHE A C 1
ATOM 2347 O O . PHE A 1 309 ? 8.001 -4.820 -20.855 1.00 90.12 309 PHE A O 1
ATOM 2354 N N . ASN A 1 310 ? 5.785 -4.902 -20.457 1.00 88.94 310 ASN A N 1
ATOM 2355 C CA . ASN A 1 310 ? 5.640 -6.346 -20.615 1.00 88.94 310 ASN A CA 1
ATOM 2356 C C . ASN A 1 310 ? 6.642 -7.110 -19.711 1.00 88.94 310 ASN A C 1
ATOM 2358 O O . ASN A 1 310 ? 6.753 -6.801 -18.526 1.00 88.94 310 ASN A O 1
ATOM 2362 N N . ARG A 1 311 ? 7.383 -8.097 -20.235 1.00 85.38 311 ARG A N 1
ATOM 2363 C CA . ARG A 1 311 ? 8.334 -8.928 -19.470 1.00 85.38 311 ARG A CA 1
ATOM 2364 C C . ARG A 1 311 ? 9.566 -8.161 -18.962 1.00 85.38 311 ARG A C 1
ATOM 2366 O O . ARG A 1 311 ? 10.190 -8.626 -18.014 1.00 85.38 311 ARG A O 1
ATOM 2373 N N . TYR A 1 312 ? 9.889 -6.995 -19.529 1.00 88.06 312 TYR A N 1
ATOM 2374 C CA . TYR A 1 312 ? 11.039 -6.167 -19.130 1.00 88.06 312 TYR A CA 1
ATOM 2375 C C . TYR A 1 312 ? 10.637 -5.065 -18.151 1.00 88.06 312 TYR A C 1
ATOM 2377 O O . TYR A 1 312 ? 10.907 -3.884 -18.363 1.00 88.06 312 TYR A O 1
ATOM 2385 N N . ILE A 1 313 ? 9.958 -5.461 -17.075 1.00 90.38 313 ILE A N 1
ATOM 2386 C CA . ILE A 1 313 ? 9.519 -4.559 -16.014 1.00 90.38 313 ILE A CA 1
ATOM 2387 C C . ILE A 1 313 ? 10.232 -4.901 -14.707 1.00 90.38 313 ILE A C 1
ATOM 2389 O O . ILE A 1 313 ? 10.298 -6.058 -14.290 1.00 90.38 313 ILE A O 1
ATOM 2393 N N . GLN A 1 314 ? 10.762 -3.880 -14.046 1.00 92.06 314 GLN A N 1
ATOM 2394 C CA . GLN A 1 314 ? 11.370 -4.019 -12.729 1.00 92.06 314 GLN A CA 1
ATOM 2395 C C . GLN A 1 314 ? 10.298 -4.086 -11.637 1.00 92.06 314 GLN A C 1
ATOM 2397 O O . GLN A 1 314 ? 9.189 -3.576 -11.800 1.00 92.06 314 GLN A O 1
ATOM 2402 N N . ALA A 1 315 ? 10.655 -4.656 -10.480 1.00 90.44 315 ALA A N 1
ATOM 2403 C CA . ALA A 1 315 ? 9.789 -4.705 -9.297 1.00 90.44 315 ALA A CA 1
ATOM 2404 C C . ALA A 1 315 ? 9.282 -3.321 -8.862 1.00 90.44 315 ALA A C 1
ATOM 2406 O O . ALA A 1 315 ? 8.223 -3.216 -8.253 1.00 90.44 315 ALA A O 1
ATOM 2407 N N . ASN A 1 316 ? 10.032 -2.267 -9.187 1.00 92.19 316 ASN A N 1
ATOM 2408 C CA . ASN A 1 316 ? 9.592 -0.887 -9.104 1.00 92.19 316 ASN A CA 1
ATOM 2409 C C . ASN A 1 316 ? 9.407 -0.322 -10.518 1.00 92.19 316 ASN A C 1
ATOM 2411 O O . ASN A 1 316 ? 10.379 -0.116 -11.251 1.00 92.19 316 ASN A O 1
ATOM 2415 N N . VAL A 1 317 ? 8.166 -0.016 -10.889 1.00 92.81 317 VAL A N 1
ATOM 2416 C CA . VAL A 1 317 ? 7.835 0.474 -12.232 1.00 92.81 317 VAL A CA 1
ATOM 2417 C C . VAL A 1 317 ? 8.589 1.750 -12.616 1.00 92.81 317 VAL A C 1
ATOM 2419 O O . VAL A 1 317 ? 9.001 1.893 -13.766 1.00 92.81 317 VAL A O 1
ATOM 2422 N N . LEU A 1 318 ? 8.849 2.658 -11.669 1.00 92.88 318 LEU A N 1
ATOM 2423 C CA . LEU A 1 318 ? 9.557 3.902 -11.978 1.00 92.88 318 LEU A CA 1
ATOM 2424 C C . LEU A 1 318 ? 11.028 3.663 -12.320 1.00 92.88 318 LEU A C 1
ATOM 2426 O O . LEU A 1 318 ? 11.615 4.484 -13.022 1.00 92.88 318 LEU A O 1
ATOM 2430 N N . LEU A 1 319 ? 11.627 2.550 -11.894 1.00 92.38 319 LEU A N 1
ATOM 2431 C CA . LEU A 1 319 ? 12.979 2.170 -12.314 1.00 92.38 319 LEU A CA 1
ATOM 2432 C C . LEU A 1 319 ? 13.009 1.551 -13.717 1.00 92.38 319 LEU A C 1
ATOM 2434 O O . LEU A 1 319 ? 14.070 1.538 -14.328 1.00 92.38 319 LEU A O 1
ATOM 2438 N N . SER A 1 320 ? 11.858 1.131 -14.258 1.00 93.38 320 SER A N 1
ATOM 2439 C CA . SER A 1 320 ? 11.753 0.563 -15.615 1.00 93.38 320 SER A CA 1
ATOM 2440 C C . SER A 1 320 ? 11.887 1.618 -16.719 1.00 93.38 320 SER A C 1
ATOM 2442 O O . SER A 1 320 ? 12.189 1.285 -17.859 1.00 93.38 320 SER A O 1
ATOM 2444 N N . PHE A 1 321 ? 11.705 2.903 -16.401 1.00 93.31 321 PHE A N 1
ATOM 2445 C CA . PHE A 1 321 ? 12.067 3.997 -17.307 1.00 93.31 321 PHE A CA 1
ATOM 2446 C C . PHE A 1 321 ? 13.590 4.185 -17.345 1.00 93.31 321 PHE A C 1
ATOM 2448 O O . PHE A 1 321 ? 14.290 3.868 -16.384 1.00 93.31 321 PHE A O 1
ATOM 2455 N N . LEU A 1 322 ? 14.138 4.761 -18.413 1.00 91.19 322 LEU A N 1
ATOM 2456 C CA . LEU A 1 322 ? 15.579 5.017 -18.476 1.00 91.19 322 LEU A CA 1
ATOM 2457 C C . LEU A 1 322 ? 16.005 6.110 -17.470 1.00 91.19 322 LEU A C 1
ATOM 2459 O O . LEU A 1 322 ? 15.271 7.079 -17.257 1.00 91.19 322 LEU A O 1
ATOM 2463 N N . PRO A 1 323 ? 17.178 5.993 -16.819 1.00 87.25 323 PRO A N 1
ATOM 2464 C CA . PRO A 1 323 ? 17.759 7.072 -16.011 1.00 87.25 323 PRO A CA 1
ATOM 2465 C C . PRO A 1 323 ? 18.071 8.340 -16.815 1.00 87.25 323 PRO A C 1
ATOM 2467 O O . PRO A 1 323 ? 17.956 9.446 -16.293 1.00 87.25 323 PRO A O 1
ATOM 2470 N N . THR A 1 324 ? 18.419 8.184 -18.093 1.00 85.19 324 THR A N 1
ATOM 2471 C CA . THR A 1 324 ? 18.753 9.282 -19.015 1.00 85.19 324 THR A CA 1
ATOM 2472 C C . THR A 1 324 ? 17.548 10.147 -19.399 1.00 85.19 324 THR A C 1
ATOM 2474 O O . THR A 1 324 ? 17.724 11.290 -19.813 1.00 85.19 324 THR A O 1
ATOM 2477 N N . GLU A 1 325 ? 16.321 9.649 -19.216 1.00 89.25 325 GLU A N 1
ATOM 2478 C CA . GLU A 1 325 ? 15.089 10.402 -19.461 1.00 89.25 325 GLU A CA 1
ATOM 2479 C C . GLU A 1 325 ? 14.841 11.415 -18.335 1.00 89.25 325 GLU A C 1
ATOM 2481 O O . GLU A 1 325 ? 14.242 11.103 -17.300 1.00 89.25 325 GLU A O 1
ATOM 2486 N N . ILE A 1 326 ? 15.297 12.655 -18.544 1.00 90.25 326 ILE A N 1
ATOM 2487 C CA . ILE A 1 326 ? 15.314 13.720 -17.526 1.00 90.25 326 ILE A CA 1
ATOM 2488 C C . ILE A 1 326 ? 13.932 13.937 -16.899 1.00 90.25 326 ILE A C 1
ATOM 2490 O O . ILE A 1 326 ? 13.833 14.080 -15.683 1.00 90.25 326 ILE A O 1
ATOM 2494 N N . TYR A 1 327 ? 12.856 13.917 -17.692 1.00 93.44 327 TYR A N 1
ATOM 2495 C CA . TYR A 1 327 ? 11.496 14.104 -17.178 1.00 93.44 327 TYR A CA 1
ATOM 2496 C C . TYR A 1 327 ? 11.114 13.032 -16.147 1.00 93.44 327 TYR A C 1
ATOM 2498 O O . TYR A 1 327 ? 10.663 13.357 -15.049 1.00 93.44 327 TYR A O 1
ATOM 2506 N N . MET A 1 328 ? 11.343 11.755 -16.464 1.00 92.56 328 MET A N 1
ATOM 2507 C CA . MET A 1 328 ? 11.067 10.655 -15.534 1.00 92.56 328 MET A CA 1
ATOM 2508 C C . MET A 1 328 ? 12.015 10.675 -14.336 1.00 92.56 328 MET A C 1
ATOM 2510 O O . MET A 1 328 ? 11.616 10.339 -13.222 1.00 92.56 328 MET A O 1
ATOM 2514 N N . THR A 1 329 ? 13.245 11.143 -14.523 1.00 92.94 329 THR A N 1
ATOM 2515 C CA . THR A 1 329 ? 14.186 11.367 -13.423 1.00 92.94 329 THR A CA 1
ATOM 2516 C C . THR A 1 329 ? 13.726 12.482 -12.475 1.00 92.94 329 THR A C 1
ATOM 2518 O O . THR A 1 329 ? 13.811 12.317 -11.259 1.00 92.94 329 THR A O 1
ATOM 2521 N N . VAL A 1 330 ? 13.116 13.558 -12.979 1.00 93.38 330 VAL A N 1
ATOM 2522 C CA . VAL A 1 330 ? 12.452 14.571 -12.137 1.00 93.38 330 VAL A CA 1
ATOM 2523 C C . VAL A 1 330 ? 11.253 13.971 -11.392 1.00 93.38 330 VAL A C 1
ATOM 2525 O O . VAL A 1 330 ? 11.096 14.219 -10.197 1.00 93.38 330 VAL A O 1
ATOM 2528 N N . VAL A 1 331 ? 10.440 13.132 -12.046 1.00 93.62 331 VAL A N 1
ATOM 2529 C CA . VAL A 1 331 ? 9.323 12.426 -11.385 1.00 93.62 331 VAL A CA 1
ATOM 2530 C C . VAL A 1 331 ? 9.827 11.535 -10.244 1.00 93.62 331 VAL A C 1
ATOM 2532 O O . VAL A 1 331 ? 9.245 11.560 -9.159 1.00 93.62 331 VAL A O 1
ATOM 2535 N N . ARG A 1 332 ? 10.935 10.802 -10.434 1.00 93.62 332 ARG A N 1
ATOM 2536 C CA . ARG A 1 332 ? 11.583 10.019 -9.363 1.00 93.62 332 ARG A CA 1
ATOM 2537 C C . ARG A 1 332 ? 12.015 10.903 -8.200 1.00 93.62 332 ARG A C 1
ATOM 2539 O O . ARG A 1 332 ? 11.725 10.562 -7.059 1.00 93.62 332 ARG A O 1
ATOM 2546 N N . LEU A 1 333 ? 12.648 12.044 -8.478 1.00 92.75 333 LEU A N 1
ATOM 2547 C CA . LEU A 1 333 ? 13.089 12.985 -7.446 1.00 92.75 333 LEU A CA 1
ATOM 2548 C C . LEU A 1 333 ? 11.912 13.521 -6.614 1.00 92.75 333 LEU A C 1
ATOM 2550 O O . LEU A 1 333 ? 11.984 13.538 -5.384 1.00 92.75 333 LEU A O 1
ATOM 2554 N N . LEU A 1 334 ? 10.809 13.905 -7.264 1.00 91.50 334 LEU A N 1
ATOM 2555 C CA . LEU A 1 334 ? 9.583 14.328 -6.575 1.00 91.50 334 LEU A CA 1
ATOM 2556 C C . LEU A 1 334 ? 8.989 13.189 -5.737 1.00 91.50 334 LEU A C 1
ATOM 2558 O O . LEU A 1 334 ? 8.555 13.405 -4.607 1.00 91.50 334 LEU A O 1
ATOM 2562 N N . TYR A 1 335 ? 9.011 11.961 -6.255 1.00 90.19 335 TYR A N 1
ATOM 2563 C CA . TYR A 1 335 ? 8.501 10.798 -5.534 1.00 90.19 335 TYR A CA 1
ATOM 2564 C C . TYR A 1 335 ? 9.397 10.398 -4.346 1.00 90.19 335 TYR A C 1
ATOM 2566 O O . TYR A 1 335 ? 8.886 9.928 -3.330 1.00 90.19 335 TYR A O 1
ATOM 2574 N N . THR A 1 336 ? 10.710 10.651 -4.402 1.00 91.19 336 THR A N 1
ATOM 2575 C CA . THR A 1 336 ? 11.612 10.525 -3.241 1.00 91.19 336 THR A CA 1
ATOM 2576 C C . THR A 1 336 ? 11.167 11.436 -2.098 1.00 91.19 336 THR A C 1
ATOM 2578 O O . THR A 1 336 ? 11.131 11.001 -0.947 1.00 91.19 336 THR A O 1
ATOM 2581 N N . LEU A 1 337 ? 10.767 12.678 -2.397 1.00 87.56 337 LEU A N 1
ATOM 2582 C CA . LEU A 1 337 ? 10.230 13.595 -1.386 1.00 87.56 337 LEU A CA 1
ATOM 2583 C C . LEU A 1 337 ? 8.918 13.065 -0.788 1.00 87.56 337 LEU A C 1
ATOM 2585 O O . LEU A 1 337 ? 8.751 13.097 0.431 1.00 87.56 337 LEU A O 1
ATOM 2589 N N . VAL A 1 338 ? 8.019 12.526 -1.621 1.00 87.50 338 VAL A N 1
ATOM 2590 C CA . VAL A 1 338 ? 6.780 11.881 -1.150 1.00 87.50 338 VAL A CA 1
ATOM 2591 C C . VAL A 1 338 ? 7.098 10.764 -0.160 1.00 87.50 338 VAL A C 1
ATOM 2593 O O . VAL A 1 338 ? 6.582 10.768 0.954 1.00 87.50 338 VAL A O 1
ATOM 2596 N N . MET A 1 339 ? 7.982 9.840 -0.532 1.00 88.38 339 MET A N 1
ATOM 2597 C CA . MET A 1 339 ? 8.343 8.695 0.306 1.00 88.38 339 MET A CA 1
ATOM 2598 C C . MET A 1 339 ? 9.048 9.119 1.604 1.00 88.38 339 MET A C 1
ATOM 2600 O O . MET A 1 339 ? 8.765 8.556 2.661 1.00 88.38 339 MET A O 1
ATOM 2604 N N . ALA A 1 340 ? 9.900 10.149 1.564 1.00 87.62 340 ALA A N 1
ATOM 2605 C CA . ALA A 1 340 ? 10.538 10.718 2.753 1.00 87.62 340 ALA A CA 1
ATOM 2606 C C . ALA A 1 340 ? 9.517 11.305 3.745 1.00 87.62 340 ALA A C 1
ATOM 2608 O O . ALA A 1 340 ? 9.621 11.087 4.953 1.00 87.62 340 ALA A O 1
ATOM 2609 N N . LEU A 1 341 ? 8.502 12.019 3.251 1.00 84.94 341 LEU A N 1
ATOM 2610 C CA . LEU A 1 341 ? 7.442 12.578 4.092 1.00 84.94 341 LEU A CA 1
ATOM 2611 C C . LEU A 1 341 ? 6.518 11.475 4.629 1.00 84.94 341 LEU A C 1
ATOM 2613 O O . LEU A 1 341 ? 6.217 11.448 5.825 1.00 84.94 341 LEU A O 1
ATOM 2617 N N . SER A 1 342 ? 6.136 10.519 3.780 1.00 84.69 342 SER A N 1
ATOM 2618 C CA . SER A 1 342 ? 5.331 9.358 4.175 1.00 84.69 342 SER A CA 1
ATOM 2619 C C . SER A 1 342 ? 6.039 8.484 5.213 1.00 84.69 342 SER A C 1
ATOM 2621 O O . SER A 1 342 ? 5.375 7.939 6.094 1.00 84.69 342 SER A O 1
ATOM 2623 N N . TYR A 1 343 ? 7.372 8.392 5.173 1.00 88.25 343 TYR A N 1
ATOM 2624 C CA . TYR A 1 343 ? 8.170 7.708 6.195 1.00 88.25 343 TYR A CA 1
ATOM 2625 C C . TYR A 1 343 ? 7.907 8.283 7.588 1.00 88.25 343 TYR A C 1
ATOM 2627 O O . TYR A 1 343 ? 7.613 7.549 8.531 1.00 88.25 343 TYR A O 1
ATOM 2635 N N . VAL A 1 344 ? 7.961 9.608 7.724 1.00 84.81 344 VAL A N 1
ATOM 2636 C CA . VAL A 1 344 ? 7.764 10.275 9.017 1.00 84.81 344 VAL A CA 1
ATOM 2637 C C . VAL A 1 344 ? 6.311 10.145 9.486 1.00 84.81 344 VAL A C 1
ATOM 2639 O O . VAL A 1 344 ? 6.070 9.933 10.676 1.00 84.81 344 VAL A O 1
ATOM 2642 N N . VAL A 1 345 ? 5.348 10.202 8.559 1.00 80.94 345 VAL A N 1
ATOM 2643 C CA . VAL A 1 345 ? 3.921 10.008 8.864 1.00 80.94 345 VAL A CA 1
ATOM 2644 C C . VAL A 1 345 ? 3.643 8.592 9.379 1.00 80.94 345 VAL A C 1
ATOM 2646 O O . VAL A 1 345 ? 2.964 8.456 10.394 1.00 80.94 345 VAL A O 1
ATOM 2649 N N . ILE A 1 346 ? 4.194 7.546 8.748 1.00 83.31 346 ILE A N 1
ATOM 2650 C CA . ILE A 1 346 ? 4.019 6.147 9.192 1.00 83.31 346 ILE A CA 1
ATOM 2651 C C . ILE A 1 346 ? 4.756 5.867 10.506 1.00 83.31 346 ILE A C 1
ATOM 2653 O O . ILE A 1 346 ? 4.292 5.072 11.322 1.00 83.31 346 ILE A O 1
ATOM 2657 N N . LEU A 1 347 ? 5.874 6.543 10.761 1.00 85.94 347 LEU A N 1
ATOM 2658 C CA . LEU A 1 347 ? 6.634 6.364 11.995 1.00 85.94 347 LEU A CA 1
ATOM 2659 C C . LEU A 1 347 ? 5.857 6.814 13.246 1.00 85.94 347 LEU A C 1
ATOM 2661 O O . LEU A 1 347 ? 6.052 6.261 14.330 1.00 85.94 347 LEU A O 1
ATOM 2665 N N . PHE A 1 348 ? 4.958 7.792 13.113 1.00 82.25 348 PHE A N 1
ATOM 2666 C CA . PHE A 1 348 ? 4.167 8.315 14.227 1.00 82.25 348 PHE A CA 1
ATOM 2667 C C . PHE A 1 348 ? 3.237 7.276 14.889 1.00 82.25 348 PHE A C 1
ATOM 2669 O O . PHE A 1 348 ? 3.384 7.061 16.097 1.00 82.25 348 PHE A O 1
ATOM 2676 N N . PRO A 1 349 ? 2.316 6.596 14.171 1.00 80.94 349 PRO A N 1
ATOM 2677 C CA . PRO A 1 349 ? 1.443 5.594 14.778 1.00 80.94 349 PRO A CA 1
ATOM 2678 C C . PRO A 1 349 ? 2.226 4.429 15.393 1.00 80.94 349 PRO A C 1
ATOM 2680 O O . PRO A 1 349 ? 1.824 3.941 16.446 1.00 80.94 349 PRO A O 1
ATOM 2683 N N . ILE A 1 350 ? 3.375 4.037 14.823 1.00 87.06 350 ILE A N 1
ATOM 2684 C CA . ILE A 1 350 ? 4.239 3.004 15.421 1.00 87.06 350 ILE A CA 1
ATOM 2685 C C . ILE A 1 350 ? 4.690 3.430 16.821 1.00 87.06 350 ILE A C 1
ATOM 2687 O O . ILE A 1 350 ? 4.565 2.666 17.776 1.00 87.06 350 ILE A O 1
ATOM 2691 N N . ARG A 1 351 ? 5.177 4.669 16.969 1.00 86.81 351 ARG A N 1
ATOM 2692 C CA . ARG A 1 351 ? 5.626 5.186 18.269 1.00 86.81 351 ARG A CA 1
ATOM 2693 C C . ARG A 1 351 ? 4.491 5.244 19.283 1.00 86.81 351 ARG A C 1
ATOM 2695 O O . ARG A 1 351 ? 4.713 4.910 20.441 1.00 86.81 351 ARG A O 1
ATOM 2702 N N . VAL A 1 352 ? 3.295 5.659 18.866 1.00 82.75 352 VAL A N 1
ATOM 2703 C CA . VAL A 1 352 ? 2.120 5.721 19.751 1.00 82.75 352 VAL A CA 1
ATOM 2704 C C . VAL A 1 352 ? 1.729 4.324 20.238 1.00 82.75 352 VAL A C 1
ATOM 2706 O O . VAL A 1 352 ? 1.546 4.137 21.440 1.00 82.75 352 VAL A O 1
ATOM 2709 N N . ILE A 1 353 ? 1.678 3.337 19.338 1.00 85.69 353 ILE A N 1
ATOM 2710 C CA . ILE A 1 353 ? 1.374 1.944 19.695 1.00 85.69 353 ILE A CA 1
ATOM 2711 C C . ILE A 1 353 ? 2.429 1.401 20.663 1.00 85.69 353 ILE A C 1
ATOM 2713 O O . ILE A 1 353 ? 2.083 0.914 21.735 1.00 85.69 353 ILE A O 1
ATOM 2717 N N . ILE A 1 354 ? 3.714 1.566 20.352 1.00 88.50 354 ILE A N 1
ATOM 2718 C CA . ILE A 1 354 ? 4.801 1.078 21.206 1.00 88.50 354 ILE A CA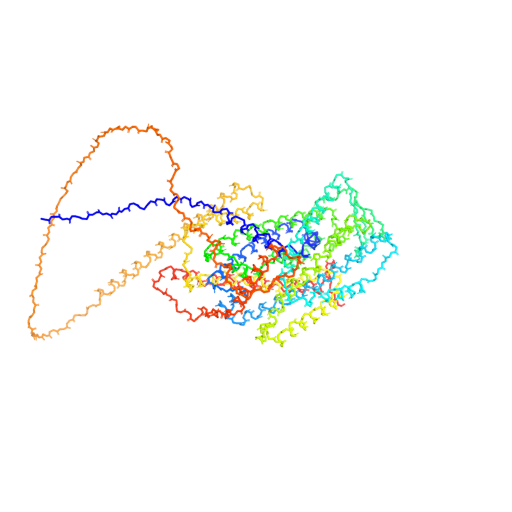 1
ATOM 2719 C C . ILE A 1 354 ? 4.779 1.755 22.592 1.00 88.50 354 ILE A C 1
ATOM 2721 O O . ILE A 1 354 ? 4.905 1.081 23.610 1.00 88.50 354 ILE A O 1
ATOM 2725 N N . MET A 1 355 ? 4.563 3.074 22.672 1.00 85.75 355 MET A N 1
ATOM 2726 C CA . MET A 1 355 ? 4.451 3.775 23.964 1.00 85.75 355 MET A CA 1
ATOM 2727 C C . MET A 1 355 ? 3.267 3.284 24.801 1.00 85.75 355 MET A C 1
ATOM 2729 O O . MET A 1 355 ? 3.369 3.215 26.028 1.00 85.75 355 MET A O 1
ATOM 2733 N N . SER A 1 356 ? 2.160 2.922 24.150 1.00 82.00 356 SER A N 1
ATOM 2734 C CA . SER A 1 356 ? 0.969 2.420 24.836 1.00 82.00 356 SER A CA 1
ATOM 2735 C C . SER A 1 356 ? 1.176 1.048 25.490 1.00 82.00 356 SER A C 1
ATOM 2737 O O . SER A 1 356 ? 0.436 0.703 26.406 1.00 82.00 356 SER A O 1
ATOM 2739 N N . TRP A 1 357 ? 2.184 0.270 25.074 1.00 85.88 357 TRP A N 1
ATOM 2740 C CA . TRP A 1 357 ? 2.549 -0.987 25.742 1.00 85.88 357 TRP A CA 1
ATOM 2741 C C . TRP A 1 357 ? 3.179 -0.755 27.118 1.00 85.88 357 TRP A C 1
ATOM 2743 O O . TRP A 1 357 ? 3.025 -1.581 28.011 1.00 85.88 357 TRP A O 1
ATOM 2753 N N . TRP A 1 358 ? 3.843 0.388 27.304 1.00 83.44 358 TRP A N 1
ATOM 2754 C CA . TRP A 1 358 ? 4.430 0.799 28.581 1.00 83.44 358 TRP A CA 1
ATOM 2755 C C . TRP A 1 358 ? 3.572 1.814 29.346 1.00 83.44 358 TRP A C 1
ATOM 2757 O O . TRP A 1 358 ? 4.046 2.389 30.323 1.00 83.44 358 TRP A O 1
ATOM 2767 N N . SER A 1 359 ? 2.330 2.059 28.908 1.00 78.50 359 SER A N 1
ATOM 2768 C CA . SER A 1 359 ? 1.417 3.049 29.502 1.00 78.50 359 SER A CA 1
ATOM 2769 C C . SER A 1 359 ? 2.055 4.437 29.681 1.00 78.50 359 SER A C 1
ATOM 2771 O O . SER A 1 359 ? 1.767 5.157 30.638 1.00 78.50 359 SER A O 1
ATOM 2773 N N . LEU A 1 360 ? 2.958 4.818 28.770 1.00 76.00 360 LEU A N 1
ATOM 2774 C CA . LEU A 1 360 ? 3.687 6.083 28.833 1.00 76.00 360 LEU A CA 1
ATOM 2775 C C . LEU A 1 360 ? 2.954 7.167 28.037 1.00 76.00 360 LEU A C 1
ATOM 2777 O O . LEU A 1 360 ? 2.698 7.014 26.843 1.00 76.00 360 LEU A O 1
ATOM 2781 N N . SER A 1 361 ? 2.681 8.305 28.679 1.00 69.31 361 SER A N 1
ATOM 2782 C CA . SER A 1 361 ? 2.142 9.488 28.004 1.00 69.31 361 SER A CA 1
ATOM 2783 C C . SER A 1 361 ? 3.261 10.350 27.405 1.00 69.31 361 SER A C 1
ATOM 2785 O O . SER A 1 361 ? 4.316 10.556 28.016 1.00 69.31 361 SER A O 1
ATOM 2787 N N . ASN A 1 362 ? 3.020 10.921 26.218 1.00 62.78 362 ASN A N 1
ATOM 2788 C CA . ASN A 1 362 ? 3.945 11.853 25.548 1.00 62.78 362 ASN A CA 1
ATOM 2789 C C . ASN A 1 362 ? 4.095 13.193 26.312 1.00 62.78 362 ASN A C 1
ATOM 2791 O O . ASN A 1 362 ? 4.980 13.999 26.019 1.00 62.78 362 ASN A O 1
ATOM 2795 N N . GLU A 1 363 ? 3.266 13.429 27.328 1.00 67.06 363 GLU A N 1
ATOM 2796 C CA . GLU A 1 363 ? 3.328 14.621 28.179 1.00 67.06 363 GLU A CA 1
ATOM 2797 C C . GLU A 1 363 ? 4.497 14.570 29.170 1.00 67.06 363 GLU A C 1
ATOM 2799 O O . GLU A 1 363 ? 5.133 15.587 29.471 1.00 67.06 363 GLU A O 1
ATOM 2804 N N . THR A 1 364 ? 4.869 13.369 29.614 1.00 80.62 364 THR A N 1
ATOM 2805 C CA . THR A 1 364 ? 5.938 13.178 30.599 1.00 80.62 364 THR A CA 1
ATOM 2806 C C . THR A 1 364 ? 7.310 13.398 29.959 1.00 80.62 364 THR A C 1
ATOM 2808 O O . THR A 1 364 ? 7.571 12.879 28.877 1.00 80.62 364 THR A O 1
ATOM 2811 N N . LYS A 1 365 ? 8.253 14.080 30.638 1.00 80.94 365 LYS A N 1
ATOM 2812 C CA . LYS A 1 365 ? 9.646 14.243 30.147 1.00 80.94 365 LYS A CA 1
ATOM 2813 C C . LYS A 1 365 ? 10.276 12.906 29.719 1.00 80.94 365 LYS A C 1
ATOM 2815 O O . LYS A 1 365 ? 10.889 12.834 28.660 1.00 80.94 365 LYS A O 1
ATOM 2820 N N . LYS A 1 366 ? 10.053 11.841 30.503 1.00 82.25 366 LYS A N 1
ATOM 2821 C CA . LYS A 1 366 ? 10.469 10.465 30.179 1.00 82.25 366 LYS A CA 1
ATOM 2822 C C . LYS A 1 366 ? 9.808 9.945 28.894 1.00 82.25 366 LYS A C 1
ATOM 2824 O O . LYS A 1 366 ? 10.504 9.416 28.039 1.00 82.25 366 LYS A O 1
ATOM 2829 N N . GLY A 1 367 ? 8.504 10.169 28.719 1.00 83.12 367 GLY A N 1
ATOM 2830 C CA . GLY A 1 367 ? 7.765 9.809 27.503 1.00 83.12 367 GLY A CA 1
ATOM 2831 C C . GLY A 1 367 ? 8.301 10.491 26.247 1.00 83.12 367 GLY A C 1
ATOM 2832 O O . GLY A 1 367 ? 8.444 9.844 25.217 1.00 83.12 367 GLY A O 1
ATOM 2833 N N . LYS A 1 368 ? 8.705 11.763 26.346 1.00 82.31 368 LYS A N 1
ATOM 2834 C CA . LYS A 1 368 ? 9.330 12.503 25.232 1.00 82.31 368 LYS A CA 1
ATO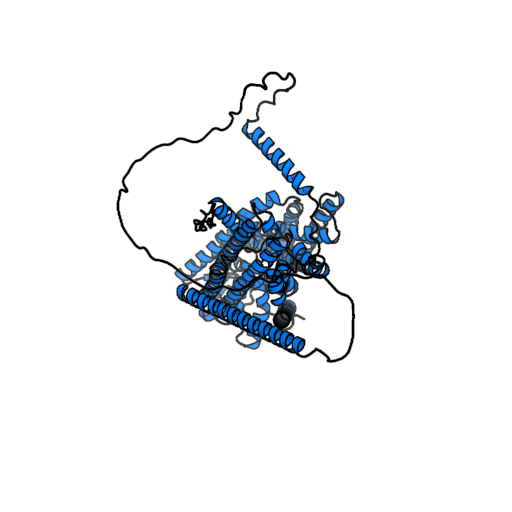M 2835 C C . LYS A 1 368 ? 10.651 11.877 24.794 1.00 82.31 368 LYS A C 1
ATOM 2837 O O . LYS A 1 368 ? 10.881 11.716 23.600 1.00 82.31 368 LYS A O 1
ATOM 2842 N N . VAL A 1 369 ? 11.502 11.524 25.759 1.00 86.81 369 VAL A N 1
ATOM 2843 C CA . VAL A 1 369 ? 12.791 10.870 25.486 1.00 86.81 369 VAL A CA 1
ATOM 2844 C C . VAL A 1 369 ? 12.557 9.499 24.860 1.00 86.81 369 VAL A C 1
ATOM 2846 O O . VAL A 1 369 ? 13.108 9.217 23.803 1.00 86.81 369 VAL A O 1
ATOM 2849 N N . VAL A 1 370 ? 11.670 8.688 25.443 1.00 87.75 370 VAL A N 1
ATOM 2850 C CA . VAL A 1 370 ? 11.321 7.359 24.919 1.00 87.75 370 VAL A CA 1
ATOM 2851 C C . VAL A 1 370 ? 10.760 7.447 23.496 1.00 87.75 370 VAL A C 1
ATOM 2853 O O . VAL A 1 370 ? 11.187 6.688 22.631 1.00 87.75 370 VAL A O 1
ATOM 2856 N N . PHE A 1 371 ? 9.883 8.413 23.211 1.00 85.81 371 PHE A N 1
ATOM 2857 C CA . PHE A 1 371 ? 9.336 8.646 21.871 1.00 85.81 371 PHE A CA 1
ATOM 2858 C C . PHE A 1 371 ? 10.430 8.902 20.825 1.00 85.81 371 PHE A C 1
ATOM 2860 O O . PHE A 1 371 ? 10.388 8.344 19.725 1.00 85.81 371 PHE A O 1
ATOM 2867 N N . VAL A 1 372 ? 11.422 9.726 21.173 1.00 87.38 372 VAL A N 1
ATOM 2868 C CA . VAL A 1 372 ? 12.571 10.020 20.307 1.00 87.38 372 VAL A CA 1
ATOM 2869 C C . VAL A 1 372 ? 13.469 8.792 20.154 1.00 87.38 372 VAL A C 1
ATOM 2871 O O . VAL A 1 372 ? 13.824 8.445 19.029 1.00 87.38 372 VAL A O 1
ATOM 2874 N N . CYS A 1 373 ? 13.781 8.093 21.248 1.00 90.31 373 CYS A N 1
ATOM 2875 C CA . CYS A 1 373 ? 14.600 6.881 21.223 1.00 90.31 373 CYS A CA 1
ATOM 2876 C C . CYS A 1 373 ? 13.985 5.792 20.336 1.00 90.31 373 CYS A C 1
ATOM 2878 O O . CYS A 1 373 ? 14.687 5.250 19.487 1.00 90.31 373 CYS A O 1
ATOM 2880 N N . ILE A 1 374 ? 12.679 5.522 20.464 1.00 91.06 374 ILE A N 1
ATOM 2881 C CA . ILE A 1 374 ? 11.960 4.575 19.591 1.00 91.06 374 ILE A CA 1
ATOM 2882 C C . ILE A 1 374 ? 12.118 4.991 18.126 1.00 91.06 374 ILE A C 1
ATOM 2884 O O . ILE A 1 374 ? 12.394 4.164 17.263 1.00 91.06 374 ILE A O 1
ATOM 2888 N N . GLY A 1 375 ? 11.983 6.287 17.846 1.00 90.38 375 GLY A N 1
ATOM 2889 C CA . GLY A 1 375 ? 12.191 6.852 16.522 1.00 90.38 375 GLY A CA 1
ATOM 2890 C C . GLY A 1 375 ? 13.562 6.580 15.915 1.00 90.38 375 GLY A C 1
ATOM 2891 O O . GLY A 1 375 ? 13.641 6.133 14.772 1.00 90.38 375 GLY A O 1
ATOM 2892 N N . ILE A 1 376 ? 14.617 6.853 16.681 1.00 91.12 376 ILE A N 1
ATOM 2893 C CA . ILE A 1 376 ? 16.007 6.650 16.261 1.00 91.12 376 ILE A CA 1
ATOM 2894 C C . ILE A 1 376 ? 16.286 5.157 16.065 1.00 91.12 376 ILE A C 1
ATOM 2896 O O . ILE A 1 376 ? 16.847 4.776 15.042 1.00 91.12 376 ILE A O 1
ATOM 2900 N N . ILE A 1 377 ? 15.846 4.306 16.997 1.00 93.44 377 ILE A N 1
ATOM 2901 C CA . ILE A 1 377 ? 16.025 2.851 16.906 1.00 93.44 377 ILE A CA 1
ATOM 2902 C C . ILE A 1 377 ? 15.342 2.309 15.647 1.00 93.44 377 ILE A C 1
ATOM 2904 O O . ILE A 1 377 ? 15.978 1.603 14.870 1.00 93.44 377 ILE A O 1
ATOM 2908 N N . LEU A 1 378 ? 14.082 2.681 15.396 1.00 92.94 378 LEU A N 1
ATOM 2909 C CA . LEU A 1 378 ? 13.358 2.246 14.199 1.00 92.94 378 LEU A CA 1
ATOM 2910 C C . LEU A 1 378 ? 14.006 2.745 12.904 1.00 92.94 378 LEU A C 1
ATOM 2912 O O . LEU A 1 378 ? 13.990 2.019 11.917 1.00 92.94 378 LEU A O 1
ATOM 2916 N N . MET A 1 379 ? 14.597 3.944 12.901 1.00 92.75 379 MET A N 1
ATOM 2917 C CA . MET A 1 379 ? 15.367 4.448 11.758 1.00 92.75 379 MET A CA 1
ATOM 2918 C C . MET A 1 379 ? 16.643 3.636 11.519 1.00 92.75 379 MET A C 1
ATOM 2920 O O . MET A 1 379 ? 16.918 3.237 10.392 1.00 92.75 379 MET A O 1
ATOM 2924 N N . ILE A 1 380 ? 17.414 3.345 12.568 1.00 93.38 380 ILE A N 1
ATOM 2925 C CA . ILE A 1 380 ? 18.628 2.525 12.442 1.00 93.38 380 ILE A CA 1
ATOM 2926 C C . ILE A 1 380 ? 18.266 1.130 11.923 1.00 93.38 380 ILE A C 1
ATOM 2928 O O . ILE A 1 380 ? 18.907 0.628 10.998 1.00 93.38 380 ILE A O 1
ATOM 2932 N N . VAL A 1 381 ? 17.213 0.523 12.477 1.00 94.06 381 VAL A N 1
ATOM 2933 C CA . VAL A 1 381 ? 16.712 -0.786 12.044 1.00 94.06 381 VAL A CA 1
ATOM 2934 C C . VAL A 1 381 ? 16.245 -0.737 10.589 1.00 94.06 381 VAL A C 1
ATOM 2936 O O . VAL A 1 381 ? 16.641 -1.600 9.808 1.00 94.06 381 VAL A O 1
ATOM 2939 N N . SER A 1 382 ? 15.454 0.265 10.192 1.00 93.94 382 SER A N 1
ATOM 2940 C CA . SER A 1 382 ? 14.911 0.339 8.832 1.00 93.94 382 SER A CA 1
ATOM 2941 C C . SER A 1 382 ? 16.003 0.538 7.779 1.00 93.94 382 SER A C 1
ATOM 2943 O O . SER A 1 382 ? 16.003 -0.160 6.764 1.00 93.94 382 SER A O 1
ATOM 2945 N N . VAL A 1 383 ? 16.978 1.415 8.043 1.00 93.44 383 VAL A N 1
ATOM 2946 C CA . VAL A 1 383 ? 18.127 1.650 7.157 1.00 93.44 383 VAL A CA 1
ATOM 2947 C C . VAL A 1 383 ? 18.984 0.394 7.054 1.00 93.44 383 VAL A C 1
ATOM 2949 O O . VAL A 1 383 ? 19.293 -0.032 5.943 1.00 93.44 383 VAL A O 1
ATOM 2952 N N . THR A 1 384 ? 19.301 -0.244 8.182 1.00 93.25 384 THR A N 1
ATOM 2953 C CA . THR A 1 384 ? 20.114 -1.470 8.201 1.00 93.25 384 THR A CA 1
ATOM 2954 C C . THR A 1 384 ? 19.441 -2.588 7.413 1.00 93.25 384 THR A C 1
ATOM 2956 O O . THR A 1 384 ? 20.062 -3.175 6.531 1.00 93.25 384 THR A O 1
ATOM 2959 N N . LEU A 1 385 ? 18.154 -2.845 7.663 1.00 93.12 385 LEU A N 1
ATOM 2960 C CA . LEU A 1 385 ? 17.402 -3.859 6.925 1.00 93.12 385 LEU A CA 1
ATOM 2961 C C . LEU A 1 385 ? 17.306 -3.518 5.433 1.00 93.12 385 LEU A C 1
ATOM 2963 O O . LEU A 1 385 ? 17.455 -4.414 4.609 1.00 93.12 385 LEU A O 1
ATOM 2967 N N . SER A 1 386 ? 17.144 -2.241 5.064 1.00 93.19 386 SER A N 1
ATOM 2968 C CA . SER A 1 386 ? 17.034 -1.820 3.656 1.00 93.19 386 SER A CA 1
ATOM 2969 C C . SER A 1 386 ? 18.287 -2.099 2.817 1.00 93.19 386 SER A C 1
ATOM 2971 O O . SER A 1 386 ? 18.185 -2.209 1.593 1.00 93.19 386 SER A O 1
ATOM 2973 N N . ILE A 1 387 ? 19.461 -2.230 3.447 1.00 91.38 387 ILE A N 1
ATOM 2974 C CA . ILE A 1 387 ? 20.718 -2.591 2.771 1.00 91.38 387 ILE A CA 1
ATOM 2975 C C . ILE A 1 387 ? 20.674 -4.048 2.298 1.00 91.38 387 ILE A C 1
ATOM 2977 O O . ILE A 1 387 ? 21.191 -4.357 1.227 1.00 91.38 387 ILE A O 1
ATOM 2981 N N . PHE A 1 388 ? 20.025 -4.923 3.068 1.00 88.88 388 PHE A N 1
ATOM 2982 C CA . PHE A 1 388 ? 19.894 -6.346 2.757 1.00 88.88 388 PHE A CA 1
ATOM 2983 C C . PHE A 1 388 ? 18.690 -6.667 1.872 1.00 88.88 388 PHE A C 1
ATOM 2985 O O . PHE A 1 388 ? 18.522 -7.820 1.496 1.00 88.88 388 PHE A O 1
ATOM 2992 N N . VAL A 1 389 ? 17.845 -5.685 1.541 1.00 83.50 389 VAL A N 1
ATOM 2993 C CA . VAL A 1 389 ? 16.680 -5.892 0.674 1.00 83.50 389 VAL A CA 1
ATOM 2994 C C . VAL A 1 389 ? 17.125 -5.973 -0.789 1.00 83.50 389 VAL A C 1
ATOM 2996 O O . VAL A 1 389 ? 17.547 -4.951 -1.336 1.00 83.50 389 VAL A O 1
ATOM 2999 N N . PRO A 1 390 ? 16.991 -7.142 -1.450 1.00 72.25 390 PRO A N 1
ATOM 3000 C CA . PRO A 1 390 ? 17.350 -7.288 -2.858 1.00 72.25 390 PRO A CA 1
ATOM 3001 C C . PRO A 1 390 ? 16.247 -6.766 -3.787 1.00 72.25 390 PRO A C 1
ATOM 3003 O O . PRO A 1 390 ? 16.523 -6.317 -4.893 1.00 72.25 390 PRO A O 1
ATOM 3006 N N . SER A 1 391 ? 14.984 -6.821 -3.351 1.00 84.19 391 SER A N 1
ATOM 3007 C CA . SER A 1 391 ? 13.839 -6.359 -4.131 1.00 84.19 391 SER A CA 1
ATOM 3008 C C . SER A 1 391 ? 12.715 -5.881 -3.217 1.00 84.19 391 SER A C 1
ATOM 3010 O O . SER A 1 391 ? 12.444 -6.489 -2.181 1.00 84.19 391 SER A O 1
ATOM 3012 N N . ILE A 1 392 ? 12.016 -4.820 -3.617 1.00 88.56 392 ILE A N 1
ATOM 3013 C CA . ILE A 1 392 ? 10.852 -4.330 -2.864 1.00 88.56 392 ILE A CA 1
ATOM 3014 C C . ILE A 1 392 ? 9.655 -5.295 -2.946 1.00 88.56 392 ILE A C 1
ATOM 3016 O O . ILE A 1 392 ? 8.834 -5.331 -2.033 1.00 88.56 392 ILE A O 1
ATOM 3020 N N . ASP A 1 393 ? 9.571 -6.104 -4.011 1.00 88.19 393 ASP A N 1
ATOM 3021 C CA . ASP A 1 393 ? 8.497 -7.083 -4.222 1.00 88.19 393 ASP A CA 1
ATOM 3022 C C . ASP A 1 393 ? 8.509 -8.171 -3.146 1.00 88.19 393 ASP A C 1
ATOM 3024 O O . ASP A 1 393 ? 7.484 -8.428 -2.516 1.00 88.19 393 ASP A O 1
ATOM 3028 N N . THR A 1 394 ? 9.661 -8.797 -2.894 1.00 87.19 394 THR A N 1
ATOM 3029 C CA 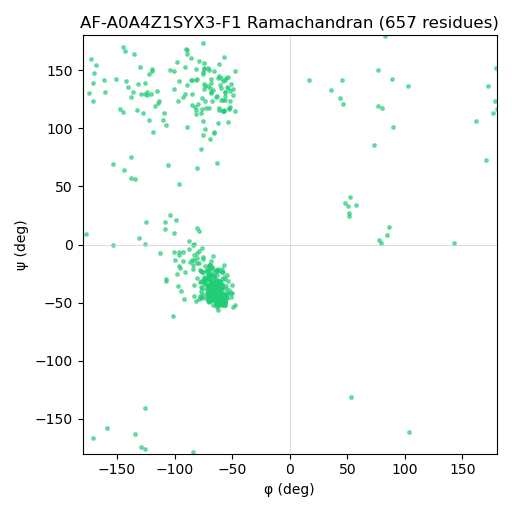. THR A 1 394 ? 9.773 -9.871 -1.893 1.00 87.19 394 THR A CA 1
ATOM 3030 C C . THR A 1 394 ? 9.389 -9.382 -0.501 1.00 87.19 394 THR A C 1
ATOM 3032 O O . THR A 1 394 ? 8.640 -10.054 0.208 1.00 87.19 394 THR A O 1
ATOM 3035 N N . VAL A 1 395 ? 9.827 -8.174 -0.146 1.00 89.19 395 VAL A N 1
ATOM 3036 C CA . VAL A 1 395 ? 9.522 -7.536 1.137 1.00 89.19 395 VAL A CA 1
ATOM 3037 C C . VAL A 1 395 ? 8.023 -7.271 1.269 1.00 89.19 395 VAL A C 1
ATOM 3039 O O . VAL A 1 395 ? 7.418 -7.698 2.255 1.00 89.19 395 VAL A O 1
ATOM 3042 N N . PHE A 1 396 ? 7.388 -6.660 0.262 1.00 89.31 396 PHE A N 1
ATOM 3043 C CA . PHE A 1 396 ? 5.940 -6.442 0.282 1.00 89.31 396 PHE A CA 1
ATOM 3044 C C . PHE A 1 396 ? 5.147 -7.744 0.390 1.00 89.31 396 PHE A C 1
ATOM 3046 O O . PHE A 1 396 ? 4.231 -7.806 1.213 1.00 89.31 396 PHE A O 1
ATOM 3053 N N . ASN A 1 397 ? 5.489 -8.776 -0.389 1.00 90.38 397 ASN A N 1
ATOM 3054 C CA . ASN A 1 397 ? 4.783 -10.058 -0.327 1.00 90.38 397 ASN A CA 1
ATOM 3055 C C . ASN A 1 397 ? 4.933 -10.716 1.052 1.00 90.38 397 ASN A C 1
ATOM 3057 O O . ASN A 1 397 ? 3.930 -11.102 1.653 1.00 90.38 397 ASN A O 1
ATOM 3061 N N . ALA A 1 398 ? 6.149 -10.759 1.605 1.00 90.50 398 ALA A N 1
ATOM 3062 C CA . ALA A 1 398 ? 6.409 -11.385 2.899 1.00 90.50 398 ALA A CA 1
ATOM 3063 C C . ALA A 1 398 ? 5.693 -10.670 4.060 1.00 90.50 398 ALA A C 1
ATOM 3065 O O . ALA A 1 398 ? 4.992 -11.310 4.845 1.00 90.50 398 ALA A O 1
ATOM 3066 N N . ILE A 1 399 ? 5.822 -9.343 4.159 1.00 91.19 399 ILE A N 1
ATOM 3067 C CA . ILE A 1 399 ? 5.210 -8.563 5.247 1.00 91.19 399 ILE A CA 1
ATOM 3068 C C . ILE A 1 399 ? 3.683 -8.599 5.170 1.00 91.19 399 ILE A C 1
ATOM 3070 O O . ILE A 1 399 ? 3.013 -8.762 6.193 1.00 91.19 399 ILE A O 1
ATOM 3074 N N . SER A 1 400 ? 3.127 -8.444 3.966 1.00 89.38 400 SER A N 1
ATOM 3075 C CA . SER A 1 400 ? 1.673 -8.407 3.777 1.00 89.38 400 SER A CA 1
ATOM 3076 C C . SER A 1 400 ? 1.039 -9.757 4.087 1.00 89.38 400 SER A C 1
ATOM 3078 O O . SER A 1 400 ? -0.033 -9.799 4.688 1.00 89.38 400 SER A O 1
ATOM 3080 N N . ALA A 1 401 ? 1.716 -10.849 3.727 1.00 91.69 401 ALA A N 1
ATOM 3081 C CA . ALA A 1 401 ? 1.271 -12.196 4.045 1.00 91.69 401 ALA A CA 1
ATOM 3082 C C . ALA A 1 401 ? 1.358 -12.493 5.552 1.00 91.69 401 ALA A C 1
ATOM 3084 O O . ALA A 1 401 ? 0.390 -12.964 6.145 1.00 91.69 401 ALA A O 1
ATOM 3085 N N . LEU A 1 402 ? 2.487 -12.180 6.197 1.00 91.38 402 LEU A N 1
ATOM 3086 C CA . LEU A 1 402 ? 2.721 -12.575 7.588 1.00 91.38 402 LEU A CA 1
ATOM 3087 C C . LEU A 1 402 ? 2.004 -11.679 8.607 1.00 91.38 402 LEU A C 1
ATOM 3089 O O . LEU A 1 402 ? 1.373 -12.175 9.538 1.00 91.38 402 LEU A O 1
ATOM 3093 N N . PHE A 1 403 ? 2.104 -10.359 8.445 1.00 91.12 403 PHE A N 1
ATOM 3094 C CA . PHE A 1 403 ? 1.613 -9.390 9.431 1.00 91.12 403 PHE A CA 1
ATOM 3095 C C . PHE A 1 403 ? 0.342 -8.674 8.971 1.00 91.12 403 PHE A C 1
ATOM 3097 O O . PHE A 1 403 ? -0.516 -8.343 9.792 1.00 91.12 403 PHE A O 1
ATOM 3104 N N . GLY A 1 404 ? 0.171 -8.497 7.658 1.00 87.50 404 GLY A N 1
ATOM 3105 C CA . GLY A 1 404 ? -1.036 -7.901 7.082 1.00 87.50 404 GLY A CA 1
ATOM 3106 C C . GLY A 1 404 ? -2.300 -8.737 7.303 1.00 87.50 404 GLY A C 1
ATOM 3107 O O . GLY A 1 404 ? -3.400 -8.182 7.313 1.00 87.50 404 GLY A O 1
ATOM 3108 N N . ILE A 1 405 ? -2.168 -10.046 7.557 1.00 90.69 405 ILE A N 1
ATOM 3109 C CA . ILE A 1 405 ? -3.303 -10.938 7.821 1.00 90.69 405 ILE A CA 1
ATOM 3110 C C . ILE A 1 405 ? -4.188 -10.444 8.972 1.00 90.69 405 ILE A C 1
ATOM 3112 O O . ILE A 1 405 ? -5.412 -10.417 8.839 1.00 90.69 405 ILE A O 1
ATOM 3116 N N . ALA A 1 406 ? -3.593 -9.989 10.077 1.00 89.06 406 ALA A N 1
ATOM 3117 C CA . ALA A 1 406 ? -4.346 -9.559 11.249 1.00 89.06 406 ALA A CA 1
ATOM 3118 C C . ALA A 1 406 ? -5.232 -8.347 10.929 1.00 89.06 406 ALA A C 1
ATOM 3120 O O . ALA A 1 406 ? -6.427 -8.353 11.213 1.00 89.06 406 ALA A O 1
ATOM 3121 N N . VAL A 1 407 ? -4.653 -7.331 10.290 1.00 87.75 407 VAL A N 1
ATOM 3122 C CA . VAL A 1 407 ? -5.298 -6.030 10.067 1.00 87.75 407 VAL A CA 1
ATOM 3123 C C . VAL A 1 407 ? -6.238 -6.067 8.875 1.00 87.75 407 VAL A C 1
ATOM 3125 O O . VAL A 1 407 ? -7.365 -5.589 8.971 1.00 87.75 407 VAL A O 1
ATOM 3128 N N . TYR A 1 408 ? -5.773 -6.600 7.747 1.00 89.94 408 TYR A N 1
ATOM 3129 C CA . TYR A 1 408 ? -6.529 -6.536 6.505 1.00 89.94 408 TYR A CA 1
ATOM 3130 C C . TYR A 1 408 ? -7.568 -7.636 6.423 1.00 89.94 408 TYR A C 1
ATOM 3132 O O . TYR A 1 408 ? -8.646 -7.388 5.904 1.00 89.94 408 TYR A O 1
ATOM 3140 N N . TRP A 1 409 ? -7.285 -8.825 6.961 1.00 91.31 409 TRP A N 1
ATOM 3141 C CA . TRP A 1 409 ? -8.203 -9.950 6.853 1.00 91.31 409 TRP A CA 1
ATOM 3142 C C . TRP A 1 409 ? -9.004 -10.189 8.129 1.00 91.31 409 TRP A C 1
ATOM 3144 O O . TRP A 1 409 ? -10.233 -10.112 8.108 1.00 91.31 409 TRP A O 1
ATOM 3154 N N . LEU A 1 410 ? -8.325 -10.485 9.239 1.00 91.62 410 LEU A N 1
ATOM 3155 C CA . LEU A 1 410 ? -8.980 -11.014 10.436 1.00 91.62 410 LEU A CA 1
ATOM 3156 C C . LEU A 1 410 ? -9.840 -9.971 11.145 1.00 91.62 410 LEU A C 1
ATOM 3158 O O . LEU A 1 410 ? -10.994 -10.261 11.448 1.00 91.62 410 LEU A O 1
ATOM 3162 N N . VAL A 1 411 ? -9.314 -8.768 11.386 1.00 91.38 411 VAL A N 1
ATOM 3163 C CA . VAL A 1 411 ? -10.024 -7.706 12.119 1.00 91.38 411 VAL A CA 1
ATOM 3164 C C . VAL A 1 411 ? -11.359 -7.340 11.450 1.00 91.38 411 VAL A C 1
ATOM 3166 O O . VAL A 1 411 ? -12.383 -7.418 12.130 1.00 91.38 411 VAL A O 1
ATOM 3169 N N . PRO A 1 412 ? -11.417 -7.034 10.139 1.00 91.19 412 PRO A N 1
ATOM 3170 C CA . PRO A 1 412 ? -12.668 -6.890 9.397 1.00 91.19 412 PRO A CA 1
ATOM 3171 C C . PRO A 1 412 ? -13.686 -8.015 9.602 1.00 91.19 412 PRO A C 1
ATOM 3173 O O . PRO A 1 412 ? -14.847 -7.754 9.930 1.00 91.19 412 PRO A O 1
ATOM 3176 N N . LEU A 1 413 ? -13.261 -9.270 9.427 1.00 91.06 413 LEU A N 1
ATOM 3177 C CA . LEU A 1 413 ? -14.145 -10.433 9.542 1.00 91.06 413 LEU A CA 1
ATOM 3178 C C . LEU A 1 413 ? -14.663 -10.607 10.968 1.00 91.06 413 LEU A C 1
ATOM 3180 O O . LEU A 1 413 ? -15.855 -10.848 11.167 1.00 91.06 413 LEU A O 1
ATOM 3184 N N . LEU A 1 414 ? -13.778 -10.446 11.950 1.00 90.12 414 LEU A N 1
ATOM 3185 C CA . LEU A 1 414 ? -14.084 -10.529 13.371 1.00 90.12 414 LEU A CA 1
ATOM 3186 C C . LEU A 1 414 ? -15.112 -9.465 13.769 1.00 90.12 414 LEU A C 1
ATOM 3188 O O . LEU A 1 414 ? -16.162 -9.797 14.326 1.00 90.12 414 LEU A O 1
ATOM 3192 N N . LEU A 1 415 ? -14.854 -8.199 13.431 1.00 89.69 415 LEU A N 1
ATOM 3193 C CA . LEU A 1 415 ? -15.756 -7.089 13.740 1.00 89.69 415 LEU A CA 1
ATOM 3194 C C . LEU A 1 415 ? -17.117 -7.270 13.068 1.00 89.69 415 LEU A C 1
ATOM 3196 O O . LEU A 1 415 ? -18.146 -7.074 13.713 1.00 89.69 415 LEU A O 1
ATOM 3200 N N . ARG A 1 416 ? -17.156 -7.716 11.805 1.00 87.75 416 ARG A N 1
ATOM 3201 C CA . ARG A 1 416 ? -18.426 -7.968 11.112 1.00 87.75 416 ARG A CA 1
ATOM 3202 C C . ARG A 1 416 ? -19.202 -9.132 11.721 1.00 87.75 416 ARG A C 1
ATOM 3204 O O . ARG A 1 416 ? -20.428 -9.062 11.805 1.00 87.75 416 ARG A O 1
ATOM 3211 N N . TRP A 1 417 ? -18.517 -10.197 12.133 1.00 86.38 417 TRP A N 1
ATOM 3212 C CA . TRP A 1 417 ? -19.155 -11.337 12.787 1.00 86.38 417 TRP A CA 1
ATOM 3213 C C . TRP A 1 417 ? -19.786 -10.937 14.130 1.00 86.38 417 TRP A C 1
ATOM 3215 O O . TRP A 1 417 ? -20.939 -11.292 14.385 1.00 86.38 417 TRP A O 1
ATOM 3225 N N . LYS A 1 418 ? -19.077 -10.143 14.945 1.00 87.19 418 LYS A N 1
ATOM 3226 C CA . LYS A 1 418 ? -19.570 -9.624 16.234 1.00 87.19 418 LYS A CA 1
ATOM 3227 C C . LYS A 1 418 ? -20.488 -8.405 16.115 1.00 87.19 418 LYS A C 1
ATOM 3229 O O . LYS A 1 418 ? -21.089 -8.021 17.112 1.00 87.19 418 LYS A O 1
ATOM 3234 N N . LEU A 1 419 ? -20.663 -7.820 14.931 1.00 85.31 419 LEU A N 1
ATOM 3235 C CA . LEU A 1 419 ? -21.443 -6.593 14.747 1.00 85.31 419 LEU A CA 1
ATOM 3236 C C . LEU A 1 419 ? -22.853 -6.619 15.375 1.00 85.31 419 LEU A C 1
ATOM 3238 O O . LEU A 1 419 ? -23.186 -5.649 16.054 1.00 85.31 419 LEU A O 1
ATOM 3242 N N . PRO A 1 420 ? -23.674 -7.685 15.236 1.00 82.75 420 PRO A N 1
ATOM 3243 C CA . PRO A 1 420 ? -25.001 -7.717 15.857 1.00 82.75 420 PRO A CA 1
ATOM 3244 C C . PRO A 1 420 ? -24.952 -7.609 17.385 1.00 82.75 420 PRO A C 1
ATOM 3246 O O . PRO A 1 420 ? -25.836 -7.008 17.985 1.00 82.75 420 PRO A O 1
ATOM 3249 N N . PHE A 1 421 ? -23.911 -8.169 18.007 1.00 82.62 421 PHE A N 1
ATOM 3250 C CA . PHE A 1 421 ? -23.674 -8.059 19.443 1.00 82.62 421 PHE A CA 1
ATOM 3251 C C . PHE A 1 421 ? -23.270 -6.632 19.824 1.00 82.62 421 PHE A C 1
ATOM 3253 O O . PHE A 1 421 ? -23.878 -6.045 20.707 1.00 82.62 421 PHE A O 1
ATOM 3260 N N . ILE A 1 422 ? -22.329 -6.032 19.087 1.00 82.62 422 ILE A N 1
ATOM 3261 C CA . ILE A 1 422 ? -21.884 -4.647 19.321 1.00 82.62 422 ILE A CA 1
ATOM 3262 C C . ILE A 1 422 ? -23.071 -3.672 19.233 1.00 82.62 422 ILE A C 1
ATOM 3264 O O . ILE A 1 422 ? -23.238 -2.807 20.090 1.00 82.62 422 ILE A O 1
ATOM 3268 N N . GLN A 1 423 ? -23.928 -3.842 18.225 1.00 82.06 423 GLN A N 1
ATOM 3269 C CA . GLN A 1 423 ? -25.151 -3.057 18.051 1.00 82.06 423 GLN A CA 1
ATOM 3270 C C . GLN A 1 423 ? -26.124 -3.231 19.220 1.00 82.06 423 GLN A C 1
ATOM 3272 O O . GLN A 1 423 ? -26.678 -2.248 19.708 1.00 82.06 423 GLN A O 1
ATOM 3277 N N . ALA A 1 424 ? -26.313 -4.474 19.670 1.00 75.31 424 ALA A N 1
ATOM 3278 C CA . ALA A 1 424 ? -27.216 -4.806 20.762 1.00 75.31 424 ALA A CA 1
ATOM 3279 C C . ALA A 1 424 ? -26.731 -4.316 22.131 1.00 75.31 424 ALA A C 1
ATOM 3281 O O . ALA A 1 424 ? -27.560 -4.192 23.025 1.00 75.31 424 ALA A O 1
ATOM 3282 N N . THR A 1 425 ? -25.443 -4.022 22.302 1.00 77.75 425 THR A N 1
ATOM 3283 C CA . THR A 1 425 ? -24.905 -3.476 23.558 1.00 77.75 425 THR A CA 1
ATOM 3284 C C . THR A 1 425 ? -24.739 -1.956 23.510 1.00 77.75 425 THR A C 1
ATOM 3286 O O . THR A 1 425 ? -24.816 -1.294 24.540 1.00 77.75 425 THR A O 1
ATOM 3289 N N . SER A 1 426 ? -24.582 -1.364 22.321 1.00 78.31 426 SER A N 1
ATOM 3290 C CA . SER A 1 426 ? -24.312 0.071 22.200 1.00 78.31 426 SER A CA 1
ATOM 3291 C C . SER A 1 426 ? -25.432 0.960 22.781 1.00 78.31 426 SER A C 1
ATOM 3293 O O . SER A 1 426 ? -26.620 0.631 22.665 1.00 78.31 426 SER A O 1
ATOM 3295 N N . PRO A 1 427 ? -25.084 2.118 23.374 1.00 69.00 427 PRO A N 1
ATOM 3296 C CA . PRO A 1 427 ? -26.062 3.091 23.866 1.00 69.00 427 PRO A CA 1
ATOM 3297 C C . PRO A 1 427 ? -26.655 3.964 22.745 1.00 69.00 427 PRO A C 1
ATOM 3299 O O . PRO A 1 427 ? -27.540 4.779 22.993 1.00 69.00 427 PRO A O 1
ATOM 3302 N N . LEU A 1 428 ? -26.153 3.842 21.513 1.00 75.56 428 LEU A N 1
ATOM 3303 C CA . LEU A 1 428 ? -26.586 4.656 20.383 1.00 75.56 428 LEU A CA 1
ATOM 3304 C C . LEU A 1 428 ? -27.880 4.112 19.777 1.00 75.56 428 LEU A C 1
ATOM 3306 O O . LEU A 1 428 ? -28.066 2.904 19.639 1.00 75.56 428 LEU A O 1
ATOM 3310 N N . ALA A 1 429 ? -28.762 5.028 19.373 1.00 63.56 429 ALA A N 1
ATOM 3311 C CA . ALA A 1 429 ? -29.967 4.674 18.642 1.00 63.56 429 ALA A CA 1
ATOM 3312 C C . ALA A 1 429 ? -29.594 3.987 17.321 1.00 63.56 429 ALA A C 1
ATOM 3314 O O . ALA A 1 429 ? -28.686 4.433 16.611 1.00 63.56 429 ALA A O 1
ATOM 3315 N N . PHE A 1 430 ? -30.311 2.913 16.985 1.00 64.00 430 PHE A N 1
ATOM 3316 C CA . PHE A 1 430 ? -30.169 2.275 15.683 1.00 64.00 430 PHE A CA 1
ATOM 3317 C C . PHE A 1 430 ? -30.435 3.322 14.597 1.00 64.00 430 PHE A C 1
ATOM 3319 O O . PHE A 1 430 ? -31.434 4.037 14.703 1.00 64.00 430 PHE A O 1
ATOM 3326 N N . PRO A 1 431 ? -29.574 3.445 13.572 1.00 58.16 431 PRO A N 1
ATOM 3327 C CA . PRO A 1 431 ? -29.918 4.242 12.407 1.00 58.16 431 PRO A CA 1
ATOM 3328 C C . PRO A 1 431 ? -31.282 3.755 11.904 1.00 58.16 431 PRO A C 1
ATOM 3330 O O . PRO A 1 431 ? -31.415 2.572 11.593 1.00 58.16 431 PRO A O 1
ATOM 3333 N N . ASP A 1 432 ? -32.297 4.627 11.903 1.00 45.59 432 ASP A N 1
ATOM 3334 C CA . ASP A 1 432 ? -33.624 4.274 11.398 1.00 45.59 432 ASP A CA 1
ATOM 3335 C C . ASP A 1 432 ? -33.483 3.657 10.005 1.00 45.59 432 ASP A C 1
ATOM 3337 O O . ASP A 1 432 ? -32.691 4.132 9.184 1.00 45.59 432 ASP A O 1
ATOM 3341 N N . GLU A 1 433 ? -34.242 2.590 9.770 1.00 43.25 433 GLU A N 1
ATOM 3342 C CA . GLU A 1 433 ? -34.294 1.785 8.550 1.00 43.25 433 GLU A CA 1
ATOM 3343 C C . GLU A 1 433 ? -34.801 2.642 7.367 1.00 43.25 433 GLU A C 1
ATOM 3345 O O . GLU A 1 433 ? -35.924 2.518 6.896 1.00 43.25 433 GLU A O 1
ATOM 3350 N N . VAL A 1 434 ? -33.986 3.588 6.904 1.00 40.78 434 VAL A N 1
ATOM 3351 C CA . VAL A 1 434 ? -34.196 4.383 5.692 1.00 40.78 434 VAL A CA 1
ATOM 3352 C C . VAL A 1 434 ? -32.830 4.618 5.047 1.00 40.78 434 VAL A C 1
ATOM 3354 O O . VAL A 1 434 ? -32.363 5.755 5.002 1.00 40.78 434 VAL A O 1
ATOM 3357 N N . GLN A 1 435 ? -32.151 3.549 4.598 1.00 36.97 435 GLN A N 1
ATOM 3358 C CA . GLN A 1 435 ? -31.151 3.611 3.506 1.00 36.97 435 GLN A CA 1
ATOM 3359 C C . GLN A 1 435 ? -30.504 2.282 3.059 1.00 36.97 435 GLN A C 1
ATOM 3361 O O . GLN A 1 435 ? -29.626 2.334 2.198 1.00 36.97 435 GLN A O 1
ATOM 3366 N N . ASP A 1 436 ? -30.961 1.108 3.508 1.00 40.66 436 ASP A N 1
ATOM 3367 C CA . ASP A 1 436 ? -30.370 -0.169 3.058 1.00 40.66 436 ASP A CA 1
ATOM 3368 C C . ASP A 1 436 ? -30.656 -0.511 1.579 1.00 40.66 436 ASP A C 1
ATOM 3370 O O . ASP A 1 436 ? -29.922 -1.287 0.979 1.00 40.66 436 ASP A O 1
ATOM 3374 N N . GLU A 1 437 ? -31.646 0.112 0.926 1.00 37.69 437 GLU A N 1
ATOM 3375 C CA . GLU A 1 437 ? -31.899 -0.136 -0.507 1.00 37.69 437 GLU A CA 1
ATOM 3376 C C . GLU A 1 437 ? -30.973 0.641 -1.461 1.00 37.69 437 GLU A C 1
ATOM 3378 O O . GLU A 1 437 ? -30.897 0.289 -2.631 1.00 37.69 437 GLU A O 1
ATOM 3383 N N . ALA A 1 438 ? -30.265 1.686 -1.011 1.00 37.62 438 ALA A N 1
ATOM 3384 C CA . ALA A 1 438 ? -29.445 2.523 -1.902 1.00 37.62 438 ALA A CA 1
ATOM 3385 C C . ALA A 1 438 ? -27.929 2.315 -1.730 1.00 37.62 438 ALA A C 1
ATOM 3387 O O . ALA A 1 438 ? -27.175 2.470 -2.693 1.00 37.62 438 ALA A O 1
ATOM 3388 N N . GLU A 1 439 ? -27.466 1.983 -0.521 1.00 40.66 439 GLU A N 1
ATOM 3389 C CA . GLU A 1 439 ? -26.031 1.841 -0.225 1.00 40.66 439 GLU A CA 1
ATOM 3390 C C . GLU A 1 439 ? -25.500 0.450 -0.629 1.00 40.66 439 GLU A C 1
ATOM 3392 O O . GLU A 1 439 ? -24.503 0.379 -1.353 1.00 40.66 439 GLU A O 1
ATOM 3397 N N . ASP A 1 440 ? -26.224 -0.636 -0.314 1.00 42.41 440 ASP A N 1
ATOM 3398 C CA . ASP A 1 440 ? -25.906 -2.000 -0.789 1.00 42.41 440 ASP A CA 1
ATOM 3399 C C . ASP A 1 440 ? -26.020 -2.116 -2.320 1.00 42.41 440 ASP A C 1
ATOM 3401 O O . ASP A 1 440 ? -25.201 -2.777 -2.967 1.00 42.41 440 ASP A O 1
ATOM 3405 N N . ASP A 1 441 ? -26.974 -1.393 -2.919 1.00 46.53 441 ASP A N 1
ATOM 3406 C CA . ASP A 1 441 ? -27.113 -1.274 -4.372 1.00 46.53 441 ASP A CA 1
ATOM 3407 C C . ASP A 1 441 ? -25.852 -0.669 -5.003 1.00 46.53 441 ASP A C 1
ATOM 3409 O O . ASP A 1 441 ? -25.473 -1.071 -6.092 1.00 46.53 441 ASP A O 1
ATOM 3413 N N . THR A 1 442 ? -25.138 0.247 -4.344 1.00 50.78 442 THR A N 1
ATOM 3414 C CA . THR A 1 442 ? -23.963 0.896 -4.954 1.00 50.78 442 THR A CA 1
ATOM 3415 C C . THR A 1 442 ? -22.732 -0.020 -4.949 1.00 50.78 442 THR A C 1
ATOM 3417 O O . THR A 1 442 ? -21.976 -0.041 -5.921 1.00 50.78 442 THR A O 1
ATOM 3420 N N . VAL A 1 443 ? -22.551 -0.822 -3.893 1.00 52.81 443 VAL A N 1
ATOM 3421 C CA . VAL A 1 443 ? -21.409 -1.746 -3.744 1.00 52.81 443 VAL A CA 1
ATOM 3422 C C . VAL A 1 443 ? -21.587 -2.995 -4.600 1.00 52.81 443 VAL A C 1
ATOM 3424 O O . VAL A 1 443 ? -20.667 -3.375 -5.324 1.00 52.81 443 VAL A O 1
ATOM 3427 N N . ALA A 1 444 ? -22.775 -3.606 -4.576 1.00 52.16 444 ALA A N 1
ATOM 3428 C CA . ALA A 1 444 ? -23.077 -4.754 -5.423 1.00 52.16 444 ALA A CA 1
ATOM 3429 C C . ALA A 1 444 ? -23.041 -4.362 -6.907 1.00 52.16 444 ALA A C 1
ATOM 3431 O O . ALA A 1 444 ? -22.437 -5.067 -7.713 1.00 52.16 444 ALA A O 1
ATOM 3432 N N . VAL A 1 445 ? -23.603 -3.203 -7.274 1.00 53.69 445 VAL A N 1
ATOM 3433 C CA . VAL A 1 445 ? -23.520 -2.686 -8.651 1.00 53.69 445 VAL A CA 1
ATOM 3434 C C . VAL A 1 445 ? -22.086 -2.350 -9.040 1.00 53.69 445 VAL A C 1
ATOM 3436 O O . VAL A 1 445 ? -21.716 -2.628 -10.174 1.00 53.69 445 VAL A O 1
ATOM 3439 N N . GLY A 1 446 ? -21.270 -1.814 -8.128 1.00 50.16 446 GLY A N 1
ATOM 3440 C CA . GLY A 1 446 ? -19.842 -1.585 -8.357 1.00 50.16 446 GLY A CA 1
ATOM 3441 C C . GLY A 1 446 ? -19.075 -2.882 -8.623 1.00 50.16 446 GLY A C 1
ATOM 3442 O O . GLY A 1 446 ? -18.337 -2.958 -9.601 1.00 50.16 446 GLY A O 1
ATOM 3443 N N . ALA A 1 447 ? -19.311 -3.926 -7.822 1.00 49.41 447 ALA A N 1
ATOM 3444 C CA . ALA A 1 447 ? -18.719 -5.247 -8.028 1.00 49.41 447 ALA A CA 1
ATOM 3445 C C . ALA A 1 447 ? -19.169 -5.865 -9.364 1.00 49.41 447 ALA A C 1
ATOM 3447 O O . ALA A 1 447 ? -18.336 -6.274 -10.169 1.00 49.41 447 ALA A O 1
ATOM 3448 N N . PHE A 1 448 ? -20.472 -5.867 -9.655 1.00 51.34 448 PHE A N 1
ATOM 3449 C CA . PHE A 1 448 ? -21.012 -6.390 -10.914 1.00 51.34 448 PHE A CA 1
ATOM 3450 C C . PHE A 1 448 ? -20.530 -5.595 -12.138 1.00 51.34 448 PHE A C 1
ATOM 3452 O O . PHE A 1 448 ? -20.175 -6.197 -13.151 1.00 51.34 448 PHE A O 1
ATOM 3459 N N . ALA A 1 449 ? -20.450 -4.266 -12.042 1.00 50.50 449 ALA A N 1
ATOM 3460 C CA . ALA A 1 449 ? -19.906 -3.416 -13.098 1.00 50.50 449 ALA A CA 1
ATOM 3461 C C . ALA A 1 449 ? -18.407 -3.655 -13.323 1.00 50.50 449 ALA A C 1
ATOM 3463 O O . ALA A 1 449 ? -17.947 -3.642 -14.463 1.00 50.50 449 ALA A O 1
ATOM 3464 N N . MET A 1 450 ? -17.655 -3.945 -12.259 1.00 44.78 450 MET A N 1
ATOM 3465 C CA . MET A 1 450 ? -16.238 -4.299 -12.345 1.00 4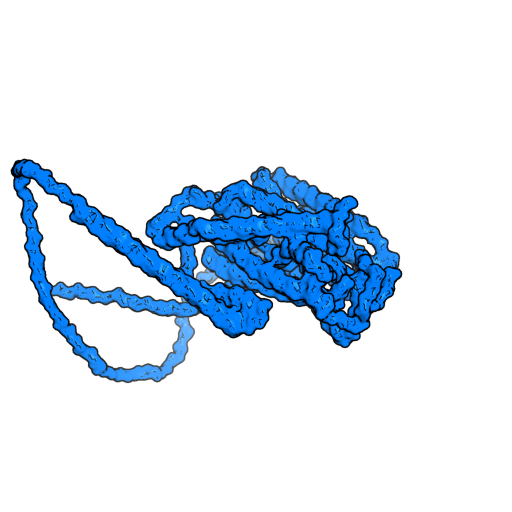4.78 450 MET A CA 1
ATOM 3466 C C . MET A 1 450 ? -16.010 -5.671 -13.002 1.00 44.78 450 MET A C 1
ATOM 3468 O O . MET A 1 450 ? -15.018 -5.847 -13.703 1.00 44.78 450 MET A O 1
ATOM 3472 N N . PHE A 1 451 ? -16.958 -6.607 -12.872 1.00 45.00 451 PHE A N 1
ATOM 3473 C CA . PHE A 1 451 ? -16.987 -7.863 -13.639 1.00 45.00 451 PHE A CA 1
ATOM 3474 C C . PHE A 1 451 ? -17.520 -7.701 -15.078 1.00 45.00 451 PHE A C 1
ATOM 3476 O O . PHE A 1 451 ? -17.779 -8.693 -15.758 1.00 45.00 451 PHE A O 1
ATOM 3483 N N . GLY A 1 452 ? -17.679 -6.466 -15.566 1.00 39.03 452 GLY A N 1
ATOM 3484 C CA . GLY A 1 452 ? -18.062 -6.176 -16.950 1.00 39.03 452 GLY A CA 1
ATOM 3485 C C . GLY A 1 452 ? -19.568 -6.198 -17.221 1.00 39.03 452 GLY A C 1
ATOM 3486 O O . GLY A 1 452 ? -19.976 -6.099 -18.379 1.00 39.03 452 GLY A O 1
ATOM 3487 N N . LEU A 1 453 ? -20.419 -6.299 -16.190 1.00 50.19 453 LEU A N 1
ATOM 3488 C CA . LEU A 1 453 ? -21.864 -6.165 -16.374 1.00 50.19 453 LEU A CA 1
ATOM 3489 C C . LEU A 1 453 ? -22.226 -4.696 -16.600 1.00 50.19 453 LEU A C 1
ATOM 3491 O O . LEU A 1 453 ? -21.818 -3.803 -15.863 1.00 50.19 453 LEU A O 1
ATOM 3495 N N . ASN A 1 454 ? -23.058 -4.437 -17.605 1.00 59.97 454 ASN A N 1
ATOM 3496 C CA . ASN A 1 454 ? -23.617 -3.109 -17.833 1.00 59.97 454 ASN A CA 1
ATOM 3497 C C . ASN A 1 454 ? -24.308 -2.605 -16.549 1.00 59.97 454 ASN A C 1
ATOM 3499 O O . ASN A 1 454 ? -25.076 -3.343 -15.932 1.00 59.97 454 ASN A O 1
ATOM 3503 N N . VAL A 1 455 ? -24.067 -1.347 -16.165 1.00 53.12 455 VAL A N 1
ATOM 3504 C CA . VAL A 1 455 ? -24.571 -0.714 -14.929 1.00 53.12 455 VAL A CA 1
ATOM 3505 C C . VAL A 1 455 ? -26.083 -0.901 -14.742 1.00 53.12 455 VAL A C 1
ATOM 3507 O O . VAL A 1 455 ? -26.550 -1.100 -13.620 1.00 53.12 455 VAL A O 1
ATOM 3510 N N . ASN A 1 456 ? -26.858 -0.906 -15.831 1.00 56.47 456 ASN A N 1
ATOM 3511 C CA . ASN A 1 456 ? -28.303 -1.142 -15.772 1.00 56.47 456 ASN A CA 1
ATOM 3512 C C . ASN A 1 456 ? -28.653 -2.607 -15.442 1.00 56.47 456 ASN A C 1
ATOM 3514 O O . ASN A 1 456 ? -29.581 -2.865 -14.674 1.00 56.47 456 ASN A O 1
ATOM 3518 N N . TYR A 1 457 ? -27.883 -3.567 -15.958 1.00 51.94 457 TYR A N 1
ATOM 3519 C CA . TYR A 1 457 ? -28.026 -4.993 -15.642 1.00 51.94 457 TYR A CA 1
ATOM 3520 C C . TYR A 1 457 ? -27.526 -5.321 -14.234 1.00 51.94 457 TYR A C 1
ATOM 3522 O O . TYR A 1 457 ? -28.219 -6.007 -13.486 1.00 51.94 457 TYR A O 1
ATOM 3530 N N . ALA A 1 458 ? -26.385 -4.759 -13.834 1.00 55.12 458 ALA A N 1
ATOM 3531 C CA . ALA A 1 458 ? -25.840 -4.861 -12.484 1.00 55.12 458 ALA A CA 1
ATOM 3532 C C . ALA A 1 458 ? -26.850 -4.381 -11.426 1.00 55.12 458 ALA A C 1
ATOM 3534 O O . ALA A 1 458 ? -27.069 -5.055 -10.421 1.00 55.12 458 ALA A O 1
ATOM 3535 N N . ARG A 1 459 ? -27.536 -3.259 -11.696 1.00 53.50 459 ARG A N 1
ATOM 3536 C CA . ARG A 1 459 ? -28.589 -2.699 -10.828 1.00 53.50 459 ARG A CA 1
ATOM 3537 C C . ARG A 1 459 ? -29.855 -3.550 -10.796 1.00 53.50 459 ARG A C 1
ATOM 3539 O O . ARG A 1 459 ? -30.609 -3.511 -9.832 1.00 53.50 459 ARG A O 1
ATOM 3546 N N . THR A 1 460 ? -30.112 -4.312 -11.851 1.00 61.31 460 THR A N 1
ATOM 3547 C CA . THR A 1 460 ? -31.245 -5.241 -11.885 1.00 61.31 460 THR A CA 1
ATOM 3548 C C . THR A 1 460 ? -30.917 -6.499 -11.082 1.00 61.31 460 THR A C 1
ATOM 3550 O O . THR A 1 460 ? -31.725 -6.922 -10.260 1.00 61.31 460 THR A O 1
ATOM 3553 N N . MET A 1 461 ? -29.710 -7.054 -11.238 1.00 52.88 461 MET A N 1
ATOM 3554 C CA . MET A 1 461 ? -29.258 -8.210 -10.457 1.00 52.88 461 MET A CA 1
ATOM 3555 C C . MET A 1 461 ? -29.127 -7.909 -8.963 1.00 52.88 461 MET A C 1
ATOM 3557 O O . MET A 1 461 ? -29.553 -8.744 -8.166 1.00 52.88 461 MET A O 1
ATOM 3561 N N . SER A 1 462 ? -28.606 -6.736 -8.573 1.00 58.56 462 SER A N 1
ATOM 3562 C CA . SER A 1 462 ? -28.539 -6.348 -7.153 1.00 58.56 462 SER A CA 1
ATOM 3563 C C . SER A 1 462 ? -29.930 -6.354 -6.518 1.00 58.56 462 SER A C 1
ATOM 3565 O O . SER A 1 462 ? -30.123 -6.952 -5.463 1.00 58.56 462 SER A O 1
ATOM 3567 N N . LYS A 1 463 ? -30.920 -5.792 -7.222 1.00 56.19 463 LYS A N 1
ATOM 3568 C CA . LYS A 1 463 ? -32.318 -5.717 -6.779 1.00 56.19 463 LYS A CA 1
ATOM 3569 C C . LYS A 1 463 ? -33.024 -7.064 -6.722 1.00 56.19 463 LYS A C 1
ATOM 3571 O O . LYS A 1 463 ? -33.909 -7.248 -5.891 1.00 56.19 463 LYS A O 1
ATOM 3576 N N . VAL A 1 464 ? -32.680 -7.994 -7.610 1.00 62.28 464 VAL A N 1
ATOM 3577 C CA . VAL A 1 464 ? -33.233 -9.356 -7.586 1.00 62.28 464 VAL A CA 1
ATOM 3578 C C . VAL A 1 464 ? -32.667 -10.130 -6.395 1.00 62.28 464 VAL A C 1
ATOM 3580 O O . VAL A 1 464 ? -33.442 -10.688 -5.624 1.00 62.28 464 VAL A O 1
ATOM 3583 N N . LEU A 1 465 ? -31.348 -10.087 -6.186 1.00 51.03 465 LEU A N 1
ATOM 3584 C CA . LEU A 1 465 ? -30.681 -10.731 -5.048 1.00 51.03 465 LEU A CA 1
ATOM 3585 C C . LEU A 1 465 ? -31.133 -10.155 -3.699 1.00 51.03 465 LEU A C 1
ATOM 3587 O O . LEU A 1 465 ? -31.398 -10.916 -2.767 1.00 51.03 465 LEU A O 1
ATOM 3591 N N . SER A 1 466 ? -31.268 -8.829 -3.592 1.00 54.09 466 SER A N 1
ATOM 3592 C CA . SER A 1 466 ? -31.729 -8.178 -2.360 1.00 54.09 466 SER A CA 1
ATOM 3593 C C . SER A 1 466 ? -33.196 -8.494 -2.061 1.00 54.09 466 SER A C 1
ATOM 3595 O O . SER A 1 466 ? -33.539 -8.799 -0.914 1.00 54.09 466 SER A O 1
ATOM 3597 N N . ARG A 1 467 ? -34.059 -8.526 -3.089 1.00 47.38 467 ARG A N 1
ATOM 3598 C CA . ARG A 1 467 ? -35.457 -8.959 -2.949 1.00 47.38 467 ARG A CA 1
ATOM 3599 C C . ARG A 1 467 ? -35.574 -10.408 -2.512 1.00 47.38 467 ARG A C 1
ATOM 3601 O O . ARG A 1 467 ? -36.362 -10.670 -1.609 1.00 47.38 467 ARG A O 1
ATOM 3608 N N . ASP A 1 468 ? -34.804 -11.324 -3.090 1.00 46.66 468 ASP A N 1
ATOM 3609 C CA . ASP A 1 468 ? -34.871 -12.744 -2.725 1.00 46.66 468 ASP A CA 1
ATOM 3610 C C . ASP A 1 468 ? -34.455 -12.965 -1.266 1.00 46.66 468 ASP A C 1
ATOM 3612 O O . ASP A 1 468 ? -35.115 -13.686 -0.513 1.00 46.66 468 ASP A O 1
ATOM 3616 N N . HIS A 1 469 ? -33.422 -12.250 -0.815 1.00 44.97 469 HIS A N 1
ATOM 3617 C CA . HIS A 1 469 ? -32.953 -12.310 0.568 1.00 44.97 469 HIS A CA 1
ATOM 3618 C C . HIS A 1 469 ? -33.962 -11.688 1.559 1.00 44.97 469 HIS A C 1
ATOM 3620 O O . HIS A 1 469 ? -34.193 -12.213 2.658 1.00 44.97 469 HIS A O 1
ATOM 3626 N N . ALA A 1 470 ? -34.625 -10.593 1.171 1.00 46.75 470 ALA A N 1
ATOM 3627 C CA . ALA A 1 470 ? -35.695 -9.966 1.952 1.00 46.75 470 ALA A CA 1
ATOM 3628 C C . ALA A 1 470 ? -36.967 -10.835 2.004 1.00 46.75 470 ALA A C 1
ATOM 3630 O O . ALA A 1 470 ? -37.649 -10.900 3.029 1.00 46.75 470 ALA A O 1
ATOM 3631 N N . LEU A 1 471 ? -37.277 -11.549 0.924 1.00 44.94 471 LEU A N 1
ATOM 3632 C CA . LEU A 1 471 ? -38.445 -12.421 0.831 1.00 44.94 471 LEU A CA 1
ATOM 3633 C C . LEU A 1 471 ? -38.215 -13.724 1.612 1.00 44.94 471 LEU A C 1
ATOM 3635 O O . LEU A 1 471 ? -39.073 -14.117 2.406 1.00 44.94 471 LEU A O 1
ATOM 3639 N N . GLN A 1 472 ? -37.024 -14.323 1.512 1.00 49.03 472 GLN A N 1
ATOM 3640 C CA . GLN A 1 472 ? -36.624 -15.472 2.334 1.00 49.03 472 GLN A CA 1
ATOM 3641 C C . GLN A 1 472 ? -36.603 -15.148 3.829 1.00 49.03 472 GLN A C 1
ATOM 3643 O O . GLN A 1 472 ? -37.044 -15.968 4.639 1.00 49.03 472 GLN A O 1
ATOM 3648 N N . SER A 1 473 ? -36.129 -13.960 4.216 1.00 42.06 473 SER A N 1
ATOM 3649 C CA . SER A 1 473 ? -36.132 -13.560 5.626 1.00 42.06 473 SER A CA 1
ATOM 3650 C C . SER A 1 473 ? -37.558 -13.399 6.158 1.00 42.06 473 SER A C 1
ATOM 3652 O O . SER A 1 473 ? -37.878 -13.981 7.191 1.00 42.06 473 SER A O 1
ATOM 3654 N N . ARG A 1 474 ? -38.459 -12.742 5.414 1.00 50.94 474 ARG A N 1
ATOM 3655 C CA . ARG A 1 474 ? -39.885 -12.615 5.776 1.00 50.94 474 ARG A CA 1
ATOM 3656 C C . ARG A 1 474 ? -40.608 -13.961 5.866 1.00 50.94 474 ARG A C 1
ATOM 3658 O O . ARG A 1 474 ? -41.439 -14.146 6.759 1.00 50.94 474 ARG A O 1
ATOM 3665 N N . LEU A 1 475 ? -40.302 -14.900 4.969 1.00 47.34 475 LEU A N 1
ATOM 3666 C CA . LEU A 1 475 ? -40.862 -16.254 5.008 1.00 47.34 475 LEU A CA 1
ATOM 3667 C C . LEU A 1 475 ? -40.381 -17.028 6.241 1.00 47.34 475 LEU A C 1
ATOM 3669 O O . LEU A 1 475 ? -41.203 -17.646 6.921 1.00 47.34 475 LEU A O 1
ATOM 3673 N N . ARG A 1 476 ? -39.090 -16.927 6.587 1.00 49.00 476 ARG A N 1
ATOM 3674 C CA . ARG A 1 476 ? -38.551 -17.524 7.818 1.00 49.00 476 ARG A CA 1
ATOM 3675 C C . ARG A 1 476 ? -39.211 -16.937 9.061 1.00 49.00 476 ARG A C 1
ATOM 3677 O O . ARG A 1 476 ? -39.726 -17.706 9.868 1.00 49.00 476 ARG A O 1
ATOM 3684 N N . THR A 1 477 ? -39.324 -15.614 9.174 1.00 55.00 477 THR A N 1
ATOM 3685 C CA . THR A 1 477 ? -39.968 -14.973 10.335 1.00 55.00 477 THR A CA 1
ATOM 3686 C C . THR A 1 477 ? -41.431 -15.399 10.491 1.00 55.00 477 THR A C 1
ATOM 3688 O O . THR A 1 477 ? -41.886 -15.658 11.603 1.00 55.00 477 THR A O 1
ATOM 3691 N N . ARG A 1 478 ? -42.178 -15.543 9.385 1.00 53.69 478 ARG A N 1
ATOM 3692 C CA . ARG A 1 478 ? -43.564 -16.050 9.415 1.00 53.69 478 ARG A CA 1
ATOM 3693 C C . ARG A 1 478 ? -43.655 -17.519 9.823 1.00 53.69 478 ARG A C 1
ATOM 3695 O O . ARG A 1 478 ? -44.580 -17.877 10.551 1.00 53.69 478 ARG A O 1
ATOM 3702 N N . SER A 1 479 ? -42.725 -18.357 9.367 1.00 55.28 479 SER A N 1
ATOM 3703 C CA . SER A 1 479 ? -42.672 -19.764 9.780 1.00 55.28 479 SER A CA 1
ATOM 3704 C C . SER A 1 479 ? -42.346 -19.906 11.269 1.00 55.28 479 SER A C 1
ATOM 3706 O O . SER A 1 479 ? -43.019 -20.659 11.966 1.00 55.28 479 SER A O 1
ATOM 3708 N N . GLU A 1 480 ? -41.418 -19.091 11.781 1.00 58.25 480 GLU A N 1
ATOM 3709 C CA . GLU A 1 480 ? -41.051 -19.066 13.198 1.00 58.25 480 GLU A CA 1
ATOM 3710 C C . GLU A 1 480 ? -42.202 -18.560 14.079 1.00 58.25 480 GLU A C 1
ATOM 3712 O O . GLU A 1 480 ? -42.473 -19.143 15.124 1.00 58.25 480 GLU A O 1
ATOM 3717 N N . LEU A 1 481 ? -42.931 -17.524 13.646 1.00 59.31 481 LEU A N 1
ATOM 3718 C CA . LEU A 1 481 ? -44.121 -17.024 14.348 1.00 59.31 481 LEU A CA 1
ATOM 3719 C C . LEU A 1 481 ? -45.240 -18.070 14.413 1.00 59.31 481 LEU A C 1
ATOM 3721 O O . LEU A 1 481 ? -45.849 -18.244 15.468 1.00 59.31 481 LEU A O 1
ATOM 3725 N N . ARG A 1 482 ? -45.488 -18.793 13.313 1.00 57.69 482 ARG A N 1
ATOM 3726 C CA . ARG A 1 482 ? -46.464 -19.895 13.293 1.00 57.69 482 ARG A CA 1
ATOM 3727 C C . ARG A 1 482 ? -46.055 -21.032 14.222 1.00 57.69 482 ARG A C 1
ATOM 3729 O O . ARG A 1 482 ? -46.906 -21.584 14.910 1.00 57.69 482 ARG A O 1
ATOM 3736 N N . GLN A 1 483 ? -44.768 -21.359 14.267 1.00 67.06 483 GLN A N 1
ATOM 3737 C CA . GLN A 1 483 ? -44.256 -22.397 15.153 1.00 67.06 483 GLN A CA 1
ATOM 3738 C C . GLN A 1 483 ? -44.395 -21.993 16.628 1.00 67.06 483 GLN A C 1
ATOM 3740 O O . GLN A 1 483 ? -44.930 -22.764 17.418 1.00 67.06 483 GLN A O 1
ATOM 3745 N N . ASN A 1 484 ? -44.071 -20.743 16.971 1.00 60.50 484 ASN A N 1
ATOM 3746 C CA . ASN A 1 484 ? -44.246 -20.221 18.328 1.00 60.50 484 ASN A CA 1
ATOM 3747 C C . ASN A 1 484 ? -45.725 -20.179 18.759 1.00 60.50 484 ASN A C 1
ATOM 3749 O O . ASN A 1 484 ? -46.054 -20.521 19.892 1.00 60.50 484 ASN A O 1
ATOM 3753 N N . GLN A 1 485 ? -46.639 -19.799 17.858 1.00 64.12 485 GLN A N 1
ATOM 3754 C CA . GLN A 1 485 ? -48.083 -19.834 18.132 1.00 64.12 485 GLN A CA 1
ATOM 3755 C C . GLN A 1 485 ? -48.596 -21.263 18.348 1.00 64.12 485 GLN A C 1
ATOM 3757 O O . GLN A 1 485 ? -49.404 -21.493 19.249 1.00 64.12 485 GLN A O 1
ATOM 3762 N N . ASN A 1 486 ? -48.101 -22.225 17.569 1.00 63.91 486 ASN A N 1
ATOM 3763 C CA . ASN A 1 486 ? -48.455 -23.633 17.730 1.00 63.91 486 ASN A CA 1
ATOM 3764 C C . ASN A 1 486 ? -47.933 -24.207 19.055 1.00 63.91 486 ASN A C 1
ATOM 3766 O O . ASN A 1 486 ? -48.668 -24.941 19.718 1.00 63.91 486 ASN A O 1
ATOM 3770 N N . ASP A 1 487 ? -46.728 -23.823 19.479 1.00 62.25 487 ASP A N 1
ATOM 3771 C CA . ASP A 1 487 ? -46.142 -24.240 20.757 1.00 62.25 487 ASP A CA 1
ATOM 3772 C C . ASP A 1 487 ? -46.891 -23.637 21.956 1.00 62.25 487 ASP A C 1
ATOM 3774 O O . ASP A 1 487 ? -47.158 -24.329 22.943 1.00 62.25 487 ASP A O 1
ATOM 3778 N N . ILE A 1 488 ? -47.315 -22.371 21.864 1.00 67.06 488 ILE A N 1
ATOM 3779 C CA . ILE A 1 488 ? -48.155 -21.720 22.883 1.00 67.06 488 ILE A CA 1
ATOM 3780 C C . ILE A 1 488 ? -49.534 -22.395 22.957 1.00 67.06 488 ILE A C 1
ATOM 3782 O O . ILE A 1 488 ? -50.014 -22.706 24.049 1.00 67.06 488 ILE A O 1
ATOM 3786 N N . ALA A 1 489 ? -50.149 -22.700 21.812 1.00 64.19 489 ALA A N 1
ATOM 3787 C CA . ALA A 1 489 ? -51.424 -23.414 21.757 1.00 64.19 489 ALA A CA 1
ATOM 3788 C C . ALA A 1 489 ? -51.312 -24.868 22.258 1.00 64.19 489 ALA A C 1
ATOM 3790 O O . ALA A 1 489 ? -52.262 -25.411 22.824 1.00 64.19 489 ALA A O 1
ATOM 3791 N N . ALA A 1 490 ? -50.166 -25.527 22.063 1.00 61.12 490 ALA A N 1
ATOM 3792 C CA . ALA A 1 490 ? -49.892 -26.851 22.618 1.00 61.12 490 ALA A CA 1
ATOM 3793 C C . ALA A 1 490 ? -49.735 -26.803 24.149 1.00 61.12 490 ALA A C 1
ATOM 3795 O O . ALA A 1 490 ? -50.327 -27.625 24.847 1.00 61.12 490 ALA A O 1
ATOM 3796 N N . ARG A 1 491 ? -49.031 -25.795 24.683 1.00 61.84 491 ARG A N 1
ATOM 3797 C CA . ARG A 1 491 ? -48.881 -25.580 26.135 1.00 61.84 491 ARG A CA 1
ATOM 3798 C C . ARG A 1 491 ? -50.202 -25.224 26.823 1.00 61.84 491 ARG A C 1
ATOM 3800 O O . ARG A 1 491 ? -50.481 -25.754 27.894 1.00 61.84 491 ARG A O 1
ATOM 3807 N N . GLY A 1 492 ? -51.044 -24.402 26.195 1.00 60.94 492 GLY A N 1
ATOM 3808 C CA . GLY A 1 492 ? -52.381 -24.078 26.713 1.00 60.94 492 GLY A CA 1
ATOM 3809 C C . GLY A 1 492 ? -53.320 -25.290 26.770 1.00 60.94 492 GLY A C 1
ATOM 3810 O O . GLY A 1 492 ? -54.074 -25.443 27.731 1.00 60.94 492 GLY A O 1
ATOM 3811 N N . ARG A 1 493 ? -53.225 -26.197 25.786 1.00 57.72 493 ARG A N 1
ATOM 3812 C CA . ARG A 1 493 ? -53.969 -27.472 25.768 1.00 57.72 493 ARG A CA 1
ATOM 3813 C C . ARG A 1 493 ? -53.450 -28.478 26.796 1.00 57.72 493 ARG A C 1
ATOM 3815 O O . ARG A 1 493 ? -54.242 -29.197 27.392 1.00 57.72 493 ARG A O 1
ATOM 3822 N N . ALA A 1 494 ? -52.142 -28.500 27.053 1.00 50.78 494 ALA A N 1
ATOM 3823 C CA . ALA A 1 494 ? -51.561 -29.323 28.113 1.00 50.78 494 ALA A CA 1
ATOM 3824 C C . ALA A 1 494 ? -51.969 -28.837 29.520 1.00 50.78 494 ALA A C 1
ATOM 3826 O O . ALA A 1 494 ? -52.233 -29.656 30.396 1.00 50.78 494 ALA A O 1
ATOM 3827 N N . ALA A 1 495 ? -52.093 -27.520 29.724 1.00 49.72 495 ALA A N 1
ATOM 3828 C CA . ALA A 1 495 ? -52.501 -26.934 31.004 1.00 49.72 495 ALA A CA 1
ATOM 3829 C C . ALA A 1 495 ? -53.987 -27.167 31.350 1.00 49.72 495 ALA A C 1
ATOM 3831 O O . ALA A 1 495 ? -54.340 -27.225 32.522 1.00 49.72 495 ALA A O 1
ATOM 3832 N N . THR A 1 496 ? -54.859 -27.350 30.353 1.00 49.78 496 THR A N 1
ATOM 3833 C CA . THR A 1 496 ? -56.296 -27.631 30.561 1.00 49.78 496 THR A CA 1
ATOM 3834 C C . THR A 1 496 ? -56.604 -29.107 30.838 1.00 49.78 496 THR A C 1
ATOM 3836 O O . THR A 1 496 ? -57.693 -29.422 31.307 1.00 49.78 496 THR A O 1
ATOM 3839 N N . LEU A 1 497 ? -55.647 -30.012 30.603 1.00 46.91 497 LEU A N 1
ATOM 3840 C CA . LEU A 1 497 ? -55.771 -31.451 30.877 1.00 46.91 497 LEU A CA 1
ATOM 3841 C C . LEU A 1 497 ? -55.250 -31.859 32.269 1.00 46.91 497 LEU A C 1
ATOM 3843 O O . LEU A 1 497 ? -55.430 -33.005 32.674 1.00 46.91 497 LEU A O 1
ATOM 3847 N N . ALA A 1 498 ? -54.640 -30.936 33.018 1.00 41.16 498 ALA A N 1
ATOM 3848 C CA . ALA A 1 498 ? -54.066 -31.184 34.339 1.00 41.16 498 ALA A CA 1
ATOM 3849 C C . ALA A 1 498 ? -54.941 -30.595 35.466 1.00 41.16 498 ALA A C 1
ATOM 3851 O O . ALA A 1 498 ? -54.548 -29.649 36.140 1.00 41.16 498 ALA A O 1
ATOM 3852 N N . VAL A 1 499 ? -56.135 -31.158 35.687 1.00 38.78 499 VAL A N 1
ATOM 3853 C CA . VAL A 1 499 ? -56.935 -30.919 36.907 1.00 38.78 499 VAL A CA 1
ATOM 3854 C C . VAL A 1 499 ? -57.313 -32.272 37.530 1.00 38.78 499 VAL A C 1
ATOM 3856 O O . VAL A 1 499 ? -58.081 -33.016 36.916 1.00 38.78 499 VAL A O 1
ATOM 3859 N N . PRO A 1 500 ? -56.811 -32.633 38.730 1.00 36.00 500 PRO A N 1
ATOM 3860 C CA . PRO A 1 500 ? -57.235 -33.840 39.441 1.00 36.00 500 PRO A CA 1
ATOM 3861 C C . PRO A 1 500 ? -58.564 -33.627 40.193 1.00 36.00 500 PRO A C 1
ATOM 3863 O O . PRO A 1 500 ? -58.808 -32.566 40.764 1.00 36.00 500 PRO A O 1
ATOM 3866 N N . LYS A 1 501 ? -59.420 -34.659 40.211 1.00 34.12 501 LYS A N 1
ATOM 3867 C CA . LYS A 1 501 ? -60.705 -34.734 40.939 1.00 34.12 501 LYS A CA 1
ATOM 3868 C C . LYS A 1 501 ? -60.532 -35.189 42.406 1.00 34.12 501 LYS A C 1
ATOM 3870 O O . LYS A 1 501 ? -59.846 -36.177 42.639 1.00 34.12 501 LYS A O 1
ATOM 3875 N N . GLY A 1 502 ? -61.316 -34.587 43.319 1.00 28.58 502 GLY A N 1
ATOM 3876 C CA . GLY A 1 502 ? -61.698 -35.083 44.670 1.00 28.58 502 GLY A CA 1
ATOM 3877 C C . GLY A 1 502 ? -60.928 -34.433 45.838 1.00 28.58 502 GLY A C 1
ATOM 3878 O O . GLY A 1 502 ? -59.725 -34.279 45.719 1.00 28.58 502 GLY A O 1
ATOM 3879 N N . SER A 1 503 ? -61.494 -34.022 46.988 1.00 26.69 503 SER A N 1
ATOM 3880 C CA . SER A 1 503 ? -62.795 -34.280 47.646 1.00 26.69 503 SER A CA 1
ATOM 3881 C C . SER A 1 503 ? -63.021 -33.362 48.888 1.00 26.69 503 SER A C 1
ATOM 3883 O O . SER A 1 503 ? -62.074 -33.240 49.654 1.00 26.69 503 SER A O 1
ATOM 3885 N N . ARG A 1 504 ? -64.262 -32.834 49.074 1.00 30.30 504 ARG A N 1
ATOM 3886 C CA . ARG A 1 504 ? -65.087 -32.531 50.307 1.00 30.30 504 ARG A CA 1
ATOM 3887 C C . ARG A 1 504 ? -64.444 -31.829 51.534 1.00 30.30 504 ARG A C 1
ATOM 3889 O O . ARG A 1 504 ? -63.388 -32.271 51.950 1.00 30.30 504 ARG A O 1
ATOM 3896 N N . ASP A 1 505 ? -64.995 -30.892 52.326 1.00 29.23 505 ASP A N 1
ATOM 3897 C CA . ASP A 1 505 ? -66.166 -29.973 52.496 1.00 29.23 505 ASP A CA 1
ATOM 3898 C C . ASP A 1 505 ? -65.777 -29.037 53.720 1.00 29.23 505 ASP A C 1
ATOM 3900 O O . ASP A 1 505 ? -64.650 -29.171 54.199 1.00 29.23 505 ASP A O 1
ATOM 3904 N N . PRO A 1 506 ? -66.636 -28.221 54.392 1.00 48.19 506 PRO A N 1
ATOM 3905 C CA . PRO A 1 506 ? -67.237 -26.926 54.015 1.00 48.19 506 PRO A CA 1
ATOM 3906 C C . PRO A 1 506 ? -67.005 -25.756 55.044 1.00 48.19 506 PRO A C 1
ATOM 3908 O O . PRO A 1 506 ? -66.388 -25.948 56.084 1.00 48.19 506 PRO A O 1
ATOM 3911 N N . LEU A 1 507 ? -67.620 -24.580 54.774 1.00 26.83 507 LEU A N 1
ATOM 3912 C CA . LEU A 1 507 ? -67.970 -23.427 55.662 1.00 26.83 507 LEU A CA 1
ATOM 3913 C C . LEU A 1 507 ? -66.975 -22.258 55.895 1.00 26.83 507 LEU A C 1
ATOM 3915 O O . LEU A 1 507 ? -66.141 -22.314 56.788 1.00 26.83 507 LEU A O 1
ATOM 3919 N N . LEU A 1 508 ? -67.205 -21.125 55.198 1.00 30.19 508 LEU A N 1
ATOM 3920 C CA . LEU A 1 508 ? -67.618 -19.807 55.755 1.00 30.19 508 LEU A CA 1
ATOM 3921 C C . LEU A 1 508 ? -67.748 -18.740 54.631 1.00 30.19 508 LEU A C 1
ATOM 3923 O O . LEU A 1 508 ? -66.826 -18.504 53.858 1.00 30.19 508 LEU A O 1
ATOM 3927 N N . THR A 1 509 ? -68.928 -18.123 54.529 1.00 27.08 509 THR A N 1
ATOM 3928 C CA . THR A 1 509 ? -69.352 -17.009 53.636 1.00 27.08 509 THR A CA 1
ATOM 3929 C C . THR A 1 509 ? -68.974 -15.620 54.209 1.00 27.08 509 THR A C 1
ATOM 3931 O O . THR A 1 509 ? -68.585 -15.594 55.375 1.00 27.08 509 THR A O 1
ATOM 3934 N N . PRO A 1 510 ? -69.274 -14.444 53.589 1.00 42.44 510 PRO A N 1
ATOM 3935 C CA . PRO A 1 510 ? -69.490 -14.063 52.173 1.00 42.44 510 PRO A CA 1
ATOM 3936 C C . PRO A 1 510 ? -68.772 -12.740 51.751 1.00 42.44 510 PRO A C 1
ATOM 3938 O O . PRO A 1 510 ? -68.509 -11.872 52.576 1.00 42.44 510 PRO A O 1
ATOM 3941 N N . SER A 1 511 ? -68.623 -12.485 50.444 1.00 25.27 511 SER A N 1
ATOM 3942 C CA . SER A 1 511 ? -68.928 -11.164 49.848 1.00 25.27 511 SER A CA 1
ATOM 3943 C C . SER A 1 511 ? -69.132 -11.293 48.329 1.00 25.27 511 SER A C 1
ATOM 3945 O O . SER A 1 511 ? -68.385 -11.967 47.631 1.00 25.27 511 SER A O 1
ATOM 3947 N N . ASN A 1 512 ? -70.221 -10.707 47.838 1.00 25.55 512 ASN A N 1
ATOM 3948 C CA . ASN A 1 512 ? -70.800 -10.820 46.492 1.00 25.55 512 ASN A CA 1
ATOM 3949 C C . ASN A 1 512 ? -71.387 -9.424 46.149 1.00 25.55 512 ASN A C 1
ATOM 3951 O O . ASN A 1 512 ? -71.687 -8.686 47.090 1.00 25.55 512 ASN A O 1
ATOM 3955 N N . PRO A 1 513 ? -71.824 -9.125 44.910 1.00 51.16 513 PRO A N 1
ATOM 3956 C CA . PRO A 1 513 ? -71.134 -9.037 43.614 1.00 51.16 513 PRO A CA 1
ATOM 3957 C C . PRO A 1 513 ? -71.446 -7.608 43.020 1.00 51.16 513 PRO A C 1
ATOM 3959 O O . PRO A 1 513 ? -71.437 -6.705 43.857 1.00 51.16 513 PRO A O 1
ATOM 3962 N N . PRO A 1 514 ? -71.714 -7.278 41.715 1.00 36.69 514 PRO A N 1
ATOM 3963 C CA . PRO A 1 514 ? -72.557 -7.999 40.739 1.00 36.69 514 PRO A CA 1
ATOM 3964 C C . PRO A 1 514 ? -72.090 -8.018 39.255 1.00 36.69 514 PRO A C 1
ATOM 3966 O O . PRO A 1 514 ? -71.246 -7.252 38.801 1.00 36.69 514 PRO A O 1
ATOM 3969 N N . LEU A 1 515 ? -72.729 -8.916 38.495 1.00 28.58 515 LEU A N 1
ATOM 3970 C CA . LEU A 1 515 ? -72.834 -8.960 37.028 1.00 28.58 515 LEU A CA 1
ATOM 3971 C C . LEU A 1 515 ? -73.828 -7.913 36.497 1.00 28.58 515 LEU A C 1
ATOM 3973 O O . LEU A 1 515 ? -74.871 -7.754 37.126 1.00 28.58 515 LEU A O 1
ATOM 3977 N N . VAL A 1 516 ? -73.611 -7.364 35.286 1.00 26.84 516 VAL A N 1
ATOM 3978 C CA . VAL A 1 516 ? -74.688 -6.853 34.401 1.00 26.84 516 VAL A CA 1
ATOM 3979 C C . VAL A 1 516 ? -74.355 -7.041 32.897 1.00 26.84 516 VAL A C 1
ATOM 3981 O O . VAL A 1 516 ? -73.383 -6.501 32.384 1.00 26.84 516 VAL A O 1
ATOM 3984 N N . THR A 1 517 ? -75.207 -7.861 32.270 1.00 25.45 517 THR A N 1
ATOM 3985 C CA . THR A 1 517 ? -75.755 -8.017 30.895 1.00 25.45 517 THR A CA 1
ATOM 3986 C C . THR A 1 517 ? -75.176 -7.390 29.604 1.00 25.45 517 THR A C 1
ATOM 3988 O O . THR A 1 517 ? -74.857 -6.212 29.502 1.00 25.45 517 THR A O 1
ATOM 3991 N N . GLU A 1 518 ? -75.275 -8.243 28.579 1.00 31.27 518 GLU A N 1
ATOM 3992 C CA . GLU A 1 518 ? -75.300 -8.138 27.107 1.00 31.27 518 GLU A CA 1
ATOM 3993 C C . GLU A 1 518 ? -76.254 -7.074 26.495 1.00 31.27 518 GLU A C 1
ATOM 3995 O O . GLU A 1 518 ? -77.323 -6.835 27.053 1.00 31.27 518 GLU A O 1
ATOM 4000 N N . ASN A 1 519 ? -75.909 -6.488 25.325 1.00 23.86 519 ASN A N 1
ATOM 4001 C CA . ASN A 1 519 ? -76.868 -6.054 24.280 1.00 23.86 519 ASN A CA 1
ATOM 4002 C C . ASN A 1 519 ? -76.228 -5.638 22.923 1.00 23.86 519 ASN A C 1
ATOM 4004 O O . ASN A 1 519 ? -75.125 -5.100 22.863 1.00 23.86 519 ASN A O 1
ATOM 4008 N N . LEU A 1 520 ? -76.979 -5.906 21.843 1.00 26.11 520 LEU A N 1
ATOM 4009 C CA . LEU A 1 520 ? -76.715 -5.774 20.393 1.00 26.11 520 LEU A CA 1
ATOM 4010 C C . LEU A 1 520 ? -77.093 -4.401 19.759 1.00 26.11 520 LEU A C 1
ATOM 4012 O O . LEU A 1 520 ? -77.955 -3.711 20.294 1.00 26.11 520 LEU A O 1
ATOM 4016 N N . ARG A 1 521 ? -76.610 -4.181 18.504 1.00 22.58 521 ARG A N 1
ATOM 4017 C CA . ARG A 1 521 ? -77.087 -3.278 17.392 1.00 22.58 521 ARG A CA 1
ATOM 4018 C C . ARG A 1 521 ? -76.777 -1.764 17.508 1.00 22.58 521 ARG A C 1
ATOM 4020 O O . ARG A 1 521 ? -76.709 -1.263 18.615 1.00 22.58 521 ARG A O 1
ATOM 4027 N N . SER A 1 522 ? -76.584 -0.935 16.460 1.00 22.80 522 SER A N 1
ATOM 4028 C CA . SER A 1 522 ? -76.746 -0.960 14.977 1.00 22.80 522 SER A CA 1
ATOM 4029 C C . SER A 1 522 ? -76.146 0.336 14.342 1.00 22.80 522 SER A C 1
ATOM 4031 O O . SER A 1 522 ? -76.029 1.331 15.051 1.00 22.80 522 SER A O 1
ATOM 4033 N N . GLU A 1 523 ? -75.815 0.340 13.033 1.00 30.12 523 GLU A N 1
ATOM 4034 C CA . GLU A 1 523 ? -75.390 1.500 12.179 1.00 30.12 523 GLU A CA 1
ATOM 4035 C C . GLU A 1 523 ? -76.399 2.679 12.134 1.00 30.12 523 GLU A C 1
ATOM 4037 O O . GLU A 1 523 ? -77.566 2.449 12.477 1.00 30.12 523 GLU A O 1
ATOM 4042 N N . PRO A 1 524 ? -76.016 3.928 11.725 1.00 29.80 524 PRO A N 1
ATOM 4043 C CA . PRO A 1 524 ? -76.190 4.434 10.322 1.00 29.80 524 PRO A CA 1
ATOM 4044 C C . PRO A 1 524 ? -75.234 5.636 9.929 1.00 29.80 524 PRO A C 1
ATOM 4046 O O . PRO A 1 524 ? -74.254 5.849 10.637 1.00 29.80 524 PRO A O 1
ATOM 4049 N N . PRO A 1 525 ? -75.493 6.514 8.913 1.00 29.48 525 PRO A N 1
ATOM 4050 C CA . PRO A 1 525 ? -75.433 6.319 7.453 1.00 29.48 525 PRO A CA 1
ATOM 4051 C C . PRO A 1 525 ? -74.604 7.394 6.659 1.00 29.48 525 PRO A C 1
ATOM 4053 O O . PRO A 1 525 ? -73.978 8.296 7.203 1.00 29.48 525 PRO A O 1
ATOM 4056 N N . ILE A 1 526 ? -74.668 7.253 5.327 1.00 26.75 526 ILE A N 1
ATOM 4057 C CA . ILE A 1 526 ? -74.093 7.958 4.154 1.00 26.75 526 ILE A CA 1
ATOM 4058 C C . ILE A 1 526 ? -74.334 9.487 4.068 1.00 26.75 526 ILE A C 1
ATOM 4060 O O . ILE A 1 526 ? -75.465 9.920 4.273 1.00 26.75 526 ILE A O 1
ATOM 4064 N N . THR A 1 527 ? -73.365 10.283 3.567 1.00 24.84 527 THR A N 1
ATOM 4065 C CA . THR A 1 527 ? -73.629 11.322 2.530 1.00 24.84 527 THR A CA 1
ATOM 4066 C C . THR A 1 527 ? -72.379 11.795 1.778 1.00 24.84 527 THR A C 1
ATOM 4068 O O . THR A 1 527 ? -71.304 11.964 2.343 1.00 24.84 527 THR A O 1
ATOM 4071 N N . ASP A 1 528 ? -72.573 12.011 0.479 1.00 23.38 528 ASP A N 1
ATOM 4072 C CA . ASP A 1 528 ? -71.596 12.303 -0.564 1.00 23.38 528 ASP A CA 1
ATOM 4073 C C . ASP A 1 528 ? -71.904 13.687 -1.190 1.00 23.38 528 ASP A C 1
ATOM 4075 O O . ASP A 1 528 ? -73.065 14.090 -1.238 1.00 23.38 528 ASP A O 1
ATOM 4079 N N . ARG A 1 529 ? -70.852 14.363 -1.679 1.00 24.97 529 ARG A N 1
ATOM 4080 C CA . ARG A 1 529 ? -70.773 15.489 -2.652 1.00 24.97 529 ARG A CA 1
ATOM 4081 C C . ARG A 1 529 ? -71.728 16.704 -2.599 1.00 24.97 529 ARG A C 1
ATOM 4083 O O . ARG A 1 529 ? -72.921 16.590 -2.844 1.00 24.97 529 ARG A O 1
ATOM 4090 N N . ASN A 1 530 ? -71.128 17.909 -2.563 1.00 23.75 530 ASN A N 1
ATOM 4091 C CA . ASN A 1 530 ? -71.154 18.918 -3.654 1.00 23.75 530 ASN A CA 1
ATOM 4092 C C . ASN A 1 530 ? -70.360 20.197 -3.256 1.00 23.75 530 ASN A C 1
ATOM 4094 O O . ASN A 1 530 ? -70.605 20.760 -2.198 1.00 23.75 530 ASN A O 1
ATOM 4098 N N . THR A 1 531 ? -69.260 20.536 -3.955 1.00 25.42 531 THR A N 1
ATOM 4099 C CA . THR A 1 531 ? -69.131 21.618 -4.980 1.00 25.42 531 THR A CA 1
ATOM 4100 C C . THR A 1 531 ? -69.042 23.026 -4.338 1.00 25.42 531 THR A C 1
ATOM 4102 O O . THR A 1 531 ? -69.944 23.419 -3.620 1.00 25.42 531 THR A O 1
ATOM 4105 N N . ILE A 1 532 ? -67.979 23.835 -4.490 1.00 24.41 532 ILE A N 1
ATOM 4106 C CA . ILE A 1 532 ? -67.727 24.758 -5.620 1.00 24.41 532 ILE A CA 1
ATOM 4107 C C . ILE A 1 532 ? -66.492 25.641 -5.287 1.00 24.41 532 ILE A C 1
ATOM 4109 O O . ILE A 1 532 ? -66.393 26.117 -4.165 1.00 24.41 532 ILE A O 1
ATOM 4113 N N . LEU A 1 533 ? -65.605 25.821 -6.286 1.00 24.48 533 LEU A N 1
ATOM 4114 C CA . LEU A 1 533 ? -64.871 27.031 -6.753 1.00 24.48 533 LEU A CA 1
ATOM 4115 C C . LEU A 1 533 ? -64.391 28.061 -5.691 1.00 24.48 533 LEU A C 1
ATOM 4117 O O . LEU A 1 533 ? -65.159 28.493 -4.853 1.00 24.48 533 LEU A O 1
ATOM 4121 N N . THR A 1 534 ? -63.149 28.566 -5.686 1.00 24.73 534 THR A N 1
ATOM 4122 C CA . THR A 1 534 ? -62.606 29.530 -6.669 1.00 24.73 534 THR A CA 1
ATOM 4123 C C . THR A 1 534 ? -61.145 29.916 -6.352 1.00 24.73 534 THR A C 1
ATOM 4125 O O . THR A 1 534 ? -60.763 30.033 -5.194 1.00 24.73 534 THR A O 1
ATOM 4128 N N . GLN A 1 535 ? -60.404 30.270 -7.412 1.00 27.28 535 GLN A N 1
ATOM 4129 C CA . GLN A 1 535 ? -59.327 31.281 -7.465 1.00 27.28 535 GLN A CA 1
ATOM 4130 C C . GLN A 1 535 ? -57.954 30.999 -6.821 1.00 27.28 535 GLN A C 1
ATOM 4132 O O . GLN A 1 535 ? -57.576 31.537 -5.786 1.00 27.28 535 GLN A O 1
ATOM 4137 N N . GLN A 1 536 ? -57.101 30.343 -7.612 1.00 25.94 536 GLN A N 1
ATOM 4138 C CA . GLN A 1 536 ? -55.712 30.779 -7.783 1.00 25.94 536 GLN A CA 1
ATOM 4139 C C . GLN A 1 536 ? -55.674 32.051 -8.652 1.00 25.94 536 GLN A C 1
ATOM 4141 O O . GLN A 1 536 ? -56.035 31.965 -9.825 1.00 25.94 536 GLN A O 1
ATOM 4146 N N . ARG A 1 537 ? -55.192 33.192 -8.126 1.00 21.84 537 ARG A N 1
ATOM 4147 C CA . ARG A 1 537 ? -54.364 34.172 -8.874 1.00 21.84 537 ARG A CA 1
ATOM 4148 C C . ARG A 1 537 ? -53.775 35.272 -7.968 1.00 21.84 537 ARG A C 1
ATOM 4150 O O . ARG A 1 537 ? -54.514 36.029 -7.361 1.00 21.84 537 ARG A O 1
ATOM 4157 N N . ASN A 1 538 ? -52.443 35.378 -8.009 1.00 23.14 538 ASN A N 1
ATOM 4158 C CA . ASN A 1 538 ? -51.559 36.547 -7.839 1.00 23.14 538 ASN A CA 1
ATOM 4159 C C . ASN A 1 538 ? -51.767 37.538 -6.673 1.00 23.14 538 ASN A C 1
ATOM 4161 O O . ASN A 1 538 ? -52.680 38.355 -6.720 1.00 23.14 538 ASN A O 1
ATOM 4165 N N . ARG A 1 539 ? -50.728 37.692 -5.832 1.00 22.09 539 ARG A N 1
ATOM 4166 C CA . ARG A 1 539 ? -49.899 38.919 -5.803 1.00 22.09 539 ARG A CA 1
ATOM 4167 C C . ARG A 1 539 ? -48.611 38.758 -4.986 1.00 22.09 539 ARG A C 1
ATOM 4169 O O . ARG A 1 539 ? -48.480 37.907 -4.120 1.00 22.09 539 ARG A O 1
ATOM 4176 N N . THR A 1 540 ? -47.666 39.587 -5.390 1.00 22.94 540 THR A N 1
ATOM 4177 C CA . THR A 1 540 ? -46.237 39.667 -5.109 1.00 22.94 540 THR A CA 1
ATOM 4178 C C . THR A 1 540 ? -45.941 40.534 -3.871 1.00 22.94 540 THR A C 1
ATOM 4180 O O . THR A 1 540 ? -46.750 41.393 -3.542 1.00 22.94 540 THR A O 1
ATOM 4183 N N . ILE A 1 541 ? -44.716 40.394 -3.334 1.00 23.69 541 ILE A N 1
ATOM 4184 C CA . ILE A 1 541 ? -43.952 41.337 -2.476 1.00 23.69 541 ILE A CA 1
ATOM 4185 C C . ILE A 1 541 ? -44.335 41.368 -0.982 1.00 23.69 541 ILE A C 1
ATOM 4187 O O . ILE A 1 541 ? -45.408 41.827 -0.621 1.00 23.69 541 ILE A O 1
ATOM 4191 N N . SER A 1 542 ? -43.394 41.000 -0.100 1.00 21.42 542 SER A N 1
ATOM 4192 C CA . SER A 1 542 ? -42.661 41.993 0.709 1.00 21.42 542 SER A CA 1
ATOM 4193 C C . SER A 1 542 ? -41.545 41.360 1.539 1.00 21.42 542 SER A C 1
ATOM 4195 O O . SER A 1 542 ? -41.740 40.375 2.242 1.00 21.42 542 SER A O 1
ATOM 4197 N N . ILE A 1 543 ? -40.367 41.972 1.434 1.00 30.92 543 ILE A N 1
ATOM 4198 C CA . ILE A 1 543 ? -39.234 41.843 2.345 1.00 30.92 543 ILE A CA 1
ATOM 4199 C C . ILE A 1 543 ? -39.638 42.534 3.649 1.00 30.92 543 ILE A C 1
ATOM 4201 O O . ILE A 1 543 ? -39.898 43.731 3.620 1.00 30.92 543 ILE A O 1
ATOM 4205 N N . ALA A 1 544 ? -39.702 41.797 4.752 1.00 24.81 544 ALA A N 1
ATOM 4206 C CA . ALA A 1 544 ? -39.514 42.277 6.123 1.00 24.81 544 ALA A CA 1
ATOM 4207 C C . ALA A 1 544 ? -39.777 41.092 7.055 1.00 24.81 544 ALA A C 1
ATOM 4209 O O . ALA A 1 544 ? -40.876 40.555 7.049 1.00 24.81 544 ALA A O 1
ATOM 4210 N N . ASP A 1 545 ? -38.730 40.628 7.735 1.00 24.38 545 ASP A N 1
ATOM 4211 C CA . ASP A 1 545 ? -38.746 40.269 9.161 1.00 24.38 545 ASP A CA 1
ATOM 4212 C C . ASP A 1 545 ? -37.428 39.568 9.507 1.00 24.38 545 ASP A C 1
ATOM 4214 O O . ASP A 1 545 ? -37.328 38.359 9.705 1.00 24.38 545 ASP A O 1
ATOM 4218 N N . SER A 1 546 ? -36.370 40.378 9.558 1.00 26.05 546 SER A N 1
ATOM 4219 C CA . SER A 1 546 ? -35.167 40.083 10.327 1.00 26.05 546 SER A CA 1
ATOM 4220 C C . SER A 1 546 ? -35.135 41.057 11.501 1.00 26.05 546 SER A C 1
ATOM 4222 O O . SER A 1 546 ? -34.872 42.244 11.307 1.00 26.05 546 SER A O 1
ATOM 4224 N N . HIS A 1 547 ? -35.407 40.573 12.711 1.00 25.50 547 HIS A N 1
ATOM 4225 C CA . HIS A 1 547 ? -35.076 41.311 13.929 1.00 25.50 547 HIS A CA 1
ATOM 4226 C C . HIS A 1 547 ? -33.595 41.105 14.299 1.00 25.50 547 HIS A C 1
ATOM 4228 O O . HIS A 1 547 ? -33.005 40.084 13.938 1.00 25.50 547 HIS A O 1
ATOM 4234 N N . PRO A 1 548 ? -32.969 42.097 14.959 1.00 30.00 548 PRO A N 1
ATOM 4235 C CA . PRO A 1 548 ? -31.601 42.503 14.686 1.00 30.00 548 PRO A CA 1
ATOM 4236 C C . PRO A 1 548 ? -30.598 42.009 15.731 1.00 30.00 548 PRO A C 1
ATOM 4238 O O . PRO A 1 548 ? -30.882 41.876 16.920 1.00 30.00 548 PRO A O 1
ATOM 4241 N N . THR A 1 549 ? -29.379 41.804 15.248 1.00 27.16 549 THR A N 1
ATOM 4242 C CA . THR A 1 549 ? -28.137 41.672 16.009 1.00 27.16 549 THR A CA 1
ATOM 4243 C C . THR A 1 549 ? -27.912 42.876 16.927 1.00 27.16 549 THR A C 1
ATOM 4245 O O . THR A 1 549 ? -28.046 44.018 16.489 1.00 27.16 549 THR A O 1
ATOM 4248 N N . LYS A 1 550 ? -27.517 42.628 18.183 1.00 26.12 550 LYS A N 1
ATOM 4249 C CA . LYS A 1 550 ? -26.987 43.667 19.082 1.00 26.12 550 LYS A CA 1
ATOM 4250 C C . LYS A 1 550 ? -25.775 44.351 18.421 1.00 26.12 550 LYS A C 1
ATOM 4252 O O . LYS A 1 550 ? -24.896 43.626 17.950 1.00 26.12 550 LYS A O 1
ATOM 4257 N N . PRO A 1 551 ? -25.700 45.692 18.380 1.00 28.14 551 PRO A N 1
ATOM 4258 C CA . PRO A 1 551 ? -24.506 46.386 17.920 1.00 28.14 551 PRO A CA 1
ATOM 4259 C C . PRO A 1 551 ? -23.380 46.238 18.951 1.00 28.14 551 PRO A C 1
ATOM 4261 O O . PRO A 1 551 ? -23.603 46.326 20.157 1.00 28.14 551 PRO A O 1
ATOM 4264 N N . PHE A 1 552 ? -22.180 45.964 18.447 1.00 30.84 552 PHE A N 1
ATOM 4265 C CA . PHE A 1 552 ? -20.930 45.965 19.195 1.00 30.84 552 PHE A CA 1
ATOM 4266 C C . PHE A 1 552 ? -20.545 47.433 19.421 1.00 30.84 552 PHE A C 1
ATOM 4268 O O . PHE A 1 552 ? -20.210 48.134 18.467 1.00 30.84 552 PHE A O 1
ATOM 4275 N N . ASP A 1 553 ? -20.706 47.909 20.653 1.00 26.72 553 ASP A N 1
ATOM 4276 C CA . ASP A 1 553 ? -20.407 49.285 21.044 1.00 26.72 553 ASP A CA 1
ATOM 4277 C C . ASP A 1 553 ? -18.885 49.461 21.171 1.00 26.72 553 ASP A C 1
ATOM 4279 O O . ASP A 1 553 ? -18.212 48.668 21.830 1.00 26.72 553 ASP A O 1
ATOM 4283 N N . LEU A 1 554 ? -18.331 50.451 20.468 1.00 34.28 554 LEU A N 1
ATOM 4284 C CA . LEU A 1 554 ? -16.887 50.663 20.273 1.00 34.28 554 LEU A CA 1
ATOM 4285 C C . LEU A 1 554 ? -16.361 51.877 21.057 1.00 34.28 554 LEU A C 1
ATOM 4287 O O . LEU A 1 554 ? -15.289 52.401 20.755 1.00 34.28 554 LEU A O 1
ATOM 4291 N N . THR A 1 555 ? -17.089 52.326 22.076 1.00 29.70 555 THR A N 1
ATOM 4292 C CA . THR A 1 555 ? -16.720 53.496 22.879 1.00 29.70 555 THR A CA 1
ATOM 4293 C C . THR A 1 555 ? -16.960 53.248 24.362 1.00 29.70 555 THR A C 1
ATOM 4295 O O . THR A 1 555 ? -17.918 53.770 24.904 1.00 29.70 555 THR A O 1
ATOM 4298 N N . ASP A 1 556 ? -16.095 52.468 25.020 1.00 30.03 556 ASP A N 1
ATOM 4299 C CA . ASP A 1 556 ? -15.986 52.501 26.495 1.00 30.03 556 ASP A CA 1
ATOM 4300 C C . ASP A 1 556 ? -14.612 52.085 27.075 1.00 30.03 556 ASP A C 1
ATOM 4302 O O . ASP A 1 556 ? -14.388 52.208 28.274 1.00 30.03 556 ASP A O 1
ATOM 4306 N N . ASP A 1 557 ? -13.622 51.715 26.252 1.00 32.44 557 ASP A N 1
ATOM 4307 C CA . ASP A 1 557 ? -12.277 51.324 26.731 1.00 32.44 557 ASP A CA 1
ATOM 4308 C C . ASP A 1 557 ? -11.215 52.443 26.637 1.00 32.44 557 ASP A C 1
ATOM 4310 O O . ASP A 1 557 ? -10.008 52.193 26.646 1.00 32.44 557 ASP A O 1
ATOM 4314 N N . ALA A 1 558 ? -11.636 53.710 26.563 1.00 31.67 558 ALA A N 1
ATOM 4315 C CA . ALA A 1 558 ? -10.724 54.845 26.386 1.00 31.67 558 ALA A CA 1
ATOM 4316 C C . ALA A 1 558 ? -10.085 55.395 27.683 1.00 31.67 558 ALA A C 1
ATOM 4318 O O . ALA A 1 558 ? -9.297 56.330 27.592 1.00 31.67 558 ALA A O 1
ATOM 4319 N N . ASN A 1 559 ? -10.370 54.849 28.876 1.00 33.12 559 ASN A N 1
ATOM 4320 C CA . ASN A 1 559 ? -9.881 55.413 30.152 1.00 33.12 559 ASN A CA 1
ATOM 4321 C C . ASN A 1 559 ? -9.383 54.363 31.171 1.00 33.12 559 ASN A C 1
ATOM 4323 O O . ASN A 1 559 ? -9.816 54.327 32.321 1.00 33.12 559 ASN A O 1
ATOM 4327 N N . SER A 1 560 ? -8.408 53.537 30.780 1.00 30.55 560 SER A N 1
ATOM 4328 C CA . SER A 1 560 ? -7.572 52.766 31.719 1.00 30.55 560 SER A CA 1
ATOM 4329 C C . SER A 1 560 ? -6.119 53.269 31.654 1.00 30.55 560 SER A C 1
ATOM 4331 O O . SER A 1 560 ? -5.544 53.263 30.564 1.00 30.55 560 SER A O 1
ATOM 4333 N N . PRO A 1 561 ? -5.494 53.707 32.768 1.00 31.39 561 PRO A N 1
ATOM 4334 C CA . PRO A 1 561 ? -4.196 54.385 32.730 1.00 31.39 561 PRO A CA 1
ATOM 4335 C C . PRO A 1 561 ? -2.960 53.470 32.608 1.00 31.39 561 PRO A C 1
ATOM 4337 O O . PRO A 1 561 ? -1.850 53.959 32.774 1.00 31.3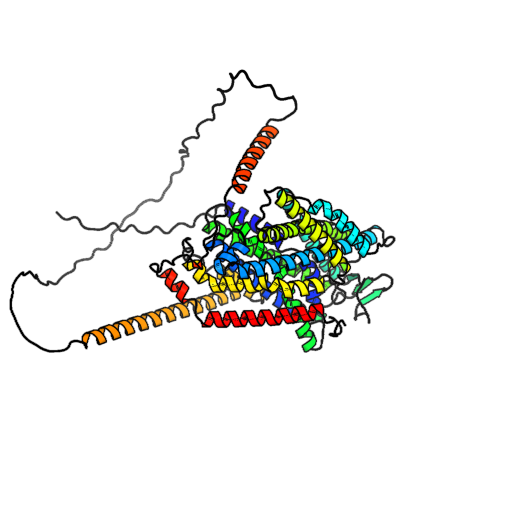9 561 PRO A O 1
ATOM 4340 N N . ASP A 1 562 ? -3.098 52.181 32.268 1.00 36.12 562 ASP A N 1
ATOM 4341 C CA . ASP A 1 562 ? -1.969 51.228 32.261 1.00 36.12 562 ASP A CA 1
ATOM 4342 C C . ASP A 1 562 ? -1.894 50.332 31.007 1.00 36.12 562 ASP A C 1
ATOM 4344 O O . ASP A 1 562 ? -1.816 49.102 31.078 1.00 36.12 562 ASP A O 1
ATOM 4348 N N . ARG A 1 563 ? -1.840 50.931 29.809 1.00 28.23 563 ARG A N 1
ATOM 4349 C CA . ARG A 1 563 ? -1.358 50.222 28.606 1.00 28.23 563 ARG A CA 1
ATOM 4350 C C . ARG A 1 563 ? -0.175 50.941 27.972 1.00 28.23 563 ARG A C 1
ATOM 4352 O O . ARG A 1 563 ? -0.316 51.969 27.318 1.00 28.23 563 ARG A O 1
ATOM 4359 N N . LYS A 1 564 ? 1.012 50.345 28.132 1.00 34.59 564 LYS A N 1
ATOM 4360 C CA . LYS A 1 564 ? 2.200 50.672 27.333 1.00 34.59 564 LYS A CA 1
ATOM 4361 C C . LYS A 1 564 ? 1.870 50.495 25.849 1.00 34.59 564 LYS A C 1
ATOM 4363 O O . LYS A 1 564 ? 1.390 49.436 25.447 1.00 34.59 564 LYS A O 1
ATOM 4368 N N . ALA A 1 565 ? 2.146 51.527 25.057 1.00 31.20 565 ALA A N 1
ATOM 4369 C CA . ALA A 1 565 ? 1.995 51.490 23.609 1.00 31.20 565 ALA A CA 1
ATOM 4370 C C . ALA A 1 565 ? 2.846 50.355 22.999 1.00 31.20 565 ALA A C 1
ATOM 4372 O O . ALA A 1 565 ? 3.975 50.129 23.453 1.00 31.20 565 ALA A O 1
ATOM 4373 N N . PRO A 1 566 ? 2.336 49.633 21.985 1.00 36.25 566 PRO A N 1
ATOM 4374 C CA . PRO A 1 566 ? 3.103 48.599 21.308 1.00 36.25 566 PRO A CA 1
ATOM 4375 C C . PRO A 1 566 ? 4.234 49.222 20.469 1.00 36.25 566 PRO A C 1
ATOM 4377 O O . PRO A 1 566 ? 4.094 50.349 19.985 1.00 36.25 566 PRO A O 1
ATOM 4380 N N . PRO A 1 567 ? 5.362 48.511 20.282 1.00 35.06 567 PRO A N 1
ATOM 4381 C CA . PRO A 1 567 ? 6.456 48.994 19.448 1.00 35.06 567 PRO A CA 1
ATOM 4382 C C . PRO A 1 567 ? 5.991 49.168 17.990 1.00 35.06 567 PRO A C 1
ATOM 4384 O O . PRO A 1 567 ? 5.189 48.366 17.500 1.00 35.06 567 PRO A O 1
ATOM 4387 N N . PRO A 1 568 ? 6.473 50.199 17.276 1.00 31.22 568 PRO A N 1
ATOM 4388 C CA . PRO A 1 568 ? 6.009 50.496 15.926 1.00 31.22 568 PRO A CA 1
ATOM 4389 C C . PRO A 1 568 ? 6.451 49.393 14.953 1.00 31.22 568 PRO A C 1
ATOM 4391 O O . PRO A 1 568 ? 7.642 49.115 14.834 1.00 31.22 568 PRO A O 1
ATOM 4394 N N . GLY A 1 569 ? 5.491 48.771 14.253 1.00 40.34 569 GLY A N 1
ATOM 4395 C CA . GLY A 1 569 ? 5.771 47.814 13.171 1.00 40.34 569 GLY A CA 1
ATOM 4396 C C . GLY A 1 569 ? 4.849 46.594 13.043 1.00 40.34 569 GLY A C 1
ATOM 4397 O O . GLY A 1 569 ? 5.086 45.775 12.161 1.00 40.34 569 GLY A O 1
ATOM 4398 N N . VAL A 1 570 ? 3.810 46.441 13.873 1.00 39.31 570 VAL A N 1
ATOM 4399 C CA . VAL A 1 570 ? 2.910 45.271 13.821 1.00 39.31 570 VAL A CA 1
ATOM 4400 C C . VAL A 1 570 ? 1.496 45.693 13.414 1.00 39.31 570 VAL A C 1
ATOM 4402 O O . VAL A 1 570 ? 0.882 46.532 14.067 1.00 39.31 570 VAL A O 1
ATOM 4405 N N . THR A 1 571 ? 0.988 45.131 12.315 1.00 37.00 571 THR A N 1
ATOM 4406 C CA . THR A 1 571 ? -0.356 45.398 11.778 1.00 37.00 571 THR A CA 1
ATOM 4407 C C . THR A 1 571 ? -1.446 44.717 12.617 1.00 37.00 571 THR A C 1
ATOM 4409 O O . THR A 1 571 ? -1.216 43.665 13.215 1.00 37.00 571 THR A O 1
ATOM 4412 N N . ALA A 1 572 ? -2.654 45.296 12.653 1.00 31.73 572 ALA A N 1
ATOM 4413 C CA . ALA A 1 572 ? -3.799 44.781 13.419 1.00 31.73 572 ALA A CA 1
ATOM 4414 C C . ALA A 1 572 ? -4.179 43.327 13.056 1.00 31.73 572 ALA A C 1
ATOM 4416 O O . ALA A 1 572 ? -4.580 42.561 13.930 1.00 31.73 572 ALA A O 1
ATOM 4417 N N . ASP A 1 573 ? -3.943 42.912 11.808 1.00 32.34 573 ASP A N 1
ATOM 4418 C CA . ASP A 1 573 ? -4.140 41.532 11.341 1.00 32.34 573 ASP A CA 1
ATOM 4419 C C . ASP A 1 573 ? -3.230 40.520 12.050 1.00 32.34 573 ASP A C 1
ATOM 4421 O O . ASP A 1 573 ? -3.619 39.372 12.267 1.00 32.34 573 ASP A O 1
ATOM 4425 N N . LEU A 1 574 ? -2.026 40.940 12.454 1.00 33.56 574 LEU A N 1
ATOM 4426 C CA . LEU A 1 574 ? -1.076 40.074 13.150 1.00 33.56 574 LEU A CA 1
ATOM 4427 C C . LEU A 1 574 ? -1.487 39.854 14.613 1.00 33.56 574 LEU A C 1
ATOM 4429 O O . LEU A 1 574 ? -1.275 38.772 15.150 1.00 33.56 574 LEU A O 1
ATOM 4433 N N . LEU A 1 575 ? -2.135 40.847 15.231 1.00 31.41 575 LEU A N 1
ATOM 4434 C CA . LEU A 1 575 ? -2.705 40.753 16.580 1.00 31.41 575 LEU A CA 1
ATOM 4435 C C . LEU A 1 575 ? -3.962 39.874 16.616 1.00 31.41 575 LEU A C 1
ATOM 4437 O O . LEU A 1 575 ? -4.109 39.071 17.536 1.00 31.41 575 LEU A O 1
ATOM 4441 N N . ILE A 1 576 ? -4.811 39.953 15.586 1.00 34.50 576 ILE A N 1
ATOM 4442 C CA . ILE A 1 576 ? -5.974 39.067 15.424 1.00 34.50 576 ILE A CA 1
ATOM 4443 C C . ILE A 1 576 ? -5.511 37.626 15.165 1.00 34.50 576 ILE A C 1
ATOM 4445 O O . ILE A 1 576 ? -6.028 36.697 15.781 1.00 34.50 576 ILE A O 1
ATOM 4449 N N . MET A 1 577 ? -4.482 37.424 14.333 1.00 31.47 577 MET A N 1
ATOM 4450 C CA . MET A 1 577 ? -3.844 36.112 14.153 1.00 31.47 577 MET A CA 1
ATOM 4451 C C . MET A 1 577 ? -3.243 35.574 15.454 1.00 31.47 577 MET A C 1
ATOM 4453 O O . MET A 1 577 ? -3.385 34.388 15.738 1.00 31.47 577 MET A O 1
ATOM 4457 N N . GLN A 1 578 ? -2.612 36.424 16.268 1.00 30.55 578 GLN A N 1
ATOM 4458 C CA . GLN A 1 578 ? -2.057 36.017 17.559 1.00 30.55 578 GLN A CA 1
ATOM 4459 C C . GLN A 1 578 ? -3.164 35.608 18.547 1.00 30.55 578 GLN A C 1
ATOM 4461 O O . GLN A 1 578 ? -3.039 34.568 19.189 1.00 30.55 578 GLN A O 1
ATOM 4466 N N . GLN A 1 579 ? -4.274 36.356 18.603 1.00 27.45 579 GLN A N 1
ATOM 4467 C CA . GLN A 1 579 ? -5.445 36.008 19.418 1.00 27.45 579 GLN A CA 1
ATOM 4468 C C . GLN A 1 579 ? -6.118 34.714 18.951 1.00 27.45 579 GLN A C 1
ATOM 4470 O O . GLN A 1 579 ? -6.390 33.858 19.784 1.00 27.45 579 GLN A O 1
ATOM 4475 N N . VAL A 1 580 ? -6.306 34.516 17.641 1.00 33.03 580 VAL A N 1
ATOM 4476 C CA . VAL A 1 580 ? -6.853 33.265 17.084 1.00 33.03 580 VAL A CA 1
ATOM 4477 C C . VAL A 1 580 ? -5.925 32.086 17.379 1.00 33.03 580 VAL A C 1
ATOM 4479 O O . VAL A 1 580 ? -6.400 31.007 17.713 1.00 33.03 580 VAL A O 1
ATOM 4482 N N . VAL A 1 581 ? -4.603 32.275 17.306 1.00 33.53 581 VAL A N 1
ATOM 4483 C CA . VAL A 1 581 ? -3.603 31.252 17.657 1.00 33.53 581 VAL A CA 1
ATOM 4484 C C . VAL A 1 581 ? -3.627 30.922 19.150 1.00 33.53 581 VAL A C 1
ATOM 4486 O O . VAL A 1 581 ? -3.474 29.751 19.496 1.00 33.53 581 VAL A O 1
ATOM 4489 N N . ASP A 1 582 ? -3.835 31.904 20.025 1.00 29.00 582 ASP A N 1
ATOM 4490 C CA . ASP A 1 582 ? -3.928 31.697 21.473 1.00 29.00 582 ASP A CA 1
ATOM 4491 C C . ASP A 1 582 ? -5.267 31.065 21.895 1.00 29.00 582 ASP A C 1
ATOM 4493 O O . ASP A 1 582 ? -5.283 30.198 22.771 1.00 29.00 582 ASP A O 1
ATOM 4497 N N . GLU A 1 583 ? -6.364 31.385 21.208 1.00 28.86 583 GLU A N 1
ATOM 4498 C CA . GLU A 1 583 ? -7.675 30.743 21.379 1.00 28.86 583 GLU A CA 1
ATOM 4499 C C . GLU A 1 583 ? -7.633 29.281 20.890 1.00 28.86 583 GLU A C 1
ATOM 4501 O O . GLU A 1 583 ? -8.064 28.362 21.591 1.00 28.86 583 GLU A O 1
ATOM 4506 N N . PHE A 1 584 ? -6.947 29.024 19.767 1.00 30.62 584 PHE A N 1
ATOM 4507 C CA . PHE A 1 584 ? -6.632 27.669 19.298 1.00 30.62 584 PHE A CA 1
ATOM 4508 C C . PHE A 1 584 ? -5.705 26.922 20.269 1.00 30.62 584 PHE A C 1
ATOM 4510 O O . PHE A 1 584 ? -5.830 25.714 20.455 1.00 30.62 584 PHE A O 1
ATOM 4517 N N . ARG A 1 585 ? -4.746 27.615 20.894 1.00 31.80 585 ARG A N 1
ATOM 4518 C CA . ARG A 1 585 ? -3.813 27.055 21.887 1.00 31.80 585 ARG A CA 1
ATOM 4519 C C . ARG A 1 585 ? -4.551 26.663 23.174 1.00 31.80 585 ARG A C 1
ATOM 4521 O O . ARG A 1 585 ? -4.216 25.624 23.744 1.00 31.80 585 ARG A O 1
ATOM 4528 N N . ALA A 1 586 ? -5.569 27.426 23.580 1.00 26.36 586 ALA A N 1
ATOM 4529 C CA . ALA A 1 586 ? -6.446 27.118 24.710 1.00 26.36 586 ALA A CA 1
ATOM 4530 C C . ALA A 1 586 ? -7.369 25.916 24.422 1.00 26.36 586 ALA A C 1
ATOM 4532 O O . ALA A 1 586 ? -7.414 24.985 25.229 1.00 26.36 586 ALA A O 1
ATOM 4533 N N . GLU A 1 587 ? -7.995 25.849 23.239 1.00 31.08 587 GLU A N 1
ATOM 4534 C CA . GLU A 1 587 ? -8.810 24.688 22.829 1.00 31.08 587 GLU A CA 1
ATOM 4535 C C . GLU A 1 587 ? -7.980 23.397 22.690 1.00 31.08 587 GLU A C 1
ATOM 4537 O O . GLU A 1 587 ? -8.438 22.302 23.025 1.00 31.08 587 GLU A O 1
ATOM 4542 N N . GLN A 1 588 ? -6.731 23.501 22.220 1.00 28.92 588 GLN A N 1
ATOM 4543 C CA . GLN A 1 588 ? -5.825 22.351 22.091 1.00 28.92 588 GLN A CA 1
ATOM 4544 C C . GLN A 1 588 ? -5.281 21.880 23.452 1.00 28.92 588 GLN A C 1
ATOM 4546 O O . GLN A 1 588 ? -5.074 20.679 23.639 1.00 28.92 588 GLN A O 1
ATOM 4551 N N . ALA A 1 589 ? -5.083 22.791 24.411 1.00 30.91 589 ALA A N 1
ATOM 4552 C CA . ALA A 1 589 ? -4.728 22.440 25.786 1.00 30.91 589 ALA A CA 1
ATOM 4553 C C . ALA A 1 589 ? -5.883 21.718 26.504 1.00 30.91 589 ALA A C 1
ATOM 4555 O O . ALA A 1 589 ? -5.636 20.777 27.257 1.00 30.91 589 ALA A O 1
ATOM 4556 N N . GLU A 1 590 ? -7.136 22.081 26.209 1.00 27.94 590 GLU A N 1
ATOM 4557 C CA . GLU A 1 590 ? -8.331 21.389 26.717 1.00 27.94 590 GLU A CA 1
ATOM 4558 C C . GLU A 1 590 ? -8.552 20.006 26.059 1.00 27.94 590 GLU A C 1
ATOM 4560 O O . GLU A 1 590 ? -9.063 19.067 26.674 1.00 27.94 590 GLU A O 1
ATOM 4565 N N . GLN A 1 591 ? -8.107 19.828 24.810 1.00 33.53 591 GLN A N 1
ATOM 4566 C CA . GLN A 1 591 ? -8.127 18.536 24.110 1.00 33.53 591 GLN A CA 1
ATOM 4567 C C . GLN A 1 591 ? -7.127 17.513 24.672 1.00 33.53 591 GLN A C 1
ATOM 4569 O O . GLN A 1 591 ? -7.379 16.311 24.576 1.00 33.53 591 GLN A O 1
ATOM 4574 N N . ALA A 1 592 ? -6.027 17.976 25.269 1.00 30.58 592 ALA A N 1
ATOM 4575 C CA . ALA A 1 592 ? -5.015 17.132 25.907 1.00 30.58 592 ALA A CA 1
ATOM 4576 C C . ALA A 1 592 ? -5.369 16.737 27.356 1.00 30.58 592 ALA A C 1
ATOM 4578 O O . ALA A 1 592 ? -4.802 15.780 27.882 1.00 30.58 592 ALA A O 1
ATOM 4579 N N . THR A 1 593 ? -6.300 17.447 28.004 1.00 29.91 593 THR A N 1
ATOM 4580 C CA . THR A 1 593 ? -6.676 17.234 29.414 1.00 29.91 593 THR A CA 1
ATOM 4581 C C . THR A 1 593 ? -7.905 16.352 29.616 1.00 29.91 593 THR A C 1
ATOM 4583 O O . THR A 1 593 ? -8.195 15.989 30.756 1.00 29.91 593 THR A O 1
ATOM 4586 N N . ARG A 1 594 ? -8.627 15.952 28.557 1.00 26.02 594 ARG A N 1
ATOM 4587 C CA . ARG A 1 594 ? -9.748 15.015 28.718 1.00 26.02 594 ARG A CA 1
ATOM 4588 C C . ARG A 1 594 ? -9.221 13.594 28.932 1.00 26.02 594 ARG A C 1
ATOM 4590 O O . ARG A 1 594 ? -8.609 13.055 28.007 1.00 26.02 594 ARG A O 1
ATOM 4597 N N . PRO A 1 595 ? -9.470 12.969 30.100 1.00 27.67 595 PRO A N 1
ATOM 4598 C CA . PRO A 1 595 ? -9.118 11.572 30.303 1.00 27.67 595 PRO A CA 1
ATOM 4599 C C . PRO A 1 595 ? -9.789 10.728 29.216 1.00 27.67 595 PRO A C 1
ATOM 4601 O O . PRO A 1 595 ? -10.926 11.011 28.819 1.00 27.67 595 PRO A O 1
ATOM 4604 N N . GLU A 1 596 ? -9.077 9.711 28.718 1.00 35.50 596 GLU A N 1
ATOM 4605 C CA . GLU A 1 596 ? -9.701 8.641 27.944 1.00 35.50 596 GLU A CA 1
ATOM 4606 C C . GLU A 1 596 ? -10.927 8.186 28.731 1.00 35.50 596 GLU A C 1
ATOM 4608 O O . GLU A 1 596 ? -10.820 7.696 29.855 1.00 35.50 596 GLU A O 1
ATOM 4613 N N . THR A 1 597 ? -12.114 8.398 28.169 1.00 31.75 597 THR A N 1
ATOM 4614 C CA . THR A 1 597 ? -13.297 7.690 28.637 1.00 31.75 597 THR A CA 1
ATOM 4615 C C . THR A 1 597 ? -13.003 6.245 28.287 1.00 31.75 597 THR A C 1
ATOM 4617 O O . THR A 1 597 ? -13.105 5.855 27.125 1.00 31.75 597 THR A O 1
ATOM 4620 N N . VAL A 1 598 ? -12.497 5.496 29.268 1.00 37.53 598 VAL A N 1
ATOM 4621 C CA . VAL A 1 598 ? -12.312 4.053 29.175 1.00 37.53 598 VAL A CA 1
ATOM 4622 C C . VAL A 1 598 ? -13.673 3.515 28.769 1.00 37.53 598 VAL A C 1
ATOM 4624 O O . VAL A 1 598 ? -14.619 3.558 29.555 1.00 37.53 598 VAL A O 1
ATOM 4627 N N . ALA A 1 599 ? -13.805 3.122 27.503 1.00 42.41 599 ALA A N 1
ATOM 4628 C CA . ALA A 1 599 ? -14.982 2.411 27.052 1.00 42.41 599 ALA A CA 1
ATOM 4629 C C . ALA A 1 599 ? -15.066 1.172 27.942 1.00 42.41 599 ALA A C 1
ATOM 4631 O O . ALA A 1 599 ? -14.138 0.360 27.954 1.00 42.41 599 ALA A O 1
ATOM 4632 N N . ILE A 1 600 ? -16.123 1.088 28.752 1.00 42.06 600 ILE A N 1
ATOM 4633 C CA . ILE A 1 600 ? -16.399 -0.090 29.572 1.00 42.06 600 ILE A CA 1
ATOM 4634 C C . ILE A 1 600 ? -16.353 -1.295 28.620 1.00 42.06 600 ILE A C 1
ATOM 4636 O O . ILE A 1 600 ? -16.927 -1.199 27.527 1.00 42.06 600 ILE A O 1
ATOM 4640 N N . PRO A 1 601 ? -15.641 -2.386 28.960 1.00 49.97 601 PRO A N 1
ATOM 4641 C CA . PRO A 1 601 ? -15.645 -3.587 28.139 1.00 49.97 601 PRO A CA 1
ATOM 4642 C C . PRO A 1 601 ? -17.092 -3.971 27.818 1.00 49.97 601 PRO A C 1
ATOM 4644 O O . PRO A 1 601 ? -17.921 -4.070 28.719 1.00 49.97 601 PRO A O 1
ATOM 4647 N N . ILE A 1 602 ? -17.409 -4.180 26.537 1.00 54.81 602 ILE A N 1
ATOM 4648 C CA . ILE A 1 602 ? -18.786 -4.465 26.082 1.00 54.81 602 ILE A CA 1
ATOM 4649 C C . ILE A 1 602 ? -19.329 -5.732 26.765 1.00 54.81 602 ILE A C 1
ATOM 4651 O O . ILE A 1 602 ? -20.533 -5.904 26.915 1.00 54.81 602 ILE A O 1
ATOM 4655 N N . GLU A 1 603 ? -18.430 -6.607 27.211 1.00 49.44 603 GLU A N 1
ATOM 4656 C CA . GLU A 1 603 ? -18.730 -7.852 27.914 1.00 49.44 603 GLU A CA 1
ATOM 4657 C C . GLU A 1 603 ? -19.280 -7.647 29.343 1.00 49.44 603 GLU A C 1
ATOM 4659 O O . GLU A 1 603 ? -19.918 -8.554 29.866 1.00 49.44 603 GLU A O 1
ATOM 4664 N N . GLU A 1 604 ? -19.116 -6.459 29.944 1.00 47.69 604 GLU A N 1
ATOM 4665 C CA . GLU A 1 604 ? -19.652 -6.110 31.277 1.00 47.69 604 GLU A CA 1
ATOM 4666 C C . GLU A 1 604 ? -20.941 -5.268 31.232 1.00 47.69 604 GLU A C 1
ATOM 4668 O O . GLU A 1 604 ? -21.558 -5.029 32.271 1.00 47.69 604 GLU A O 1
ATOM 4673 N N . GLN A 1 605 ? -21.383 -4.813 30.054 1.00 58.03 605 GLN A N 1
ATOM 4674 C CA . GLN A 1 605 ? -22.633 -4.058 29.930 1.00 58.03 605 GLN A CA 1
ATOM 4675 C C . GLN A 1 605 ? -23.845 -4.995 29.878 1.00 58.03 605 GLN A C 1
ATOM 4677 O O . GLN A 1 605 ? -23.997 -5.791 28.949 1.00 58.03 605 GLN A O 1
ATOM 4682 N N . GLU A 1 606 ? -24.738 -4.863 30.862 1.00 56.19 606 GLU A N 1
ATOM 4683 C CA . GLU A 1 606 ? -26.012 -5.580 30.898 1.00 56.19 606 GLU A CA 1
ATOM 4684 C C . GLU A 1 606 ? -26.863 -5.189 29.678 1.00 56.19 606 GLU A C 1
ATOM 4686 O O . GLU A 1 606 ? -27.200 -4.022 29.465 1.00 56.19 606 GLU A O 1
ATOM 4691 N N . ILE A 1 607 ? -27.152 -6.170 28.821 1.00 62.44 607 ILE A N 1
ATOM 4692 C CA . ILE A 1 607 ? -27.914 -5.953 27.591 1.00 62.44 607 ILE A CA 1
ATOM 4693 C C . ILE A 1 607 ? -29.374 -5.746 27.974 1.00 62.44 607 ILE A C 1
ATOM 4695 O O . ILE A 1 607 ? -29.991 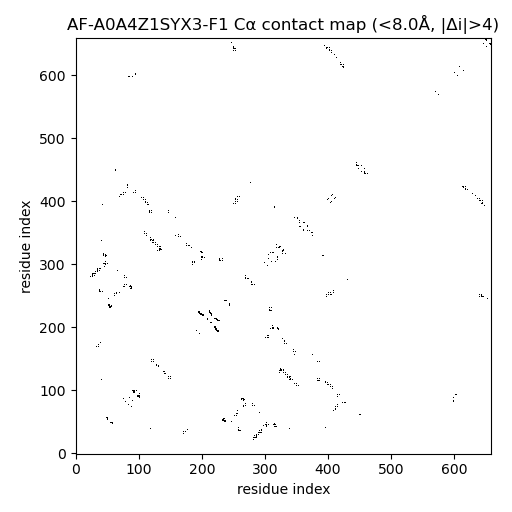-6.628 28.569 1.00 62.44 607 ILE A O 1
ATOM 4699 N N . ASP A 1 608 ? -29.950 -4.617 27.564 1.00 65.44 608 ASP A N 1
ATOM 4700 C CA . ASP A 1 608 ? -31.383 -4.388 27.704 1.00 65.44 608 ASP A CA 1
ATOM 4701 C C . ASP A 1 608 ? -32.174 -5.376 26.826 1.00 65.44 608 ASP A C 1
ATOM 4703 O O . ASP A 1 608 ? -32.368 -5.183 25.622 1.00 65.44 608 ASP A O 1
ATOM 4707 N N . MET A 1 609 ? -32.613 -6.471 27.447 1.00 67.00 609 MET A N 1
ATOM 4708 C CA . MET A 1 609 ? -33.412 -7.524 26.819 1.00 67.00 609 MET A CA 1
ATOM 4709 C C . MET A 1 609 ? -34.883 -7.120 26.633 1.00 67.00 609 MET A C 1
ATOM 4711 O O . MET A 1 609 ? -35.647 -7.898 26.055 1.00 67.00 609 MET A O 1
ATOM 4715 N N . THR A 1 610 ? -35.297 -5.933 27.101 1.00 62.62 610 THR A N 1
ATOM 4716 C CA . THR A 1 610 ? -36.669 -5.436 26.913 1.00 62.62 610 THR A CA 1
ATOM 4717 C C . THR A 1 610 ? -36.911 -4.911 25.496 1.00 62.62 610 THR A C 1
ATOM 4719 O O . THR A 1 610 ? -38.049 -4.948 25.024 1.00 62.62 610 THR A O 1
ATOM 4722 N N . ASP A 1 611 ? -35.856 -4.516 24.769 1.00 68.75 611 ASP A N 1
ATOM 4723 C CA . ASP A 1 611 ? -35.954 -4.120 23.363 1.00 68.75 611 ASP A CA 1
ATOM 4724 C C . ASP A 1 611 ? -35.964 -5.359 22.434 1.00 68.75 611 ASP A C 1
ATOM 4726 O O . ASP A 1 611 ? -34.933 -6.030 22.260 1.00 68.75 611 ASP A O 1
ATOM 4730 N N . PRO A 1 612 ? -37.087 -5.662 21.747 1.00 69.38 612 PRO A N 1
ATOM 4731 C CA . PRO A 1 612 ? -37.178 -6.810 20.845 1.00 69.38 612 PRO A CA 1
ATOM 4732 C C . PRO A 1 612 ? -36.175 -6.745 19.681 1.00 69.38 612 PRO A C 1
ATOM 4734 O O . PRO A 1 612 ? -35.823 -7.788 19.115 1.00 69.38 612 PRO A O 1
ATOM 4737 N N . ARG A 1 613 ? -35.677 -5.552 19.317 1.00 67.00 613 ARG A N 1
ATOM 4738 C CA . ARG A 1 613 ? -34.661 -5.385 18.264 1.00 67.00 613 ARG A CA 1
ATOM 4739 C C . ARG A 1 613 ? -33.308 -5.950 18.695 1.00 67.00 613 ARG A C 1
ATOM 4741 O O . ARG A 1 613 ? -32.661 -6.632 17.897 1.00 67.00 613 ARG A O 1
ATOM 4748 N N . ARG A 1 614 ? -32.908 -5.745 19.956 1.00 73.75 614 ARG A N 1
ATOM 4749 C CA . ARG A 1 614 ? -31.653 -6.278 20.522 1.00 73.75 614 ARG A CA 1
ATOM 4750 C C . ARG A 1 614 ? -31.683 -7.806 20.575 1.00 73.75 614 ARG A C 1
ATOM 4752 O O . ARG A 1 614 ? -30.739 -8.463 20.133 1.00 73.75 614 ARG A O 1
ATOM 4759 N N . VAL A 1 615 ? -32.820 -8.381 20.968 1.00 69.06 615 VAL A N 1
ATOM 4760 C CA . VAL A 1 615 ? -33.034 -9.840 20.982 1.00 69.06 615 VAL A CA 1
ATOM 4761 C C . VAL A 1 615 ? -32.951 -10.445 19.570 1.00 69.06 615 VAL A C 1
ATOM 4763 O O . VAL A 1 615 ? -32.314 -11.484 19.366 1.00 69.06 615 VAL A O 1
ATOM 4766 N N . LEU A 1 616 ? -33.534 -9.782 18.564 1.00 69.19 616 LEU A N 1
ATOM 4767 C CA . LEU A 1 616 ? -33.447 -10.205 17.159 1.00 69.19 616 LEU A CA 1
ATOM 4768 C C . LEU A 1 616 ? -32.008 -10.202 16.623 1.00 69.19 616 LEU A C 1
ATOM 4770 O O . LEU A 1 616 ? -31.631 -11.107 15.872 1.00 69.19 616 LEU A O 1
ATOM 4774 N N . LEU A 1 617 ? -31.197 -9.213 17.003 1.00 70.81 617 LEU A N 1
ATOM 4775 C CA . LEU A 1 617 ? -29.787 -9.135 16.610 1.00 70.81 617 LEU A CA 1
ATOM 4776 C C . LEU A 1 617 ? -28.961 -10.275 17.212 1.00 70.81 617 LEU A C 1
ATOM 4778 O O . LEU A 1 617 ? -28.174 -10.899 16.497 1.00 70.81 617 LEU A O 1
ATOM 4782 N N . LEU A 1 618 ? -29.194 -10.620 18.479 1.00 72.50 618 LEU A N 1
ATOM 4783 C CA . LEU A 1 618 ? -28.530 -11.758 19.119 1.00 72.50 618 LEU A CA 1
ATOM 4784 C C . LEU A 1 618 ? -28.922 -13.088 18.461 1.00 72.50 618 LEU A C 1
ATOM 4786 O O . LEU A 1 618 ? -28.057 -13.927 18.206 1.00 72.50 618 LEU A O 1
ATOM 4790 N N . LYS A 1 619 ? -30.191 -13.253 18.063 1.00 72.69 619 LYS A N 1
ATOM 4791 C CA . LYS A 1 619 ? -30.649 -14.445 17.323 1.00 72.69 619 LYS A CA 1
ATOM 4792 C C . LYS A 1 619 ? -29.965 -14.595 15.953 1.00 72.69 619 LYS A C 1
ATOM 4794 O O . LYS A 1 619 ? -29.799 -15.716 15.469 1.00 72.69 619 LYS A O 1
ATOM 4799 N N . LYS A 1 620 ? -29.501 -13.495 15.336 1.00 71.81 620 LYS A N 1
ATOM 4800 C CA . LYS A 1 620 ? -28.703 -13.535 14.091 1.00 71.81 620 LYS A CA 1
ATOM 4801 C C . LYS A 1 620 ? -27.298 -14.131 14.289 1.00 71.81 620 LYS A C 1
ATOM 4803 O O . LYS A 1 620 ? -26.669 -14.484 13.282 1.00 71.81 620 LYS A O 1
ATOM 4808 N N . MET A 1 621 ? -26.805 -14.287 15.525 1.00 71.81 621 MET A N 1
ATOM 4809 C CA . MET A 1 621 ? -25.554 -14.996 15.840 1.00 71.81 621 MET A CA 1
ATOM 4810 C C . MET A 1 621 ? -25.760 -16.520 15.869 1.00 71.81 621 MET A C 1
ATOM 4812 O O . MET A 1 621 ? -25.651 -17.186 16.893 1.00 71.81 621 MET A O 1
ATOM 4816 N N . THR A 1 622 ? -26.067 -17.101 14.710 1.00 74.25 622 THR A N 1
ATOM 4817 C CA . THR A 1 622 ? -26.231 -18.558 14.575 1.00 74.25 622 THR A CA 1
ATOM 4818 C C . THR A 1 622 ? -24.885 -19.293 14.578 1.00 74.25 622 THR A C 1
ATOM 4820 O O . THR A 1 622 ? -23.924 -18.815 13.966 1.00 74.25 622 THR A O 1
ATOM 4823 N N . LYS A 1 623 ? -24.847 -20.516 15.131 1.00 73.94 623 LYS A N 1
ATOM 4824 C CA . LYS A 1 623 ? -23.675 -21.420 15.080 1.00 73.94 623 LYS A CA 1
ATOM 4825 C C . LYS A 1 623 ? -23.160 -21.668 13.653 1.00 73.94 623 LYS A C 1
ATOM 4827 O O . LYS A 1 623 ? -21.959 -21.799 13.455 1.00 73.94 623 LYS A O 1
ATOM 4832 N N . LEU A 1 624 ? -24.047 -21.656 12.654 1.00 74.56 624 LEU A N 1
ATOM 4833 C CA . LEU A 1 624 ? -23.686 -21.812 11.241 1.00 74.56 624 LEU A CA 1
ATOM 4834 C C . LEU A 1 624 ? -22.802 -20.664 10.724 1.00 74.56 624 LEU A C 1
ATOM 4836 O O . LEU A 1 624 ? -21.820 -20.904 10.029 1.00 74.56 624 LEU A O 1
ATOM 4840 N N . ARG A 1 625 ? -23.112 -19.415 11.097 1.00 75.69 625 ARG A N 1
ATOM 4841 C CA . ARG A 1 625 ? -22.303 -18.241 10.715 1.00 75.69 625 ARG A CA 1
ATOM 4842 C C . ARG A 1 625 ? -20.941 -18.247 11.395 1.00 75.69 625 ARG A C 1
ATOM 4844 O O . ARG A 1 625 ? -19.963 -17.856 10.773 1.00 75.69 625 ARG A O 1
ATOM 4851 N N . PHE A 1 626 ? -20.879 -18.727 12.637 1.00 79.56 626 PHE A N 1
ATOM 4852 C CA . PHE A 1 626 ? -19.610 -18.936 13.328 1.00 79.56 626 PHE A CA 1
ATOM 4853 C C . PHE A 1 626 ? -18.761 -20.019 12.646 1.00 79.56 626 PHE A C 1
ATOM 4855 O O . PHE A 1 626 ? -17.583 -19.794 12.396 1.00 79.56 626 PHE A O 1
ATOM 4862 N N . GLY A 1 627 ? -19.364 -21.151 12.262 1.00 77.19 627 GLY A N 1
ATOM 4863 C CA . GLY A 1 627 ? -18.671 -22.204 11.512 1.00 77.19 627 GLY A CA 1
ATOM 4864 C C . GLY A 1 627 ? -18.122 -21.719 10.165 1.00 77.19 627 GLY A C 1
ATOM 4865 O O . GLY A 1 627 ? -16.959 -21.963 9.854 1.00 77.19 627 GLY A O 1
ATOM 4866 N N . GLY A 1 628 ? -18.921 -20.966 9.399 1.00 79.19 628 GLY A N 1
ATOM 4867 C CA . GLY A 1 628 ? -18.473 -20.358 8.140 1.00 79.19 628 GLY A CA 1
ATOM 4868 C C . GLY A 1 628 ? -17.352 -19.330 8.328 1.00 79.19 628 GLY A C 1
ATOM 4869 O O . GLY A 1 628 ? -16.400 -19.312 7.553 1.00 79.19 628 GLY A O 1
ATOM 4870 N N . PHE A 1 629 ? -17.429 -18.518 9.387 1.00 84.75 629 PHE A N 1
ATOM 4871 C CA . PHE A 1 629 ? -16.365 -17.588 9.770 1.00 84.75 629 PHE A CA 1
ATOM 4872 C C . PHE A 1 629 ? -15.054 -18.326 10.078 1.00 84.75 629 PHE A C 1
ATOM 4874 O O . PHE A 1 629 ? -14.027 -18.004 9.486 1.00 84.75 629 PHE A O 1
ATOM 4881 N N . MET A 1 630 ? -15.098 -19.354 10.933 1.00 84.31 630 MET A N 1
ATOM 4882 C CA . MET A 1 630 ? -13.911 -20.135 11.291 1.00 84.31 630 MET A CA 1
ATOM 4883 C C . MET A 1 630 ? -13.271 -20.779 10.059 1.00 84.31 630 MET A C 1
ATOM 4885 O O . MET A 1 630 ? -12.061 -20.674 9.881 1.00 84.31 630 MET A O 1
ATOM 4889 N N . ALA A 1 631 ? -14.075 -21.368 9.168 1.00 85.62 631 ALA A N 1
ATOM 4890 C CA . ALA A 1 631 ? -13.577 -21.952 7.926 1.00 85.62 631 ALA A CA 1
ATOM 4891 C C . ALA A 1 631 ? -12.883 -20.910 7.029 1.00 85.62 631 ALA A C 1
ATOM 4893 O O . ALA A 1 631 ? -11.774 -21.153 6.553 1.00 85.62 631 ALA A O 1
ATOM 4894 N N . ALA A 1 632 ? -13.493 -19.734 6.839 1.00 86.94 632 ALA A N 1
ATOM 4895 C CA . ALA A 1 632 ? -12.904 -18.656 6.045 1.00 86.94 632 ALA A CA 1
ATOM 4896 C C . ALA A 1 632 ? -11.571 -18.175 6.640 1.00 86.94 632 ALA A C 1
ATOM 4898 O O . ALA A 1 632 ? -10.576 -18.076 5.924 1.00 86.94 632 ALA A O 1
ATOM 4899 N N . THR A 1 633 ? -11.525 -17.942 7.953 1.00 87.75 633 THR A N 1
ATOM 4900 C CA . THR A 1 633 ? -10.305 -17.543 8.662 1.00 87.75 633 THR A CA 1
ATOM 4901 C C . THR A 1 633 ? -9.198 -18.586 8.528 1.00 87.75 633 THR A C 1
ATOM 4903 O O . THR A 1 633 ? -8.065 -18.223 8.218 1.00 87.75 633 THR A O 1
ATOM 4906 N N . THR A 1 634 ? -9.503 -19.876 8.689 1.00 89.56 634 THR A N 1
ATOM 4907 C CA . THR A 1 634 ? -8.513 -20.950 8.521 1.00 89.56 634 THR A CA 1
ATOM 4908 C C . THR A 1 634 ? -7.948 -20.984 7.102 1.00 89.56 634 THR A C 1
ATOM 4910 O O . THR A 1 634 ? -6.731 -21.063 6.940 1.00 89.56 634 THR A O 1
ATOM 4913 N N . ILE A 1 635 ? -8.798 -20.862 6.077 1.00 90.94 635 ILE A N 1
ATOM 4914 C CA . ILE A 1 635 ? -8.361 -20.821 4.672 1.00 90.94 635 ILE A CA 1
ATOM 4915 C C . ILE A 1 635 ? -7.436 -19.623 4.430 1.00 90.94 635 ILE A C 1
ATOM 4917 O O . ILE A 1 635 ? -6.362 -19.783 3.851 1.00 90.94 635 ILE A O 1
ATOM 4921 N N . ILE A 1 636 ? -7.810 -18.438 4.918 1.00 91.31 636 ILE A N 1
ATOM 4922 C CA . ILE A 1 636 ? -6.996 -17.222 4.792 1.00 91.31 636 ILE A CA 1
ATOM 4923 C C . ILE A 1 636 ? -5.636 -17.407 5.477 1.00 91.31 636 ILE A C 1
ATOM 4925 O O . ILE A 1 636 ? -4.615 -17.042 4.893 1.00 91.31 636 ILE A O 1
ATOM 4929 N N . CYS A 1 637 ? -5.602 -17.989 6.678 1.00 91.00 637 CYS A N 1
ATOM 4930 C CA . CYS A 1 637 ? -4.357 -18.275 7.392 1.00 91.00 637 CYS A CA 1
ATOM 4931 C C . CYS A 1 637 ? -3.453 -19.228 6.611 1.00 91.00 637 CYS A C 1
ATOM 4933 O O . CYS A 1 637 ? -2.264 -18.950 6.483 1.00 91.00 637 CYS A O 1
ATOM 4935 N N . ILE A 1 638 ? -4.005 -20.308 6.051 1.00 92.69 638 ILE A N 1
ATOM 4936 C CA . ILE A 1 638 ? -3.237 -21.263 5.242 1.00 92.69 638 ILE A CA 1
ATOM 4937 C C . ILE A 1 638 ? -2.655 -20.562 4.012 1.00 92.69 638 ILE A C 1
ATOM 4939 O O . ILE A 1 638 ? -1.448 -20.627 3.797 1.00 92.69 638 ILE A O 1
ATOM 4943 N N . ILE A 1 639 ? -3.480 -19.833 3.254 1.00 92.31 639 ILE A N 1
ATOM 4944 C CA . ILE A 1 639 ? -3.048 -19.119 2.043 1.00 92.31 639 ILE A CA 1
ATOM 4945 C C . ILE A 1 639 ? -1.921 -18.131 2.360 1.00 92.31 639 ILE A C 1
ATOM 4947 O O . ILE A 1 639 ? -0.904 -18.125 1.672 1.00 92.31 639 ILE A O 1
ATOM 4951 N N . ASN A 1 640 ? -2.072 -17.318 3.407 1.00 93.00 640 ASN A N 1
ATOM 4952 C CA . ASN A 1 640 ? -1.070 -16.320 3.780 1.00 93.00 640 ASN A CA 1
ATOM 4953 C C . ASN A 1 640 ? 0.211 -16.959 4.333 1.00 93.00 640 ASN A C 1
ATOM 4955 O O . ASN A 1 640 ? 1.303 -16.494 4.022 1.00 93.00 640 ASN A O 1
ATOM 4959 N N . LEU A 1 641 ? 0.113 -18.045 5.103 1.00 93.06 641 LEU A N 1
ATOM 4960 C CA . LEU A 1 641 ? 1.295 -18.759 5.586 1.00 93.06 641 LEU A CA 1
ATOM 4961 C C . LEU A 1 641 ? 2.074 -19.385 4.421 1.00 93.06 641 LEU A C 1
ATOM 4963 O O . LEU A 1 641 ? 3.299 -19.276 4.367 1.00 93.06 641 LEU A O 1
ATOM 4967 N N . THR A 1 642 ? 1.366 -19.977 3.454 1.00 92.62 642 THR A N 1
ATOM 4968 C CA . THR A 1 642 ? 1.970 -20.459 2.207 1.00 92.62 642 THR A CA 1
ATOM 4969 C C . THR A 1 642 ? 2.595 -19.308 1.420 1.00 92.62 642 THR A C 1
ATOM 4971 O O . THR A 1 642 ? 3.732 -19.428 0.972 1.00 92.62 642 THR A O 1
ATOM 4974 N N . ALA A 1 643 ? 1.905 -18.173 1.291 1.00 92.12 643 ALA A N 1
ATOM 4975 C CA . ALA A 1 643 ? 2.413 -17.001 0.583 1.00 92.12 643 ALA A CA 1
ATOM 4976 C C . ALA A 1 643 ? 3.691 -16.437 1.219 1.00 92.12 643 ALA A C 1
ATOM 4978 O O . ALA A 1 643 ? 4.638 -16.100 0.504 1.00 92.12 643 ALA A O 1
ATOM 4979 N N . PHE A 1 644 ? 3.745 -16.383 2.552 1.00 92.25 644 PHE A N 1
ATOM 4980 C CA . PHE A 1 644 ? 4.939 -15.997 3.297 1.00 92.25 644 PHE A CA 1
ATOM 4981 C C . PHE A 1 644 ? 6.094 -16.963 3.021 1.00 92.25 644 PHE A C 1
ATOM 4983 O O . PHE A 1 644 ? 7.164 -16.525 2.603 1.00 92.25 644 PHE A O 1
ATOM 4990 N N . PHE A 1 645 ? 5.860 -18.272 3.160 1.00 91.19 645 PHE A N 1
ATOM 4991 C CA . PHE A 1 645 ? 6.886 -19.285 2.910 1.00 91.19 645 PHE A CA 1
ATOM 4992 C C . PHE A 1 645 ? 7.458 -19.187 1.489 1.00 91.19 645 PHE A C 1
ATOM 4994 O O . PHE A 1 645 ? 8.675 -19.145 1.310 1.00 91.19 645 PHE A O 1
ATOM 5001 N N . LEU A 1 646 ? 6.584 -19.071 0.485 1.00 89.81 646 LEU A N 1
ATOM 5002 C CA . LEU A 1 646 ? 6.983 -18.896 -0.913 1.00 89.81 646 LEU A CA 1
ATOM 5003 C C . LEU A 1 646 ? 7.757 -17.591 -1.138 1.00 89.81 646 LEU A C 1
ATOM 5005 O O . LEU A 1 646 ? 8.693 -17.567 -1.924 1.00 89.81 646 LEU A O 1
ATOM 5009 N N . SER A 1 647 ? 7.384 -16.505 -0.462 1.00 87.12 647 SER A N 1
ATOM 5010 C CA . SER A 1 647 ? 8.047 -15.203 -0.625 1.00 87.12 647 SER A CA 1
ATOM 5011 C C . SER A 1 647 ? 9.434 -15.147 0.003 1.00 87.12 647 SER A C 1
ATOM 5013 O O . SER A 1 647 ? 10.273 -14.374 -0.455 1.00 87.12 647 SER A O 1
ATOM 5015 N N . THR A 1 648 ? 9.663 -15.919 1.065 1.00 86.19 648 THR A N 1
ATOM 5016 C CA . THR A 1 648 ? 10.914 -15.879 1.828 1.00 86.19 648 THR A CA 1
ATOM 5017 C C . THR A 1 648 ? 11.913 -16.932 1.362 1.00 86.19 648 THR A C 1
ATOM 5019 O O . THR A 1 648 ? 13.100 -16.631 1.269 1.00 86.19 648 THR A O 1
ATOM 5022 N N . PHE A 1 649 ? 11.455 -18.146 1.052 1.00 86.50 649 PHE A N 1
ATOM 5023 C CA . PHE A 1 649 ? 12.348 -19.296 0.869 1.00 86.50 649 PHE A CA 1
ATOM 5024 C C . PHE A 1 649 ? 12.424 -19.824 -0.562 1.00 86.50 649 PHE A C 1
ATOM 5026 O O . PHE A 1 649 ? 13.241 -20.704 -0.821 1.00 86.50 649 PHE A O 1
ATOM 5033 N N . VAL A 1 650 ? 11.594 -19.333 -1.484 1.00 84.94 650 VAL A N 1
ATOM 5034 C CA . VAL A 1 650 ? 11.495 -19.886 -2.841 1.00 84.94 650 VAL A CA 1
ATOM 5035 C C . VAL A 1 650 ? 11.831 -18.824 -3.882 1.00 84.94 650 VAL A C 1
ATOM 5037 O O . VAL A 1 650 ? 11.284 -17.721 -3.866 1.00 84.94 650 VAL A O 1
ATOM 5040 N N . ASP A 1 651 ? 12.724 -19.166 -4.810 1.00 80.00 651 ASP A N 1
ATOM 5041 C CA . ASP A 1 651 ? 13.036 -18.320 -5.957 1.00 80.00 651 ASP A CA 1
ATOM 5042 C C . ASP A 1 651 ? 11.837 -18.251 -6.911 1.00 80.00 651 ASP A C 1
ATOM 5044 O O . ASP A 1 651 ? 11.251 -19.259 -7.316 1.00 80.00 651 ASP A O 1
ATOM 5048 N N . THR A 1 652 ? 11.485 -17.030 -7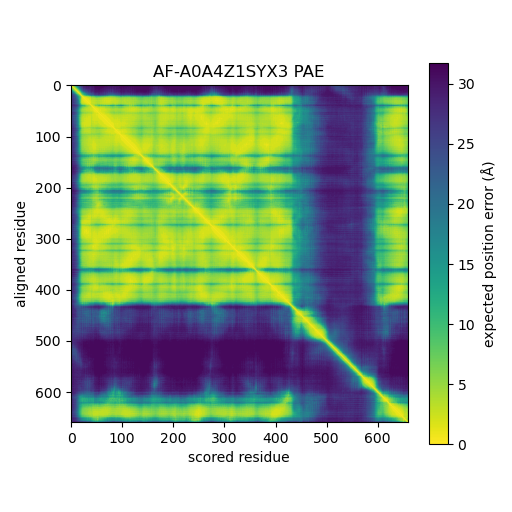.295 1.00 72.38 652 THR A N 1
ATOM 5049 C CA . THR A 1 652 ? 10.328 -16.736 -8.138 1.00 72.38 652 THR A CA 1
ATOM 5050 C C . THR A 1 652 ? 10.443 -17.274 -9.567 1.00 72.38 652 THR A C 1
ATOM 5052 O O . THR A 1 652 ? 9.419 -17.521 -10.198 1.00 72.38 652 THR A O 1
ATOM 5055 N N . ASN A 1 653 ? 11.645 -17.433 -10.119 1.00 73.44 653 ASN A N 1
ATOM 5056 C CA . ASN A 1 653 ? 11.856 -17.841 -11.509 1.00 73.44 653 ASN A CA 1
ATOM 5057 C C . ASN A 1 653 ? 11.980 -19.363 -11.630 1.00 73.44 653 ASN A C 1
ATOM 5059 O O . ASN A 1 653 ? 11.315 -19.985 -12.465 1.00 73.44 653 ASN A O 1
ATOM 5063 N N . THR A 1 654 ? 12.791 -19.976 -10.770 1.00 73.69 654 THR A N 1
ATOM 5064 C CA . THR A 1 654 ? 13.096 -21.412 -10.829 1.00 73.69 654 THR A CA 1
ATOM 5065 C C . THR A 1 654 ? 12.142 -22.258 -9.980 1.00 73.69 654 THR A C 1
ATOM 5067 O O . THR A 1 654 ? 11.915 -23.427 -10.317 1.00 73.69 654 THR A O 1
ATOM 5070 N N . PHE A 1 655 ? 11.507 -21.672 -8.953 1.00 76.75 655 PHE A N 1
ATOM 5071 C CA . PHE A 1 655 ? 10.816 -22.386 -7.867 1.00 76.75 655 PHE A CA 1
ATOM 5072 C C . PHE A 1 655 ? 11.742 -23.350 -7.103 1.00 76.75 655 PHE A C 1
ATOM 5074 O O . PHE A 1 655 ? 11.317 -24.416 -6.659 1.00 76.75 655 PHE A O 1
ATOM 5081 N N . THR A 1 656 ? 13.019 -22.987 -6.961 1.00 78.38 656 THR A N 1
ATOM 5082 C CA . THR A 1 656 ? 13.988 -23.698 -6.112 1.00 78.38 656 THR A CA 1
ATOM 5083 C C . THR A 1 656 ? 14.128 -23.011 -4.758 1.00 78.38 656 THR A C 1
ATOM 5085 O O . THR A 1 656 ? 13.822 -21.828 -4.624 1.00 78.38 656 THR A O 1
ATOM 5088 N N . PHE A 1 657 ? 14.580 -23.749 -3.744 1.00 74.00 657 PHE A N 1
ATOM 5089 C CA . PHE A 1 657 ? 14.845 -23.168 -2.432 1.00 74.00 657 PHE A CA 1
ATOM 5090 C C . PHE A 1 657 ? 16.056 -22.234 -2.479 1.00 74.00 657 PHE A C 1
ATOM 5092 O O . PHE A 1 657 ? 17.096 -22.600 -3.025 1.00 74.00 657 PHE A O 1
ATOM 5099 N N . ASN A 1 658 ? 15.914 -21.059 -1.868 1.00 63.62 658 ASN A N 1
ATOM 5100 C CA . ASN A 1 658 ? 17.024 -20.170 -1.543 1.00 63.62 658 ASN A CA 1
ATOM 5101 C C . ASN A 1 658 ? 17.720 -20.747 -0.299 1.00 63.62 658 ASN A C 1
ATOM 5103 O O . ASN A 1 658 ? 17.359 -20.384 0.821 1.00 63.62 658 ASN A O 1
ATOM 5107 N N . ILE A 1 659 ? 18.609 -21.729 -0.491 1.00 47.22 659 ILE A N 1
ATOM 5108 C CA . ILE A 1 659 ? 19.465 -22.287 0.575 1.00 47.22 659 ILE A CA 1
ATOM 5109 C C . ILE A 1 659 ? 20.752 -21.477 0.656 1.00 47.22 659 ILE A C 1
ATOM 5111 O O . ILE A 1 659 ? 21.356 -21.254 -0.419 1.00 47.22 659 ILE A O 1
#

Organism: Giardia muris (NCBI:txid5742)

InterPro domains:
  IPR013057 Amino acid transporter, transmembrane domain [PF01490] (27-418)

Nearest PDB structures (foldseek):
  6nph-assembly1_A  TM=5.841E-01  e=2.954E-06  Danio rerio
  6npl-assembly1_B  TM=5.375E-01  e=5.865E-06  Danio rerio
  4d1c-assembly1_A  TM=5.632E-01  e=7.774E-04  Microbacterium maritypicum
  4dji-assembly3_A  TM=5.733E-01  e=1.544E-03  Escherichia coli K-12
  4djk-assembly3_B  TM=5.278E-01  e=1.703E-02  Escherichia coli K-12

Solvent-accessible surface area (backbone atoms only — not comparable to full-atom values): 37307 Å² total; per-residue (Å²): 141,88,84,82,91,88,86,84,76,80,82,73,79,80,70,83,76,77,79,58,73,64,57,55,53,52,22,52,52,51,13,51,54,50,27,55,54,22,66,52,75,61,61,37,31,39,17,32,51,23,39,49,39,0,47,57,52,39,49,54,48,48,53,48,32,52,54,51,44,53,53,26,47,51,23,48,50,51,43,22,62,49,57,68,22,58,36,49,53,47,34,38,27,34,75,67,35,63,66,62,25,51,53,43,50,53,26,50,42,55,32,50,49,49,50,41,17,45,39,47,36,53,35,18,55,35,52,41,39,34,45,23,20,76,46,72,67,75,42,80,68,63,55,63,58,44,31,53,54,46,45,61,64,46,47,67,62,53,64,59,84,64,60,71,70,50,52,62,54,52,61,55,35,48,56,53,52,51,47,47,42,48,52,53,47,51,50,36,53,51,21,62,74,67,30,38,39,72,28,20,42,73,92,60,90,73,93,69,84,55,94,47,46,51,75,43,75,91,75,30,36,31,34,30,54,57,49,62,64,66,75,82,33,38,52,34,65,46,88,52,66,68,60,29,51,51,53,39,48,27,48,57,37,45,48,50,60,48,63,45,42,70,69,55,48,22,42,52,50,67,70,46,75,78,53,76,69,55,24,52,56,37,49,57,52,12,51,52,52,16,50,52,55,46,48,49,51,46,51,52,38,19,49,43,46,24,47,53,44,44,92,54,50,36,52,42,46,80,61,15,43,47,40,72,42,58,70,59,29,50,48,37,54,51,46,34,53,38,39,57,53,49,42,48,59,59,49,48,62,42,45,54,56,59,34,56,77,70,74,48,51,72,84,40,73,66,28,44,53,49,52,46,51,52,45,52,52,53,49,52,51,22,43,58,53,26,64,72,54,89,49,66,50,46,52,46,19,27,37,27,15,66,25,34,40,45,66,68,50,46,47,23,51,52,42,50,70,47,39,42,54,48,57,39,60,30,91,64,80,75,81,72,96,78,55,76,78,60,57,56,42,52,54,49,20,48,53,35,35,71,74,69,36,55,64,72,57,17,49,49,52,38,53,52,56,53,47,52,54,53,49,52,48,53,50,49,54,52,51,51,51,52,50,52,52,50,52,50,53,50,52,56,56,56,60,72,71,70,72,88,85,87,81,92,86,87,92,86,88,88,90,83,88,86,88,85,86,88,89,85,90,80,90,90,87,90,90,79,88,83,91,81,90,84,82,92,77,91,87,82,90,80,93,82,89,79,86,79,80,82,80,85,83,89,82,81,84,86,83,68,100,83,71,83,78,77,77,93,85,76,58,72,68,57,55,52,49,48,50,53,52,50,52,50,50,51,55,52,54,56,64,71,66,60,72,80,77,74,64,71,48,55,89,76,56,84,58,65,73,84,43,68,68,34,51,54,32,50,65,68,70,40,69,67,60,52,52,54,48,51,53,52,52,52,51,50,51,51,47,22,53,50,7,21,50,44,38,73,40,35,40,89,88,80,69,44,74,70,123

pLDDT: mean 71.92, std 23.55, range [21.42, 94.38]

Mean predicted aligned error: 15.85 Å

Foldseek 3Di:
DDDDDDDDDDDPDDDPDDPDPVLVVLLQVLLLLLLLQLDDQLLQLLQVLCLALFVQVSLVLLLVLLLLQLLLLLLLLLLLLQLVDLWLLLSCCLQPNNPLSLLLLVLLLLLLLLLLLLLLLLLLLLVQLLVCQVVVNPDGDDSLVSSVVVLVVLLVVLLDPDCPVLSVVSSCLVVLSVVLLVVLLVLLVVLQVVLKDKWQQVPPDDPDDDPQKDDDVVLSMMMGHRQADSVLRNHHPDPDPVLSVLSCLLCSLSSNSSSPDSRVSSNQLVVDDDDSVSSSVSSSSSSNSSSVVSSVSSCSNNVSLSSGCNPSAASGNLNTDHSNPVVSSVSSVSVSVSSSSVSSVSLVVSLVSVCVVVPDDCPDPVSSVSSSVSSSVSSVVSSVVSSVDPGSSLSSSQSSLPSVCSRRPVSSLSSVLCSLLSVLLGPDDDPPPPDPLPSQLVSQLVSCVSVVDDSVVSSVVSVVVVVVVVVVVVVVVVVVVVVVVVVVVVVVVVVVVPDDDDDDDDDDDDDDDDDDDDDDDDDDDDDDDDDDDDDDDDDDDDDDDDDDDDDDDDPDPPDDPDDDDDDPDDDPVVVVVVVVVVVVVVVVVVVVPDPPPSSDNSVPRDRPPVDVSSVVSVVVSDPVSVVVSVVVSVVSSVSSVSSNCCSPFADSPPRDGPD